Protein 5NX7 (pdb70)

Organism: Streptomyces clavuligerus (NCBI:txid1901)

Radius of gyration: 26.83 Å; Cα contacts (8 Å, |Δi|>4): 896; chains: 2; bounding box: 76×73×72 Å

Secondary structure (P-SEA, 3-state):
cccccccccccccccaaaaaaaaaaaaaaaacccccaaaaaaaaaaccaaaaaaaaccccaaaaaaaaaaaaaaaaaaaaacccaaaaaaaaaacccccccccccaaaaaaaaaaaaacccccaaaaaaaaaaaaaaaaaaaaaaaaacccccaaaaaaaaacccaaaaaaaaaaaaacccccccccccaaaaaaaaaaaaaaaaaaaaaaaaaaaaacccccaaaaaaaaccccaaaaaaaaaaaaaaaaaaaaacccccaaaaaaacccaaaaaaaaaaaaaaaaaaaaaaaaaaccccccccccc/ccccccccbbbbcccaaaaaaaaaaaaaaaacccccaaaaaaaaaaccaaaaaaacccccaaaaaaaaaaaaaaaaaaaaaaccaaaaaaaaaacccccccccccaaaaaaaaaaaaacccccaaaaaaaaaaaaaaaaaaaaaaaaacccaaaaaaaaccccaaaaaaaaaaaaacccccccccccaaaaaaaaaaaaaaaaaaaaaaaaaaaaacccccaaaaaaaaccccaaaaaaaaaaaaaaaaaaaaacccccaaaaaaacccaaaaaaaaaaaaaaaaaaaaaaaaaacccccccccccc

Sequence (615 aa):
GHEEFDIPFPSSRVVNPFHHARAEDRHVAWMRAMGLITGDAAEATYRRWSPAKVGARWFYLAQGEDLDLGCDIFGWFFAYDDHFDGTAAFVNRTVAMLDPRADPTGEHPLNIAFHDLWQRESAPMSPLWQRRAVDHWTQYLTAHHIITTEEAATTNNRRTTRSPTIADYLELRHRTGFMPPLLDLIERVWRAEIPAPVYTTPEVQTLLHTTNQNINIVNDVLSLEKEEAHHGDPHNLVLVIQHERQSTRQQQALATARRMIDEWTDTFIRTEEPRLPALCGRLGIPLADRTTSSLYTAVEGMRAAIRGNYDWCAETNNRYVHRTPWGHEEFDIPFPSSRVVNPFHHARAEDRHVAWMRAMGLITGDAAEATYRRWSPAKVGARWFYLAQGEDLDLGCDIFGWFFAYDDHFDGTAAFVNRTVAMLDPRADPTGEHPLNIAFHDLWQRESAPMSPLWQRRAVDHWTQYLTAHHIITTEEAATTNNRRTTPTIADYLELRHRTGFMPPLLDLIERVWRAEIPAPVYTTPEVQTLLHTTNQNINIVNDVLSLEKEEAHHGDPHNLVLVIQHERQSTRQQQALATARRMIDEWTDTFIRTEEPRLPALCGRLGIPLADRTTSSLYTAVEGMRAAIRGNYDWCAETNNRYVHRPTPW

Structure (mmCIF, N/CA/C/O backbone):
data_5NX7
#
_entry.id   5NX7
#
_cell.length_a   60.745
_cell.length_b   60.826
_cell.length_c   64.258
_cell.angle_alpha   92.67
_cell.angle_beta   89.98
_cell.angle_gamma   101.77
#
_symmetry.space_group_name_H-M   'P 1'
#
loop_
_entity.id
_entity.type
_entity.pdbx_description
1 polymer 'Pentalenene synthase'
2 non-polymer '(2Z)-2-fluoro-3,7-dimethylocta-2,6-dien-1-yl trihydrogen diphosphate'
3 non-polymer '(2E)-2-fluoro-3,7-dimethylocta-2,6-dien-1-yl trihydrogen diphosphate'
4 non-polymer 'MAGNESIUM ION'
5 non-polymer 2-ethyl-2-(hydroxymethyl)propane-1,3-diol
6 non-polymer 'ETHYL DIMETHYL AMMONIO PROPANE SULFONATE'
7 water water
#
loop_
_atom_site.group_PDB
_atom_site.id
_atom_site.type_symbol
_atom_site.label_atom_id
_atom_site.label_alt_id
_atom_site.label_comp_id
_atom_site.label_asym_id
_atom_site.label_entity_id
_atom_site.label_seq_id
_atom_site.pdbx_PDB_ins_code
_atom_site.Cartn_x
_atom_site.Cartn_y
_atom_site.Cartn_z
_atom_site.occupancy
_atom_site.B_iso_or_equiv
_atom_site.auth_seq_id
_atom_site.auth_comp_id
_atom_site.auth_asym_id
_atom_site.auth_atom_id
_atom_site.pdbx_PDB_model_num
ATOM 1 N N . GLY A 1 4 ? 0.745 -21.941 4.868 1.00 47.30 4 GLY A N 1
ATOM 2 C CA . GLY A 1 4 ? 1.868 -22.237 5.740 1.00 51.26 4 GLY A CA 1
ATOM 3 C C . GLY A 1 4 ? 1.460 -22.770 7.106 1.00 42.38 4 GLY A C 1
ATOM 4 O O . GLY A 1 4 ? 2.294 -23.192 7.909 1.00 42.13 4 GLY A O 1
ATOM 5 N N . HIS A 1 5 ? 0.156 -22.756 7.363 1.00 27.41 5 HIS A N 1
ATOM 6 C CA . HIS A 1 5 ? -0.389 -23.128 8.660 1.00 26.75 5 HIS A CA 1
ATOM 7 C C . HIS A 1 5 ? -1.752 -23.770 8.437 1.00 26.12 5 HIS A C 1
ATOM 8 O O . HIS A 1 5 ? -2.360 -23.618 7.378 1.00 24.03 5 HIS A O 1
ATOM 15 N N . GLU A 1 6 ? -2.238 -24.474 9.455 1.00 21.81 6 GLU A N 1
ATOM 16 C CA . GLU A 1 6 ? -3.603 -24.998 9.414 1.00 19.74 6 GLU A CA 1
ATOM 17 C C . GLU A 1 6 ? -4.601 -23.865 9.274 1.00 18.52 6 GLU A C 1
ATOM 18 O O . GLU A 1 6 ? -4.540 -22.870 10.005 1.00 19.89 6 GLU A O 1
ATOM 24 N N . GLU A 1 7 ? -5.563 -24.027 8.369 1.00 16.88 7 GLU A N 1
ATOM 25 C CA . GLU A 1 7 ? -6.558 -22.996 8.101 1.00 16.20 7 GLU A CA 1
ATOM 26 C C . GLU A 1 7 ? -7.924 -23.453 8.585 1.00 16.77 7 GLU A C 1
ATOM 27 O O . GLU A 1 7 ? -8.319 -24.606 8.349 1.00 16.91 7 GLU A O 1
ATOM 33 N N . PHE A 1 8 ? -8.644 -22.531 9.217 1.00 16.88 8 PHE A N 1
ATOM 34 C CA . PHE A 1 8 ? -9.963 -22.789 9.756 1.00 15.60 8 PHE A CA 1
ATOM 35 C C . PHE A 1 8 ? -10.948 -21.774 9.206 1.00 17.09 8 PHE A C 1
ATOM 36 O O . PHE A 1 8 ? -10.586 -20.640 8.887 1.00 17.81 8 PHE A O 1
ATOM 44 N N . ASP A 1 9 ? -12.184 -22.237 9.029 1.00 15.73 9 ASP A N 1
ATOM 45 C CA . ASP A 1 9 ? -13.290 -21.418 8.531 1.00 15.30 9 ASP A CA 1
ATOM 46 C C . ASP A 1 9 ? -13.929 -20.746 9.735 1.00 17.13 9 ASP A C 1
ATOM 47 O O . ASP A 1 9 ? -14.780 -21.322 10.415 1.00 20.46 9 ASP A O 1
ATOM 52 N N . ILE A 1 10 ? -13.469 -19.541 10.043 1.00 15.17 10 ILE A N 1
ATOM 53 C CA . ILE A 1 10 ? -14.004 -18.747 11.147 1.00 16.40 10 ILE A CA 1
ATOM 54 C C . ILE A 1 10 ? -14.889 -17.669 10.527 1.00 16.55 10 ILE A C 1
ATOM 55 O O . ILE A 1 10 ? -14.362 -16.776 9.844 1.00 16.69 10 ILE A O 1
ATOM 60 N N . PRO A 1 11 ? -16.199 -17.703 10.720 1.00 14.87 11 PRO A N 1
ATOM 61 C CA . PRO A 1 11 ? -17.086 -16.955 9.823 1.00 14.75 11 PRO A CA 1
ATOM 62 C C . PRO A 1 11 ? -17.343 -15.510 10.213 1.00 14.65 11 PRO A C 1
ATOM 63 O O . PRO A 1 11 ? -18.474 -15.030 10.138 1.00 17.60 11 PRO A O 1
ATOM 67 N N . PHE A 1 12 ? -16.269 -14.808 10.569 1.00 14.27 12 PHE A N 1
ATOM 68 C CA . PHE A 1 12 ? -16.277 -13.393 10.880 1.00 13.23 12 PHE A CA 1
ATOM 69 C C . PHE A 1 12 ? -15.152 -12.724 10.108 1.00 12.77 12 PHE A C 1
ATOM 70 O O . PHE A 1 12 ? -14.160 -13.371 9.777 1.00 15.15 12 PHE A O 1
ATOM 78 N N . PRO A 1 13 ? -15.288 -11.447 9.768 1.00 14.69 13 PRO A N 1
ATOM 79 C CA . PRO A 1 13 ? -14.229 -10.786 8.998 1.00 14.66 13 PRO A CA 1
ATOM 80 C C . PRO A 1 13 ? -12.980 -10.572 9.829 1.00 13.45 13 PRO A C 1
ATOM 81 O O . PRO A 1 13 ? -13.032 -10.489 11.049 1.00 14.73 13 PRO A O 1
ATOM 85 N N . SER A 1 14 ? -11.842 -10.487 9.137 1.00 15.13 14 SER A N 1
ATOM 86 C CA A SER A 1 14 ? -10.588 -10.089 9.762 0.51 11.11 14 SER A CA 1
ATOM 87 C CA B SER A 1 14 ? -10.588 -10.083 9.763 0.49 14.55 14 SER A CA 1
ATOM 88 C C . SER A 1 14 ? -10.587 -8.583 9.976 1.00 13.62 14 SER A C 1
ATOM 89 O O . SER A 1 14 ? -10.884 -7.824 9.052 1.00 16.66 14 SER A O 1
ATOM 94 N N . ARG A 1 15 ? -10.273 -8.158 11.199 1.00 12.26 15 ARG A N 1
ATOM 95 C CA . ARG A 1 15 ? -10.298 -6.751 11.539 1.00 11.87 15 ARG A CA 1
ATOM 96 C C . ARG A 1 15 ? -9.155 -6.431 12.479 1.00 13.06 15 ARG A C 1
ATOM 97 O O . ARG A 1 15 ? -8.840 -7.214 13.374 1.00 15.14 15 ARG A O 1
ATOM 105 N N . VAL A 1 16 ? -8.580 -5.247 12.311 1.00 13.98 16 VAL A N 1
ATOM 106 C CA A VAL A 1 16 ? -7.552 -4.767 13.220 0.47 14.15 16 VAL A CA 1
ATOM 107 C CA B VAL A 1 16 ? -7.522 -4.750 13.183 0.53 14.49 16 VAL A CA 1
ATOM 108 C C . VAL A 1 16 ? -7.836 -3.305 13.533 1.00 12.90 16 VAL A C 1
ATOM 109 O O . VAL A 1 16 ? -8.213 -2.528 12.654 1.00 15.16 16 VAL A O 1
ATOM 116 N N . ASN A 1 17 ? -7.652 -2.946 14.801 1.00 13.52 17 ASN A N 1
ATOM 117 C CA . ASN A 1 17 ? -7.823 -1.563 15.216 1.00 13.97 17 ASN A CA 1
ATOM 118 C C . ASN A 1 17 ? -6.993 -0.634 14.333 1.00 12.83 17 ASN A C 1
ATOM 119 O O . ASN A 1 17 ? -5.808 -0.900 14.118 1.00 14.56 17 ASN A O 1
ATOM 124 N N . PRO A 1 18 ? -7.558 0.489 13.859 1.00 13.47 18 PRO A N 1
ATOM 125 C CA . PRO A 1 18 ? -6.790 1.412 13.021 1.00 14.05 18 PRO A CA 1
ATOM 126 C C . PRO A 1 18 ? -5.587 1.993 13.729 1.00 14.65 18 PRO A C 1
ATOM 127 O O . PRO A 1 18 ? -4.664 2.481 13.057 1.00 18.41 18 PRO A O 1
ATOM 131 N N . PHE A 1 19 ? -5.563 1.986 15.064 1.00 15.64 19 PHE A N 1
ATOM 132 C CA . PHE A 1 19 ? -4.485 2.595 15.828 1.00 16.16 19 PHE A CA 1
ATOM 133 C C . PHE A 1 19 ? -3.497 1.556 16.332 1.00 16.30 19 PHE A C 1
ATOM 134 O O . PHE A 1 19 ? -2.733 1.812 17.271 1.00 16.97 19 PHE A O 1
ATOM 142 N N . HIS A 1 20 ? -3.413 0.417 15.632 1.00 17.59 20 HIS A N 1
ATOM 143 C CA A HIS A 1 20 ? -2.548 -0.674 16.087 0.57 15.43 20 HIS A CA 1
ATOM 144 C CA B HIS A 1 20 ? -2.547 -0.663 16.100 0.43 15.43 20 HIS A CA 1
ATOM 145 C C . HIS A 1 20 ? -1.079 -0.254 16.169 1.00 16.97 20 HIS A C 1
ATOM 146 O O . HIS A 1 20 ? -0.365 -0.687 17.072 1.00 20.37 20 HIS A O 1
ATOM 159 N N . ALA A 1 21 ? -0.606 0.558 15.225 1.00 15.63 21 ALA A N 1
ATOM 160 C CA . ALA A 1 21 ? 0.809 0.903 15.207 1.00 19.61 21 ALA A CA 1
ATOM 161 C C . ALA A 1 21 ? 1.188 1.740 16.425 1.00 18.51 21 ALA A C 1
ATOM 162 O O . ALA A 1 21 ? 2.110 1.386 17.172 1.00 17.17 21 ALA A O 1
ATOM 164 N N . ARG A 1 22 ? 0.453 2.816 16.672 1.00 18.83 22 ARG A N 1
ATOM 165 C CA . ARG A 1 22 ? 0.697 3.592 17.884 1.00 19.12 22 ARG A CA 1
ATOM 166 C C . ARG A 1 22 ? 0.452 2.759 19.127 1.00 20.69 22 ARG A C 1
ATOM 167 O O . ARG A 1 22 ? 1.138 2.938 20.136 1.00 19.40 22 ARG A O 1
ATOM 175 N N . ALA A 1 23 ? -0.526 1.841 19.088 1.00 19.15 23 ALA A N 1
ATOM 176 C CA . ALA A 1 23 ? -0.757 0.990 20.252 1.00 22.28 23 ALA A CA 1
ATOM 177 C C . ALA A 1 23 ? 0.469 0.149 20.587 1.00 19.25 23 ALA A C 1
ATOM 178 O O . ALA A 1 23 ? 0.777 -0.081 21.764 1.00 20.30 23 ALA A O 1
ATOM 180 N N . GLU A 1 24 ? 1.165 -0.362 19.574 1.00 16.32 24 GLU A N 1
ATOM 181 C CA . GLU A 1 24 ? 2.381 -1.111 19.853 1.00 16.38 24 GLU A CA 1
ATOM 182 C C . GLU A 1 24 ? 3.408 -0.246 20.573 1.00 17.10 24 GLU A C 1
ATOM 183 O O . GLU A 1 24 ? 4.040 -0.699 21.530 1.00 16.89 24 GLU A O 1
ATOM 189 N N . ASP A 1 25 ? 3.622 0.988 20.107 1.00 17.06 25 ASP A N 1
ATOM 190 C CA . ASP A 1 25 ? 4.605 1.850 20.766 1.00 17.04 25 ASP A CA 1
ATOM 191 C C . ASP A 1 25 ? 4.215 2.081 22.222 1.00 19.90 25 ASP A C 1
ATOM 192 O O . ASP A 1 25 ? 5.056 2.012 23.127 1.00 18.40 25 ASP A O 1
ATOM 197 N N . ARG A 1 26 ? 2.933 2.347 22.472 1.00 17.78 26 ARG A N 1
ATOM 198 C CA . ARG A 1 26 ? 2.525 2.629 23.849 1.00 16.77 26 ARG A CA 1
ATOM 199 C C . ARG A 1 26 ? 2.664 1.384 24.710 1.00 16.49 26 ARG A C 1
ATOM 200 O O . ARG A 1 26 ? 3.090 1.466 25.877 1.00 19.56 26 ARG A O 1
ATOM 208 N N . HIS A 1 27 ? 2.344 0.231 24.143 1.00 16.07 27 HIS A N 1
ATOM 209 C CA . HIS A 1 27 ? 2.427 -1.016 24.888 1.00 16.36 27 HIS A CA 1
ATOM 210 C C . HIS A 1 27 ? 3.866 -1.386 25.204 1.00 16.93 27 HIS A C 1
ATOM 211 O O . HIS A 1 27 ? 4.178 -1.798 26.329 1.00 16.25 27 HIS A O 1
ATOM 218 N N . VAL A 1 28 ? 4.765 -1.204 24.245 1.00 17.09 28 VAL A N 1
ATOM 219 C CA . VAL A 1 28 ? 6.172 -1.464 24.511 1.00 17.77 28 VAL A CA 1
ATOM 220 C C . VAL A 1 28 ? 6.681 -0.539 25.588 1.00 16.88 28 VAL A C 1
ATOM 221 O O . VAL A 1 28 ? 7.461 -0.948 26.458 1.00 19.50 28 VAL A O 1
ATOM 225 N N . ALA A 1 29 ? 6.236 0.722 25.573 1.00 17.05 29 ALA A N 1
ATOM 226 C CA . ALA A 1 29 ? 6.681 1.650 26.598 1.00 17.44 29 ALA A CA 1
ATOM 227 C C . ALA A 1 29 ? 6.192 1.194 27.965 1.00 20.73 29 ALA A C 1
ATOM 228 O O . ALA A 1 29 ? 6.913 1.319 28.957 1.00 22.84 29 ALA A O 1
ATOM 230 N N . TRP A 1 30 ? 4.979 0.639 28.034 1.00 19.50 30 TRP A N 1
ATOM 231 C CA . TRP A 1 30 ? 4.491 0.114 29.309 1.00 18.28 30 TRP A CA 1
ATOM 232 C C . TRP A 1 30 ? 5.335 -1.079 29.763 1.00 19.31 30 TRP A C 1
ATOM 233 O O . TRP A 1 30 ? 5.712 -1.166 30.934 1.00 19.23 30 TRP A O 1
ATOM 244 N N . MET A 1 31 ? 5.620 -2.024 28.854 1.00 17.20 31 MET A N 1
ATOM 245 C CA . MET A 1 31 ? 6.409 -3.185 29.238 1.00 17.42 31 MET A CA 1
ATOM 246 C C . MET A 1 31 ? 7.776 -2.761 29.747 1.00 19.01 31 MET A C 1
ATOM 247 O O . MET A 1 31 ? 8.299 -3.355 30.697 1.00 20.14 31 MET A O 1
ATOM 252 N N . ARG A 1 32 ? 8.371 -1.729 29.137 1.00 21.99 32 ARG A N 1
ATOM 253 C CA . ARG A 1 32 ? 9.672 -1.250 29.607 1.00 21.63 32 ARG A CA 1
ATOM 254 C C . ARG A 1 32 ? 9.549 -0.534 30.945 1.00 20.89 32 ARG A C 1
ATOM 255 O O . ARG A 1 32 ? 10.386 -0.720 31.840 1.00 24.43 32 ARG A O 1
ATOM 263 N N . ALA A 1 33 ? 8.513 0.291 31.107 1.00 22.02 33 ALA A N 1
ATOM 264 C CA . ALA A 1 33 ? 8.318 0.986 32.370 1.00 26.18 33 ALA A CA 1
ATOM 265 C C . ALA A 1 33 ? 8.076 0.010 33.511 1.00 26.45 33 ALA A C 1
ATOM 266 O O . ALA A 1 33 ? 8.469 0.283 34.651 1.00 28.56 33 ALA A O 1
ATOM 268 N N . MET A 1 34 ? 7.438 -1.125 33.226 1.00 22.43 34 MET A N 1
ATOM 269 C CA . MET A 1 34 ? 7.154 -2.132 34.241 1.00 21.00 34 MET A CA 1
ATOM 270 C C . MET A 1 34 ? 8.307 -3.109 34.441 1.00 22.65 34 MET A C 1
ATOM 271 O O . MET A 1 34 ? 8.231 -3.965 35.330 1.00 24.20 34 MET A O 1
ATOM 276 N N . GLY A 1 35 ? 9.398 -2.954 33.699 1.00 23.67 35 GLY A N 1
ATOM 277 C CA . GLY A 1 35 ? 10.539 -3.825 33.875 1.00 25.18 35 GLY A CA 1
ATOM 278 C C . GLY A 1 35 ? 10.381 -5.204 33.279 1.00 23.07 35 GLY A C 1
ATOM 279 O O . GLY A 1 35 ? 11.129 -6.119 33.644 1.00 26.18 35 GLY A O 1
ATOM 280 N N . LEU A 1 36 ? 9.426 -5.388 32.378 1.00 21.10 36 LEU A N 1
ATOM 281 C CA . LEU A 1 36 ? 9.193 -6.697 31.791 1.00 24.07 36 LEU A CA 1
ATOM 282 C C . LEU A 1 36 ? 9.942 -6.867 30.481 1.00 27.34 36 LEU A C 1
ATOM 283 O O . LEU A 1 36 ? 10.194 -8.005 30.068 1.00 28.75 36 LEU A O 1
ATOM 288 N N . ILE A 1 37 ? 10.315 -5.756 29.850 1.00 19.16 37 ILE A N 1
ATOM 289 C CA . ILE A 1 37 ? 11.215 -5.719 28.703 1.00 22.31 37 ILE A CA 1
ATOM 290 C C . ILE A 1 37 ? 12.365 -4.820 29.115 1.00 23.36 37 ILE A C 1
ATOM 291 O O . ILE A 1 37 ? 12.128 -3.696 29.574 1.00 24.93 37 ILE A O 1
ATOM 296 N N . THR A 1 38 ? 13.598 -5.294 28.943 1.00 23.47 38 THR A N 1
ATOM 297 C CA . THR A 1 38 ? 14.772 -4.511 29.292 1.00 25.41 38 THR A CA 1
ATOM 298 C C . THR A 1 38 ? 15.717 -4.474 28.102 1.00 24.54 38 THR A C 1
ATOM 299 O O . THR A 1 38 ? 16.255 -5.511 27.705 1.00 29.53 38 THR A O 1
ATOM 303 N N . GLY A 1 39 ? 15.932 -3.284 27.561 1.00 25.60 39 GLY A N 1
ATOM 304 C CA . GLY A 1 39 ? 16.958 -3.072 26.563 1.00 25.45 39 GLY A CA 1
ATOM 305 C C . GLY A 1 39 ? 16.409 -3.135 25.142 1.00 23.09 39 GLY A C 1
ATOM 306 O O . GLY A 1 39 ? 15.347 -3.701 24.867 1.00 22.11 39 GLY A O 1
ATOM 307 N N . ASP A 1 40 ? 17.215 -2.602 24.213 1.00 23.89 40 ASP A N 1
ATOM 308 C CA . ASP A 1 40 ? 16.762 -2.439 22.833 1.00 22.57 40 ASP A CA 1
ATOM 309 C C . ASP A 1 40 ? 16.652 -3.771 22.102 1.00 21.58 40 ASP A C 1
ATOM 310 O O . ASP A 1 40 ? 15.730 -3.956 21.297 1.00 20.56 40 ASP A O 1
ATOM 315 N N . ALA A 1 41 ? 17.613 -4.675 22.323 1.00 24.11 41 ALA A N 1
ATOM 316 C CA . ALA A 1 41 ? 17.576 -5.987 21.685 1.00 26.48 41 ALA A CA 1
ATOM 317 C C . ALA A 1 41 ? 16.305 -6.729 22.055 1.00 22.03 41 ALA A C 1
ATOM 318 O O . ALA A 1 41 ? 15.584 -7.245 21.187 1.00 24.14 41 ALA A O 1
ATOM 320 N N . ALA A 1 42 ? 15.990 -6.771 23.351 1.00 21.14 42 ALA A N 1
ATOM 321 C CA . ALA A 1 42 ? 14.778 -7.445 23.790 1.00 20.44 42 ALA A CA 1
ATOM 322 C C . ALA A 1 42 ? 13.536 -6.779 23.211 1.00 19.60 42 ALA A C 1
ATOM 323 O O . ALA A 1 42 ? 12.587 -7.458 22.808 1.00 18.49 42 ALA A O 1
ATOM 325 N N . GLU A 1 43 ? 13.509 -5.439 23.172 1.00 17.45 43 GLU A N 1
ATOM 326 C CA . GLU A 1 43 ? 12.366 -4.746 22.595 1.00 17.61 43 GLU A CA 1
ATOM 327 C C . GLU A 1 43 ? 12.186 -5.113 21.129 1.00 16.00 43 GLU A C 1
ATOM 328 O O . GLU A 1 43 ? 11.048 -5.343 20.682 1.00 14.63 43 GLU A O 1
ATOM 334 N N . ALA A 1 44 ? 13.290 -5.179 20.378 1.00 18.51 44 ALA A N 1
ATOM 335 C CA . ALA A 1 44 ? 13.198 -5.451 18.944 1.00 16.62 44 ALA A CA 1
ATOM 336 C C . ALA A 1 44 ? 12.717 -6.881 18.705 1.00 16.71 44 ALA A C 1
ATOM 337 O O . ALA A 1 44 ? 11.861 -7.114 17.850 1.00 18.94 44 ALA A O 1
ATOM 339 N N . THR A 1 45 ? 13.169 -7.823 19.528 1.00 19.96 45 THR A N 1
ATOM 340 C CA . THR A 1 45 ? 12.702 -9.202 19.435 1.00 20.68 45 THR A CA 1
ATOM 341 C C . THR A 1 45 ? 11.221 -9.291 19.750 1.00 17.65 45 THR A C 1
ATOM 342 O O . THR A 1 45 ? 10.459 -9.980 19.063 1.00 19.16 45 THR A O 1
ATOM 346 N N . TYR A 1 46 ? 10.797 -8.563 20.785 1.00 16.52 46 TYR A N 1
ATOM 347 C CA . TYR A 1 46 ? 9.410 -8.576 21.219 1.00 16.75 46 TYR A CA 1
ATOM 348 C C . TYR A 1 46 ? 8.507 -8.027 20.139 1.00 16.15 46 TYR A C 1
ATOM 349 O O . TYR A 1 46 ? 7.453 -8.599 19.845 1.00 15.97 46 TYR A O 1
ATOM 358 N N . ARG A 1 47 ? 8.904 -6.910 19.529 1.00 15.38 47 ARG A N 1
ATOM 359 C CA . ARG A 1 47 ? 8.078 -6.297 18.497 1.00 16.36 47 ARG A CA 1
ATOM 360 C C . ARG A 1 47 ? 7.884 -7.224 17.307 1.00 16.96 47 ARG A C 1
ATOM 361 O O . ARG A 1 47 ? 6.843 -7.164 16.642 1.00 18.40 47 ARG A O 1
ATOM 369 N N . ARG A 1 48 ? 8.845 -8.109 17.039 1.00 16.66 48 ARG A N 1
ATOM 370 C CA . ARG A 1 48 ? 8.714 -9.019 15.905 1.00 17.58 48 ARG A CA 1
ATOM 371 C C . ARG A 1 48 ? 7.508 -9.951 16.033 1.00 18.23 48 ARG A C 1
ATOM 372 O O . ARG A 1 48 ? 7.001 -10.423 15.011 1.00 20.82 48 ARG A O 1
ATOM 380 N N . TRP A 1 49 ? 7.033 -10.195 17.255 1.00 17.38 49 TRP A N 1
ATOM 381 C CA . TRP A 1 49 ? 5.832 -10.987 17.501 1.00 20.07 49 TRP A CA 1
ATOM 382 C C . TRP A 1 49 ? 4.539 -10.269 17.143 1.00 19.30 49 TRP A C 1
ATOM 383 O O . TRP A 1 49 ? 3.479 -10.890 17.217 1.00 18.44 49 TRP A O 1
ATOM 394 N N . SER A 1 50 ? 4.571 -8.975 16.847 1.00 17.68 50 SER A N 1
ATOM 395 C CA . SER A 1 50 ? 3.362 -8.163 16.773 1.00 17.24 50 SER A CA 1
ATOM 396 C C . SER A 1 50 ? 2.536 -8.329 18.052 1.00 17.55 50 SER A C 1
ATOM 397 O O . SER A 1 50 ? 1.350 -8.668 18.002 1.00 14.64 50 SER A O 1
ATOM 400 N N . PRO A 1 51 ? 3.130 -8.061 19.213 1.00 15.68 51 PRO A N 1
ATOM 401 C CA . PRO A 1 51 ? 2.481 -8.448 20.474 1.00 14.15 51 PRO A CA 1
ATOM 402 C C . PRO A 1 51 ? 1.262 -7.628 20.836 1.00 16.21 51 PRO A C 1
ATOM 403 O O . PRO A 1 51 ? 0.387 -8.133 21.548 1.00 18.15 51 PRO A O 1
ATOM 407 N N . ALA A 1 52 ? 1.185 -6.379 20.393 1.00 16.24 52 ALA A N 1
ATOM 408 C CA . ALA A 1 52 ? -0.008 -5.584 20.616 1.00 15.35 52 ALA A CA 1
ATOM 409 C C . ALA A 1 52 ? -1.066 -5.829 19.562 1.00 15.43 52 ALA A C 1
ATOM 410 O O . ALA A 1 52 ? -2.195 -5.342 19.713 1.00 15.39 52 ALA A O 1
ATOM 412 N N . LYS A 1 53 ? -0.752 -6.601 18.522 1.00 15.16 53 LYS A N 1
ATOM 413 C CA . LYS A 1 53 ? -1.722 -6.778 17.452 1.00 14.55 53 LYS A CA 1
ATOM 414 C C . LYS A 1 53 ? -2.833 -7.735 17.852 1.00 15.74 53 LYS A C 1
ATOM 415 O O . LYS A 1 53 ? -3.953 -7.638 17.326 1.00 14.84 53 LYS A O 1
ATOM 421 N N . VAL A 1 54 ? -2.584 -8.654 18.789 1.00 15.03 54 VAL A N 1
ATOM 422 C CA . VAL A 1 54 ? -3.677 -9.501 19.246 1.00 13.83 54 VAL A CA 1
ATOM 423 C C . VAL A 1 54 ? -4.746 -8.655 19.962 1.00 14.83 54 VAL A C 1
ATOM 424 O O . VAL A 1 54 ? -5.940 -8.751 19.653 1.00 15.17 54 VAL A O 1
ATOM 428 N N . GLY A 1 55 ? -4.339 -7.760 20.864 1.00 14.99 55 GLY A N 1
ATOM 429 C CA . GLY A 1 55 ? -5.303 -6.820 21.428 1.00 15.52 55 GLY A CA 1
ATOM 430 C C . GLY A 1 55 ? -5.949 -5.938 20.367 1.00 14.46 55 GLY A C 1
ATOM 431 O O . GLY A 1 55 ? -7.153 -5.674 20.415 1.00 14.88 55 GLY A O 1
ATOM 432 N N . ALA A 1 56 ? -5.177 -5.516 19.364 1.00 14.14 56 ALA A N 1
ATOM 433 C CA . ALA A 1 56 ? -5.760 -4.656 18.326 1.00 13.57 56 ALA A CA 1
ATOM 434 C C . ALA A 1 56 ? -6.807 -5.396 17.482 1.00 12.69 56 ALA A C 1
ATOM 435 O O . ALA A 1 56 ? -7.748 -4.768 16.980 1.00 13.96 56 ALA A O 1
ATOM 437 N N . ARG A 1 57 ? -6.674 -6.722 17.313 1.00 12.09 57 ARG A N 1
ATOM 438 C CA . ARG A 1 57 ? -7.671 -7.514 16.597 1.00 12.24 57 ARG A CA 1
ATOM 439 C C . ARG A 1 57 ? -8.883 -7.809 17.472 1.00 12.69 57 ARG A C 1
ATOM 440 O O . ARG A 1 57 ? -10.017 -7.756 16.995 1.00 12.93 57 ARG A O 1
ATOM 448 N N . TRP A 1 58 ? -8.671 -8.131 18.741 1.00 13.27 58 TRP A N 1
ATOM 449 C CA . TRP A 1 58 ? -9.808 -8.384 19.617 1.00 14.11 58 TRP A CA 1
ATOM 450 C C . TRP A 1 58 ? -10.633 -7.120 19.793 1.00 13.27 58 TRP A C 1
ATOM 451 O O . TRP A 1 58 ? -11.872 -7.184 19.878 1.00 13.96 58 TRP A O 1
ATOM 462 N N . PHE A 1 59 ? -9.954 -5.981 19.924 1.00 12.70 59 PHE A N 1
ATOM 463 C CA . PHE A 1 59 ? -10.581 -4.739 20.370 1.00 13.11 59 PHE A CA 1
ATOM 464 C C . PHE A 1 59 ? -10.461 -3.714 19.252 1.00 13.77 59 PHE A C 1
ATOM 465 O O . PHE A 1 59 ? -9.816 -2.668 19.406 1.00 14.06 59 PHE A O 1
ATOM 473 N N . TYR A 1 60 ? -11.075 -4.025 18.107 1.00 12.90 60 TYR A N 1
ATOM 474 C CA . TYR A 1 60 ? -10.771 -3.314 16.868 1.00 12.24 60 TYR A CA 1
ATOM 475 C C . TYR A 1 60 ? -11.367 -1.905 16.811 1.00 14.94 60 TYR A C 1
ATOM 476 O O . TYR A 1 60 ? -11.016 -1.163 15.891 1.00 14.62 60 TYR A O 1
ATOM 485 N N . LEU A 1 61 ? -12.239 -1.509 17.754 1.00 13.46 61 LEU A N 1
ATOM 486 C CA . LEU A 1 61 ? -12.726 -0.133 17.825 1.00 13.61 61 LEU A CA 1
ATOM 487 C C . LEU A 1 61 ? -12.349 0.586 19.115 1.00 16.32 61 LEU A C 1
ATOM 488 O O . LEU A 1 61 ? -12.733 1.755 19.291 1.00 18.63 61 LEU A O 1
ATOM 493 N N . ALA A 1 62 ? -11.632 -0.062 20.022 1.00 13.79 62 ALA A N 1
ATOM 494 C CA . ALA A 1 62 ? -11.225 0.609 21.248 1.00 17.51 62 ALA A CA 1
ATOM 495 C C . ALA A 1 62 ? -10.242 1.743 20.980 1.00 14.99 62 ALA A C 1
ATOM 496 O O . ALA A 1 62 ? -9.458 1.722 20.035 1.00 16.03 62 ALA A O 1
ATOM 498 N N . GLN A 1 63 ? -10.261 2.736 21.855 1.00 19.70 63 GLN A N 1
ATOM 499 C CA . GLN A 1 63 ? -9.327 3.840 21.741 1.00 22.11 63 GLN A CA 1
ATOM 500 C C . GLN A 1 63 ? -8.721 4.155 23.096 1.00 19.45 63 GLN A C 1
ATOM 501 O O . GLN A 1 63 ? -9.260 3.784 24.145 1.00 19.07 63 GLN A O 1
ATOM 507 N N . GLY A 1 64 ? -7.579 4.840 23.049 1.00 20.82 64 GLY A N 1
ATOM 508 C CA . GLY A 1 64 ? -7.025 5.414 24.247 1.00 20.59 64 GLY A CA 1
ATOM 509 C C . GLY A 1 64 ? -6.748 4.376 25.303 1.00 18.01 64 GLY A C 1
ATOM 510 O O . GLY A 1 64 ? -6.221 3.293 25.021 1.00 20.21 64 GLY A O 1
ATOM 511 N N . GLU A 1 65 ? -7.115 4.714 26.543 1.00 19.11 65 GLU A N 1
ATOM 512 C CA . GLU A 1 65 ? -6.788 3.834 27.658 1.00 22.22 65 GLU A CA 1
ATOM 513 C C . GLU A 1 65 ? -7.484 2.487 27.566 1.00 17.43 65 GLU A C 1
ATOM 514 O O . GLU A 1 65 ? -6.956 1.490 28.075 1.00 19.55 65 GLU A O 1
ATOM 520 N N . ASP A 1 66 ? -8.652 2.403 26.914 1.00 16.87 66 ASP A N 1
ATOM 521 C CA . ASP A 1 66 ? -9.299 1.102 26.764 1.00 16.91 66 ASP A CA 1
ATOM 522 C C . ASP A 1 66 ? -8.475 0.198 25.861 1.00 15.67 66 ASP A C 1
ATOM 523 O O . ASP A 1 66 ? -8.287 -0.991 26.153 1.00 14.61 66 ASP A O 1
ATOM 528 N N . LEU A 1 67 ? -7.998 0.744 24.750 1.00 16.72 67 LEU A N 1
ATOM 529 C CA . LEU A 1 67 ? -7.140 -0.032 23.864 1.00 17.75 67 LEU A CA 1
ATOM 530 C C . LEU A 1 67 ? -5.827 -0.402 24.551 1.00 15.06 67 LEU A C 1
ATOM 531 O O . LEU A 1 67 ? -5.376 -1.555 24.448 1.00 15.70 67 LEU A O 1
ATOM 536 N N . ASP A 1 68 ? -5.240 0.538 25.294 1.00 16.67 68 ASP A N 1
ATOM 537 C CA . ASP A 1 68 ? -3.981 0.267 25.995 1.00 15.87 68 ASP A CA 1
ATOM 538 C C . ASP A 1 68 ? -4.149 -0.891 26.969 1.00 18.06 68 ASP A C 1
ATOM 539 O O . ASP A 1 68 ? -3.277 -1.753 27.080 1.00 15.77 68 ASP A O 1
ATOM 544 N N . LEU A 1 69 ? -5.254 -0.911 27.714 1.00 15.58 69 LEU A N 1
ATOM 545 C CA . LEU A 1 69 ? -5.491 -2.007 28.649 1.00 14.29 69 LEU A CA 1
ATOM 546 C C . LEU A 1 69 ? -5.594 -3.334 27.914 1.00 15.87 69 LEU A C 1
ATOM 547 O O . LEU A 1 69 ? -4.978 -4.338 28.299 1.00 16.02 69 LEU A O 1
ATOM 552 N N . GLY A 1 70 ? -6.394 -3.371 26.855 1.00 13.46 70 GLY A N 1
ATOM 553 C CA . GLY A 1 70 ? -6.533 -4.596 26.105 1.00 13.71 70 GLY A CA 1
ATOM 554 C C . GLY A 1 70 ? -5.211 -5.105 25.569 1.00 18.03 70 GLY A C 1
ATOM 555 O O . GLY A 1 70 ? -4.944 -6.306 25.598 1.00 19.54 70 GLY A O 1
ATOM 556 N N . CYS A 1 71 ? -4.359 -4.204 25.086 1.00 16.12 71 CYS A N 1
ATOM 557 C CA . CYS A 1 71 ? -3.066 -4.647 24.552 1.00 17.16 71 CYS A CA 1
ATOM 558 C C . CYS A 1 71 ? -2.125 -5.092 25.669 1.00 16.30 71 CYS A C 1
ATOM 559 O O . CYS A 1 71 ? -1.411 -6.108 25.539 1.00 16.66 71 CYS A O 1
ATOM 562 N N . ASP A 1 72 ? -2.099 -4.334 26.765 1.00 15.86 72 ASP A N 1
ATOM 563 C CA . ASP A 1 72 ? -1.218 -4.620 27.883 1.00 16.45 72 ASP A CA 1
ATOM 564 C C . ASP A 1 72 ? -1.522 -5.977 28.509 1.00 15.64 72 ASP A C 1
ATOM 565 O O . ASP A 1 72 ? -0.613 -6.643 29.000 1.00 16.84 72 ASP A O 1
ATOM 570 N N . ILE A 1 73 ? -2.803 -6.375 28.571 1.00 14.98 73 ILE A N 1
ATOM 571 C CA . ILE A 1 73 ? -3.133 -7.661 29.187 1.00 14.60 73 ILE A CA 1
ATOM 572 C C . ILE A 1 73 ? -2.405 -8.789 28.475 1.00 15.09 73 ILE A C 1
ATOM 573 O O . ILE A 1 73 ? -1.858 -9.707 29.107 1.00 15.44 73 ILE A O 1
ATOM 578 N N . PHE A 1 74 ? -2.423 -8.766 27.145 1.00 15.54 74 PHE A N 1
ATOM 579 C CA . PHE A 1 74 ? -1.792 -9.838 26.380 1.00 15.22 74 PHE A CA 1
ATOM 580 C C . PHE A 1 74 ? -0.271 -9.821 26.530 1.00 14.42 74 PHE A C 1
ATOM 581 O O . PHE A 1 74 ? 0.333 -10.875 26.676 1.00 16.17 74 PHE A O 1
ATOM 589 N N . GLY A 1 75 ? 0.356 -8.646 26.491 1.00 17.31 75 GLY A N 1
ATOM 590 C CA . GLY A 1 75 ? 1.800 -8.593 26.697 1.00 16.82 75 GLY A CA 1
ATOM 591 C C . GLY A 1 75 ? 2.196 -9.130 28.056 1.00 16.45 75 GLY A C 1
ATOM 592 O O . GLY A 1 75 ? 3.177 -9.877 28.187 1.00 17.77 75 GLY A O 1
ATOM 593 N N . TRP A 1 76 ? 1.430 -8.770 29.083 1.00 15.18 76 TRP A N 1
ATOM 594 C CA . TRP A 1 76 ? 1.710 -9.275 30.417 1.00 15.76 76 TRP A CA 1
ATOM 595 C C . TRP A 1 76 ? 1.564 -10.780 30.432 1.00 16.27 76 TRP A C 1
ATOM 596 O O . TRP A 1 76 ? 2.374 -11.491 31.034 1.00 18.41 76 TRP A O 1
ATOM 607 N N . PHE A 1 77 ? 0.541 -11.282 29.745 1.00 16.56 77 PHE A N 1
ATOM 608 C CA . PHE A 1 77 ? 0.357 -12.721 29.688 1.00 16.25 77 PHE A CA 1
ATOM 609 C C . PHE A 1 77 ? 1.598 -13.418 29.117 1.00 16.35 77 PHE A C 1
ATOM 610 O O . PHE A 1 77 ? 2.056 -14.439 29.654 1.00 19.24 77 PHE A O 1
ATOM 618 N N . PHE A 1 78 ? 2.147 -12.908 28.008 1.00 18.56 78 PHE A N 1
ATOM 619 C CA . PHE A 1 78 ? 3.321 -13.560 27.433 1.00 18.95 78 PHE A CA 1
ATOM 620 C C . PHE A 1 78 ? 4.445 -13.616 28.455 1.00 20.96 78 PHE A C 1
ATOM 621 O O . PHE A 1 78 ? 5.126 -14.631 28.587 1.00 22.03 78 PHE A O 1
ATOM 629 N N . ALA A 1 79 ? 4.663 -12.520 29.185 1.00 19.45 79 ALA A N 1
ATOM 630 C CA . ALA A 1 79 ? 5.739 -12.474 30.167 1.00 19.77 79 ALA A CA 1
ATOM 631 C C . ALA A 1 79 ? 5.458 -13.391 31.355 1.00 18.51 79 ALA A C 1
ATOM 632 O O . ALA A 1 79 ? 6.365 -14.078 31.846 1.00 23.21 79 ALA A O 1
ATOM 634 N N . TYR A 1 80 ? 4.204 -13.394 31.836 1.00 19.37 80 TYR A N 1
ATOM 635 C CA . TYR A 1 80 ? 3.814 -14.254 32.952 1.00 18.87 80 TYR A CA 1
ATOM 636 C C . TYR A 1 80 ? 3.846 -15.729 32.545 1.00 20.08 80 TYR A C 1
ATOM 637 O O . TYR A 1 80 ? 4.433 -16.564 33.239 1.00 27.75 80 TYR A O 1
ATOM 646 N N . ASP A 1 81 ? 3.237 -16.051 31.406 1.00 26.02 81 ASP A N 1
ATOM 647 C CA . ASP A 1 81 ? 3.224 -17.421 30.888 1.00 23.10 81 ASP A CA 1
ATOM 648 C C . ASP A 1 81 ? 4.634 -17.951 30.682 1.00 31.59 81 ASP A C 1
ATOM 649 O O . ASP A 1 81 ? 4.959 -19.075 31.088 1.00 29.17 81 ASP A O 1
ATOM 654 N N . ASP A 1 82 ? 5.494 -17.161 30.031 1.00 29.98 82 ASP A N 1
ATOM 655 C CA . ASP A 1 82 ? 6.841 -17.639 29.740 1.00 29.55 82 ASP A CA 1
ATOM 656 C C . ASP A 1 82 ? 7.681 -17.728 31.007 1.00 27.84 82 ASP A C 1
ATOM 657 O O . ASP A 1 82 ? 8.636 -18.518 31.067 1.00 34.13 82 ASP A O 1
ATOM 662 N N . HIS A 1 83 ? 7.308 -16.985 32.046 1.00 33.14 83 HIS A N 1
ATOM 663 C CA . HIS A 1 83 ? 7.982 -17.114 33.330 1.00 28.83 83 HIS A CA 1
ATOM 664 C C . HIS A 1 83 ? 7.921 -18.551 33.847 1.00 35.76 83 HIS A C 1
ATOM 665 O O . HIS A 1 83 ? 8.893 -19.049 34.422 1.00 38.75 83 HIS A O 1
ATOM 672 N N . PHE A 1 84 ? 6.804 -19.243 33.630 1.00 40.72 84 PHE A N 1
ATOM 673 C CA . PHE A 1 84 ? 6.644 -20.601 34.143 1.00 54.82 84 PHE A CA 1
ATOM 674 C C . PHE A 1 84 ? 7.050 -21.678 33.142 1.00 71.31 84 PHE A C 1
ATOM 675 O O . PHE A 1 84 ? 6.992 -22.866 33.479 1.00 69.82 84 PHE A O 1
ATOM 683 N N . ASP A 1 85 ? 7.451 -21.303 31.925 1.00 55.74 85 ASP A N 1
ATOM 684 C CA . ASP A 1 85 ? 8.213 -22.216 31.078 1.00 45.44 85 ASP A CA 1
ATOM 685 C C . ASP A 1 85 ? 9.659 -22.354 31.534 1.00 48.30 85 ASP A C 1
ATOM 686 O O . ASP A 1 85 ? 10.382 -23.196 30.987 1.00 46.99 85 ASP A O 1
ATOM 691 N N . GLY A 1 86 ? 10.088 -21.570 32.520 1.00 46.45 86 GLY A N 1
ATOM 692 C CA . GLY A 1 86 ? 11.471 -21.575 32.964 1.00 49.57 86 GLY A CA 1
ATOM 693 C C . GLY A 1 86 ? 11.694 -22.234 34.310 1.00 62.67 86 GLY A C 1
ATOM 694 O O . GLY A 1 86 ? 10.920 -23.095 34.726 1.00 79.19 86 GLY A O 1
ATOM 695 N N . THR A 1 95 ? 6.974 -21.219 43.471 1.00 45.16 95 THR A N 1
ATOM 696 C CA . THR A 1 95 ? 5.843 -21.030 42.582 1.00 55.87 95 THR A CA 1
ATOM 697 C C . THR A 1 95 ? 4.623 -20.553 43.359 1.00 59.39 95 THR A C 1
ATOM 698 O O . THR A 1 95 ? 4.109 -19.458 43.122 1.00 56.44 95 THR A O 1
ATOM 702 N N . ALA A 1 96 ? 4.158 -21.392 44.288 1.00 48.20 96 ALA A N 1
ATOM 703 C CA . ALA A 1 96 ? 3.003 -21.030 45.095 1.00 51.44 96 ALA A CA 1
ATOM 704 C C . ALA A 1 96 ? 3.232 -19.709 45.807 1.00 49.36 96 ALA A C 1
ATOM 705 O O . ALA A 1 96 ? 2.334 -18.862 45.862 1.00 50.67 96 ALA A O 1
ATOM 707 N N . ALA A 1 97 ? 4.427 -19.517 46.366 1.00 46.54 97 ALA A N 1
ATOM 708 C CA . ALA A 1 97 ? 4.752 -18.226 46.957 1.00 49.63 97 ALA A CA 1
ATOM 709 C C . ALA A 1 97 ? 4.587 -17.119 45.927 1.00 50.80 97 ALA A C 1
ATOM 710 O O . ALA A 1 97 ? 4.028 -16.057 46.226 1.00 46.58 97 ALA A O 1
ATOM 711 N N . PHE A 1 98 ? 5.041 -17.365 44.694 1.00 56.78 98 PHE A N 1
ATOM 712 C CA . PHE A 1 98 ? 4.956 -16.354 43.646 1.00 47.38 98 PHE A CA 1
ATOM 713 C C . PHE A 1 98 ? 3.514 -16.139 43.207 1.00 37.83 98 PHE A C 1
ATOM 714 O O . PHE A 1 98 ? 3.005 -15.016 43.246 1.00 37.56 98 PHE A O 1
ATOM 722 N N . VAL A 1 99 ? 2.849 -17.207 42.762 1.00 42.25 99 VAL A N 1
ATOM 723 C CA . VAL A 1 99 ? 1.467 -17.099 42.300 1.00 43.16 99 VAL A CA 1
ATOM 724 C C . VAL A 1 99 ? 0.565 -16.563 43.407 1.00 38.93 99 VAL A C 1
ATOM 725 O O . VAL A 1 99 ? -0.381 -15.813 43.142 1.00 36.01 99 VAL A O 1
ATOM 729 N N . ASN A 1 100 ? 0.819 -16.958 44.660 1.00 41.06 100 ASN A N 1
ATOM 730 C CA . ASN A 1 100 ? 0.006 -16.438 45.755 1.00 35.94 100 ASN A CA 1
ATOM 731 C C . ASN A 1 100 ? 0.185 -14.937 45.913 1.00 35.55 100 ASN A C 1
ATOM 732 O O . ASN A 1 100 ? -0.748 -14.243 46.340 1.00 38.19 100 ASN A O 1
ATOM 737 N N . ARG A 1 101 ? 1.364 -14.416 45.569 1.00 37.16 101 ARG A N 1
ATOM 738 C CA . ARG A 1 101 ? 1.544 -12.969 45.544 1.00 31.23 101 ARG A CA 1
ATOM 739 C C . ARG A 1 101 ? 0.741 -12.331 44.409 1.00 30.00 101 ARG A C 1
ATOM 740 O O . ARG A 1 101 ? 0.158 -11.255 44.589 1.00 32.18 101 ARG A O 1
ATOM 748 N N . THR A 1 102 ? 0.693 -12.966 43.230 1.00 29.59 102 THR A N 1
ATOM 749 C CA . THR A 1 102 ? -0.143 -12.434 42.153 1.00 27.37 102 THR A CA 1
ATOM 750 C C . THR A 1 102 ? -1.601 -12.365 42.591 1.00 26.00 102 THR A C 1
ATOM 751 O O . THR A 1 102 ? -2.285 -11.353 42.381 1.00 25.51 102 THR A O 1
ATOM 755 N N . VAL A 1 103 ? -2.094 -13.442 43.202 1.00 28.15 103 VAL A N 1
ATOM 756 C CA . VAL A 1 103 ? -3.477 -13.485 43.664 1.00 27.57 103 VAL A CA 1
ATOM 757 C C . VAL A 1 103 ? -3.716 -12.401 44.709 1.00 27.70 103 VAL A C 1
ATOM 758 O O . VAL A 1 103 ? -4.775 -11.753 44.736 1.00 27.75 103 VAL A O 1
ATOM 762 N N . ALA A 1 104 ? -2.729 -12.183 45.584 1.00 29.06 104 ALA A N 1
ATOM 763 C CA . ALA A 1 104 ? -2.847 -11.158 46.616 1.00 34.67 104 ALA A CA 1
ATOM 764 C C . ALA A 1 104 ? -3.059 -9.769 46.028 1.00 29.33 104 ALA A C 1
ATOM 765 O O . ALA A 1 104 ? -3.620 -8.896 46.704 1.00 30.16 104 ALA A O 1
ATOM 767 N N . MET A 1 105 ? -2.630 -9.538 44.781 1.00 26.04 105 MET A N 1
ATOM 768 C CA . MET A 1 105 ? -2.811 -8.234 44.160 1.00 24.68 105 MET A CA 1
ATOM 769 C C . MET A 1 105 ? -4.258 -7.969 43.757 1.00 28.18 105 MET A C 1
ATOM 770 O O . MET A 1 105 ? -4.577 -6.834 43.383 1.00 27.78 105 MET A O 1
ATOM 775 N N . LEU A 1 106 ? -5.140 -8.974 43.831 1.00 25.63 106 LEU A N 1
ATOM 776 C CA . LEU A 1 106 ? -6.559 -8.745 43.591 1.00 26.19 106 LEU A CA 1
ATOM 777 C C . LEU A 1 106 ? -7.241 -8.056 44.760 1.00 32.28 106 LEU A C 1
ATOM 778 O O . LEU A 1 106 ? -8.340 -7.514 44.589 1.00 29.91 106 LEU A O 1
ATOM 783 N N . ASP A 1 107 ? -6.631 -8.072 45.932 1.00 30.94 107 ASP A N 1
ATOM 784 C CA . ASP A 1 107 ? -7.281 -7.474 47.090 1.00 38.09 107 ASP A CA 1
ATOM 785 C C . ASP A 1 107 ? -7.439 -5.970 46.875 1.00 31.85 107 ASP A C 1
ATOM 786 O O . ASP A 1 107 ? -6.500 -5.308 46.428 1.00 32.87 107 ASP A O 1
ATOM 791 N N . PRO A 1 108 ? -8.611 -5.397 47.187 1.00 34.87 108 PRO A N 1
ATOM 792 C CA . PRO A 1 108 ? -8.776 -3.946 46.986 1.00 40.83 108 PRO A CA 1
ATOM 793 C C . PRO A 1 108 ? -7.732 -3.115 47.715 1.00 38.12 108 PRO A C 1
ATOM 794 O O . PRO A 1 108 ? -7.434 -1.993 47.289 1.00 44.98 108 PRO A O 1
ATOM 798 N N . ARG A 1 109 ? -7.169 -3.629 48.803 1.00 36.85 109 ARG A N 1
ATOM 799 C CA . ARG A 1 109 ? -6.194 -2.895 49.593 1.00 41.20 109 ARG A CA 1
ATOM 800 C C . ARG A 1 109 ? -4.761 -3.346 49.334 1.00 44.35 109 ARG A C 1
ATOM 801 O O . ARG A 1 109 ? -3.860 -2.981 50.094 1.00 40.70 109 ARG A O 1
ATOM 809 N N . ALA A 1 110 ? -4.527 -4.115 48.276 1.00 34.76 110 ALA A N 1
ATOM 810 C CA . ALA A 1 110 ? -3.186 -4.608 48.002 1.00 37.41 110 ALA A CA 1
ATOM 811 C C . ALA A 1 110 ? -2.196 -3.458 47.854 1.00 39.25 110 ALA A C 1
ATOM 812 O O . ALA A 1 110 ? -2.515 -2.389 47.326 1.00 37.16 110 ALA A O 1
ATOM 814 N N . ASP A 1 111 ? -0.977 -3.699 48.314 1.00 37.70 111 ASP A N 1
ATOM 815 C CA . ASP A 1 111 ? 0.146 -2.783 48.118 1.00 35.95 111 ASP A CA 1
ATOM 816 C C . ASP A 1 111 ? 1.188 -3.469 47.244 1.00 35.61 111 ASP A C 1
ATOM 817 O O . ASP A 1 111 ? 1.835 -4.429 47.703 1.00 37.94 111 ASP A O 1
ATOM 822 N N . PRO A 1 112 ? 1.390 -3.042 45.993 1.00 34.29 112 PRO A N 1
ATOM 823 C CA . PRO A 1 112 ? 2.337 -3.747 45.122 1.00 35.54 112 PRO A CA 1
ATOM 824 C C . PRO A 1 112 ? 3.787 -3.428 45.417 1.00 40.65 112 PRO A C 1
ATOM 825 O O . PRO A 1 112 ? 4.668 -4.068 44.834 1.00 37.60 112 PRO A O 1
ATOM 829 N N . THR A 1 113 ? 4.056 -2.464 46.295 1.00 37.95 113 THR A N 1
ATOM 830 C CA . THR A 1 113 ? 5.423 -2.040 46.559 1.00 38.42 113 THR A CA 1
ATOM 831 C C . THR A 1 113 ? 6.281 -3.225 46.976 1.00 39.47 113 THR A C 1
ATOM 832 O O . THR A 1 113 ? 5.905 -4.004 47.858 1.00 42.57 113 THR A O 1
ATOM 836 N N . GLY A 1 114 ? 7.444 -3.352 46.339 1.00 41.86 114 GLY A N 1
ATOM 837 C CA . GLY A 1 114 ? 8.368 -4.417 46.652 1.00 42.42 114 GLY A CA 1
ATOM 838 C C . GLY A 1 114 ? 8.021 -5.772 46.079 1.00 45.97 114 GLY A C 1
ATOM 839 O O . GLY A 1 114 ? 8.749 -6.740 46.340 1.00 44.09 114 GLY A O 1
ATOM 840 N N . GLU A 1 115 ? 6.938 -5.884 45.312 1.00 35.12 115 GLU A N 1
ATOM 841 C CA . GLU A 1 115 ? 6.610 -7.157 44.704 1.00 35.01 115 GLU A CA 1
ATOM 842 C C . GLU A 1 115 ? 7.456 -7.356 43.452 1.00 35.07 115 GLU A C 1
ATOM 843 O O . GLU A 1 115 ? 8.106 -6.433 42.949 1.00 35.56 115 GLU A O 1
ATOM 849 N N . HIS A 1 116 ? 7.451 -8.585 42.958 1.00 35.07 116 HIS A N 1
ATOM 850 C CA . HIS A 1 116 ? 8.093 -8.879 41.690 1.00 30.44 116 HIS A CA 1
ATOM 851 C C . HIS A 1 116 ? 7.478 -8.018 40.588 1.00 27.30 116 HIS A C 1
ATOM 852 O O . HIS A 1 116 ? 6.271 -7.766 40.609 1.00 27.29 116 HIS A O 1
ATOM 859 N N . PRO A 1 117 ? 8.263 -7.574 39.597 1.00 26.81 117 PRO A N 1
ATOM 860 C CA . PRO A 1 117 ? 7.687 -6.773 38.498 1.00 25.78 117 PRO A CA 1
ATOM 861 C C . PRO A 1 117 ? 6.454 -7.379 37.825 1.00 25.49 117 PRO A C 1
ATOM 862 O O . PRO A 1 117 ? 5.557 -6.638 37.390 1.00 25.81 117 PRO A O 1
ATOM 866 N N . LEU A 1 118 ? 6.381 -8.708 37.688 1.00 24.95 118 LEU A N 1
ATOM 867 C CA . LEU A 1 118 ? 5.186 -9.307 37.090 1.00 24.62 118 LEU A CA 1
ATOM 868 C C . LEU A 1 118 ? 3.957 -9.051 37.941 1.00 24.04 118 LEU A C 1
ATOM 869 O O . LEU A 1 118 ? 2.850 -8.918 37.416 1.00 21.75 118 LEU A O 1
ATOM 874 N N . ASN A 1 119 ? 4.132 -8.981 39.252 1.00 24.13 119 ASN A N 1
ATOM 875 C CA . ASN A 1 119 ? 3.013 -8.782 40.153 1.00 27.91 119 ASN A CA 1
ATOM 876 C C . ASN A 1 119 ? 2.677 -7.312 40.325 1.00 22.89 119 ASN A C 1
ATOM 877 O O . ASN A 1 119 ? 1.505 -6.972 40.475 1.00 23.63 119 ASN A O 1
ATOM 882 N N . ILE A 1 120 ? 3.672 -6.427 40.232 1.00 24.02 120 ILE A N 1
ATOM 883 C CA . ILE A 1 120 ? 3.383 -4.996 40.158 1.00 27.12 120 ILE A CA 1
ATOM 884 C C . ILE A 1 120 ? 2.596 -4.683 38.891 1.00 24.62 120 ILE A C 1
ATOM 885 O O . ILE A 1 120 ? 1.602 -3.939 38.923 1.00 22.47 120 ILE A O 1
ATOM 890 N N . ALA A 1 121 ? 3.007 -5.268 37.761 1.00 21.15 121 ALA A N 1
ATOM 891 C CA . ALA A 1 121 ? 2.286 -5.064 36.511 1.00 21.07 121 ALA A CA 1
ATOM 892 C C . ALA A 1 121 ? 0.874 -5.615 36.588 1.00 22.03 121 ALA A C 1
ATOM 893 O O . ALA A 1 121 ? -0.063 -4.999 36.076 1.00 19.19 121 ALA A O 1
ATOM 895 N N . PHE A 1 122 ? 0.703 -6.800 37.181 1.00 19.11 122 PHE A N 1
ATOM 896 C CA . PHE A 1 122 ? -0.639 -7.346 37.310 1.00 18.97 122 PHE A CA 1
ATOM 897 C C . PHE A 1 122 ? -1.517 -6.436 38.150 1.00 20.40 122 PHE A C 1
ATOM 898 O O . PHE A 1 122 ? -2.684 -6.210 37.818 1.00 19.83 122 PHE A O 1
ATOM 906 N N . HIS A 1 123 ? -0.979 -5.920 39.250 1.00 20.24 123 HIS A N 1
ATOM 907 C CA . HIS A 1 123 ? -1.762 -5.012 40.071 1.00 21.77 123 HIS A CA 1
ATOM 908 C C . HIS A 1 123 ? -2.223 -3.806 39.261 1.00 22.60 123 HIS A C 1
ATOM 909 O O . HIS A 1 123 ? -3.379 -3.379 39.371 1.00 22.36 123 HIS A O 1
ATOM 916 N N . ASP A 1 124 ? -1.346 -3.274 38.409 1.00 20.93 124 ASP A N 1
ATOM 917 C CA . ASP A 1 124 ? -1.708 -2.139 37.568 1.00 19.07 124 ASP A CA 1
ATOM 918 C C . ASP A 1 124 ? -2.830 -2.504 36.612 1.00 20.36 124 ASP A C 1
ATOM 919 O O . ASP A 1 124 ? -3.813 -1.766 36.459 1.00 20.64 124 ASP A O 1
ATOM 924 N N . LEU A 1 125 ? -2.691 -3.652 35.951 1.00 19.18 125 LEU A N 1
ATOM 925 C CA . LEU A 1 125 ? -3.722 -4.144 35.047 1.00 16.63 125 LEU A CA 1
ATOM 926 C C . LEU A 1 125 ? -5.063 -4.302 35.754 1.00 16.83 125 LEU A C 1
ATOM 927 O O . LEU A 1 125 ? -6.117 -3.908 35.229 1.00 18.02 125 LEU A O 1
ATOM 932 N N . TRP A 1 126 ? -5.050 -4.920 36.935 1.00 17.07 126 TRP A N 1
ATOM 933 C CA . TRP A 1 126 ? -6.306 -5.206 37.620 1.00 19.27 126 TRP A CA 1
ATOM 934 C C . TRP A 1 126 ? -6.979 -3.914 38.059 1.00 18.75 126 TRP A C 1
ATOM 935 O O . TRP A 1 126 ? -8.205 -3.786 37.985 1.00 19.39 126 TRP A O 1
ATOM 946 N N . GLN A 1 127 ? -6.202 -2.945 38.543 1.00 19.03 127 GLN A N 1
ATOM 947 C CA . GLN A 1 127 ? -6.818 -1.685 38.939 1.00 20.95 127 GLN A CA 1
ATOM 948 C C . GLN A 1 127 ? -7.498 -1.011 37.748 1.00 18.72 127 GLN A C 1
ATOM 949 O O . GLN A 1 127 ? -8.634 -0.523 37.866 1.00 19.86 127 GLN A O 1
ATOM 955 N N . ARG A 1 128 ? -6.833 -0.998 36.594 1.00 17.70 128 ARG A N 1
ATOM 956 C CA . ARG A 1 128 ? -7.400 -0.394 35.391 1.00 18.03 128 ARG A CA 1
ATOM 957 C C . ARG A 1 128 ? -8.611 -1.179 34.901 1.00 18.34 128 ARG A C 1
ATOM 958 O O . ARG A 1 128 ? -9.616 -0.593 34.470 1.00 18.46 128 ARG A O 1
ATOM 966 N N . GLU A 1 129 ? -8.520 -2.515 34.938 1.00 16.90 129 GLU A N 1
ATOM 967 C CA . GLU A 1 129 ? -9.594 -3.372 34.448 1.00 15.20 129 GLU A CA 1
ATOM 968 C C . GLU A 1 129 ? -10.836 -3.274 35.315 1.00 15.62 129 GLU A C 1
ATOM 969 O O . GLU A 1 129 ? -11.960 -3.205 34.802 1.00 17.95 129 GLU A O 1
ATOM 975 N N . SER A 1 130 ? -10.666 -3.330 36.636 1.00 17.49 130 SER A N 1
ATOM 976 C CA . SER A 1 130 ? -11.804 -3.492 37.526 1.00 18.81 130 SER A CA 1
ATOM 977 C C . SER A 1 130 ? -12.519 -2.188 37.843 1.00 18.55 130 SER A C 1
ATOM 978 O O . SER A 1 130 ? -13.712 -2.228 38.184 1.00 19.25 130 SER A O 1
ATOM 981 N N . ALA A 1 131 ? -11.829 -1.047 37.754 1.00 19.46 131 ALA A N 1
ATOM 982 C CA . ALA A 1 131 ? -12.371 0.187 38.326 1.00 24.15 131 ALA A CA 1
ATOM 983 C C . ALA A 1 131 ? -13.764 0.552 37.816 1.00 21.02 131 ALA A C 1
ATOM 984 O O . ALA A 1 131 ? -14.604 0.934 38.650 1.00 22.83 131 ALA A O 1
ATOM 986 N N . PRO A 1 132 ? -14.092 0.457 36.527 1.00 20.42 132 PRO A N 1
ATOM 987 C CA . PRO A 1 132 ? -15.422 0.897 36.074 1.00 22.04 132 PRO A CA 1
ATOM 988 C C . PRO A 1 132 ? -16.503 -0.170 36.087 1.00 18.16 132 PRO A C 1
ATOM 989 O O . PRO A 1 132 ? -17.657 0.148 35.764 1.00 19.73 132 PRO A O 1
ATOM 993 N N . MET A 1 133 ? -16.179 -1.396 36.497 1.00 19.97 133 MET A N 1
ATOM 994 C CA . MET A 1 133 ? -17.113 -2.508 36.425 1.00 18.46 133 MET A CA 1
ATOM 995 C C . MET A 1 133 ? -17.899 -2.678 37.730 1.00 21.00 133 MET A C 1
ATOM 996 O O . MET A 1 133 ? -17.498 -2.207 38.794 1.00 21.22 133 MET A O 1
ATOM 1001 N N . SER A 1 134 ? -19.053 -3.351 37.638 1.00 19.41 134 SER A N 1
ATOM 1002 C CA . SER A 1 134 ? -19.918 -3.513 38.795 1.00 19.79 134 SER A CA 1
ATOM 1003 C C . SER A 1 134 ? -19.367 -4.536 39.791 1.00 22.03 134 SER A C 1
ATOM 1004 O O . SER A 1 134 ? -18.512 -5.353 39.450 1.00 22.03 134 SER A O 1
ATOM 1007 N N . PRO A 1 135 ? -19.902 -4.537 41.023 1.00 21.72 135 PRO A N 1
ATOM 1008 C CA . PRO A 1 135 ? -19.562 -5.601 41.975 1.00 21.72 135 PRO A CA 1
ATOM 1009 C C . PRO A 1 135 ? -19.892 -6.992 41.481 1.00 20.43 135 PRO A C 1
ATOM 1010 O O . PRO A 1 135 ? -19.186 -7.943 41.844 1.00 23.32 135 PRO A O 1
ATOM 1014 N N . LEU A 1 136 ? -20.943 -7.145 40.669 1.00 21.11 136 LEU A N 1
ATOM 1015 C CA . LEU A 1 136 ? -21.260 -8.458 40.102 1.00 21.44 136 LEU A CA 1
ATOM 1016 C C . LEU A 1 136 ? -20.154 -8.931 39.175 1.00 21.45 136 LEU A C 1
ATOM 1017 O O . LEU A 1 136 ? -19.720 -10.092 39.242 1.00 20.93 136 LEU A O 1
ATOM 1022 N N . TRP A 1 137 ? -19.682 -8.043 38.296 1.00 18.95 137 TRP A N 1
ATOM 1023 C CA . TRP A 1 137 ? -18.568 -8.403 37.421 1.00 17.26 137 TRP A CA 1
ATOM 1024 C C . TRP A 1 137 ? -17.309 -8.666 38.230 1.00 17.16 137 TRP A C 1
ATOM 1025 O O . TRP A 1 137 ? -16.580 -9.629 37.949 1.00 18.68 137 TRP A O 1
ATOM 1036 N N . GLN A 1 138 ? -17.050 -7.845 39.258 1.00 18.41 138 GLN A N 1
ATOM 1037 C CA . GLN A 1 138 ? -15.801 -7.999 39.994 1.00 20.81 138 GLN A CA 1
ATOM 1038 C C . GLN A 1 138 ? -15.744 -9.339 40.723 1.00 22.59 138 GLN A C 1
ATOM 1039 O O . GLN A 1 138 ? -14.682 -9.970 40.779 1.00 21.53 138 GLN A O 1
ATOM 1045 N N . ARG A 1 139 ? -16.877 -9.818 41.245 1.00 20.52 139 ARG A N 1
ATOM 1046 C CA . ARG A 1 139 ? -16.874 -11.096 41.950 1.00 21.72 139 ARG A CA 1
ATOM 1047 C C . ARG A 1 139 ? -16.431 -12.220 41.028 1.00 21.79 139 ARG A C 1
ATOM 1048 O O . ARG A 1 139 ? -15.545 -13.020 41.371 1.00 22.72 139 ARG A O 1
ATOM 1056 N N . ARG A 1 140 ? -17.045 -12.315 39.854 1.00 22.39 140 ARG A N 1
ATOM 1057 C CA . ARG A 1 140 ? -16.670 -13.405 38.963 1.00 17.98 140 ARG A CA 1
ATOM 1058 C C . ARG A 1 140 ? -15.294 -13.177 38.347 1.00 16.58 140 ARG A C 1
ATOM 1059 O O . ARG A 1 140 ? -14.573 -14.146 38.091 1.00 18.84 140 ARG A O 1
ATOM 1067 N N . ALA A 1 141 ? -14.895 -11.918 38.162 1.00 15.90 141 ALA A N 1
ATOM 1068 C CA . ALA A 1 141 ? -13.577 -11.633 37.596 1.00 16.52 141 ALA A CA 1
ATOM 1069 C C . ALA A 1 141 ? -12.476 -12.046 38.562 1.00 17.92 141 ALA A C 1
ATOM 1070 O O . ALA A 1 141 ? -11.446 -12.578 38.139 1.00 18.79 141 ALA A O 1
ATOM 1072 N N . VAL A 1 142 ? -12.699 -11.858 39.867 1.00 17.67 142 VAL A N 1
ATOM 1073 C CA . VAL A 1 142 ? -11.736 -12.309 40.864 1.00 19.35 142 VAL A CA 1
ATOM 1074 C C . VAL A 1 142 ? -11.636 -13.830 40.861 1.00 20.93 142 VAL A C 1
ATOM 1075 O O . VAL A 1 142 ? -10.534 -14.392 40.943 1.00 21.38 142 VAL A O 1
ATOM 1079 N N . ASP A 1 143 ? -12.780 -14.522 40.776 1.00 21.59 143 ASP A N 1
ATOM 1080 C CA . ASP A 1 143 ? -12.765 -15.982 40.702 1.00 22.42 143 ASP A CA 1
ATOM 1081 C C . ASP A 1 143 ? -11.993 -16.455 39.476 1.00 20.58 143 ASP A C 1
ATOM 1082 O O . ASP A 1 143 ? -11.119 -17.325 39.574 1.00 21.26 143 ASP A O 1
ATOM 1087 N N . HIS A 1 144 ? -12.287 -15.875 38.318 1.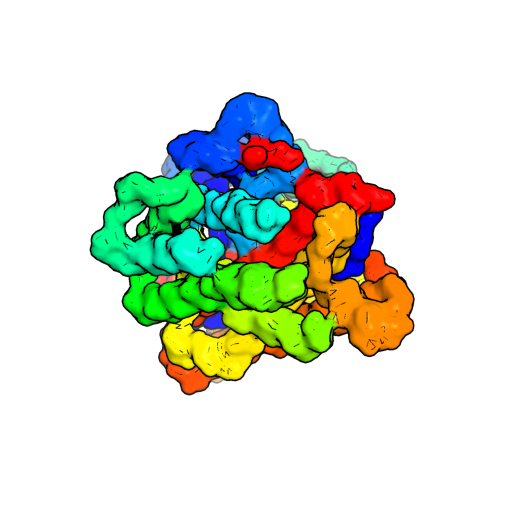00 19.19 144 HIS A N 1
ATOM 1088 C CA . HIS A 1 144 ? -11.670 -16.339 37.081 1.00 17.66 144 HIS A CA 1
ATOM 1089 C C . HIS A 1 144 ? -10.178 -16.061 37.083 1.00 21.20 144 HIS A C 1
ATOM 1090 O O . HIS A 1 144 ? -9.394 -16.893 36.613 1.00 21.76 144 HIS A O 1
ATOM 1097 N N . TRP A 1 145 ? -9.763 -14.894 37.592 1.00 18.41 145 TRP A N 1
ATOM 1098 C CA . TRP A 1 145 ? -8.332 -14.630 37.700 1.00 18.93 145 TRP A CA 1
ATOM 1099 C C . TRP A 1 145 ? -7.675 -15.633 38.629 1.00 20.92 145 TRP A C 1
ATOM 1100 O O . TRP A 1 145 ? -6.580 -16.130 38.343 1.00 21.13 145 TRP A O 1
ATOM 1111 N N . THR A 1 146 ? -8.314 -15.911 39.767 1.00 20.57 146 THR A N 1
ATOM 1112 C CA . THR A 1 146 ? -7.712 -16.801 40.757 1.00 20.77 146 THR A CA 1
ATOM 1113 C C . THR A 1 146 ? -7.538 -18.201 40.187 1.00 26.02 146 THR A C 1
ATOM 1114 O O . THR A 1 146 ? -6.504 -18.846 40.400 1.00 24.50 146 THR A O 1
ATOM 1118 N N . GLN A 1 147 ? -8.526 -18.675 39.428 1.00 21.82 147 GLN A N 1
ATOM 1119 C CA . GLN A 1 147 ? -8.434 -20.002 38.835 1.00 27.22 147 GLN A CA 1
ATOM 1120 C C . GLN A 1 147 ? -7.298 -20.083 37.820 1.00 25.36 147 GLN A C 1
ATOM 1121 O O . GLN A 1 147 ? -6.576 -21.089 37.764 1.00 27.59 147 GLN A O 1
ATOM 1127 N N . TYR A 1 148 ? -7.138 -19.041 37.000 1.00 21.58 148 TYR A N 1
ATOM 1128 C CA . TYR A 1 148 ? -6.075 -19.027 36.005 1.00 22.50 148 TYR A CA 1
ATOM 1129 C C . TYR A 1 148 ? -4.703 -19.004 36.672 1.00 25.87 148 TYR A C 1
ATOM 1130 O O . TYR A 1 148 ? -3.800 -19.763 36.294 1.00 26.67 148 TYR A O 1
ATOM 1139 N N . LEU A 1 149 ? -4.540 -18.148 37.680 1.00 23.11 149 LEU A N 1
ATOM 1140 C CA . LEU A 1 149 ? -3.254 -17.998 38.352 1.00 29.30 149 LEU A CA 1
ATOM 1141 C C . LEU A 1 149 ? -2.861 -19.267 39.103 1.00 27.49 149 LEU A C 1
ATOM 1142 O O . LEU A 1 149 ? -1.736 -19.762 38.957 1.00 28.59 149 LEU A O 1
ATOM 1147 N N . THR A 1 150 ? -3.764 -19.805 39.929 1.00 25.77 150 THR A N 1
ATOM 1148 C CA . THR A 1 150 ? -3.416 -20.975 40.730 1.00 28.94 150 THR A CA 1
ATOM 1149 C C . THR A 1 150 ? -3.211 -22.219 39.879 1.00 32.07 150 THR A C 1
ATOM 1150 O O . THR A 1 150 ? -2.512 -23.142 40.313 1.00 35.71 150 THR A O 1
ATOM 1154 N N . ALA A 1 151 ? -3.766 -22.256 38.669 1.00 29.79 151 ALA A N 1
ATOM 1155 C CA . ALA A 1 151 ? -3.560 -23.407 37.801 1.00 41.60 151 ALA A CA 1
ATOM 1156 C C . ALA A 1 151 ? -2.083 -23.640 37.516 1.00 47.55 151 ALA A C 1
ATOM 1157 O O . ALA A 1 151 ? -1.704 -24.764 37.168 1.00 46.33 151 ALA A O 1
ATOM 1159 N N A HIS A 1 152 ? -1.261 -22.591 37.505 0.55 38.75 152 HIS A N 1
ATOM 1160 N N B HIS A 1 152 ? -1.235 -22.636 37.803 0.45 40.27 152 HIS A N 1
ATOM 1161 C CA A HIS A 1 152 ? 0.122 -22.816 37.096 0.55 35.39 152 HIS A CA 1
ATOM 1162 C CA B HIS A 1 152 ? 0.222 -22.766 37.727 0.45 38.07 152 HIS A CA 1
ATOM 1163 C C A HIS A 1 152 ? 0.762 -23.924 37.913 0.55 44.06 152 HIS A C 1
ATOM 1164 C C B HIS A 1 152 ? 0.840 -23.369 38.990 0.45 42.25 152 HIS A C 1
ATOM 1165 O O A HIS A 1 152 ? 1.752 -24.520 37.476 0.55 42.86 152 HIS A O 1
ATOM 1166 O O B HIS A 1 152 ? 1.927 -23.954 38.914 0.45 39.90 152 HIS A O 1
ATOM 1179 N N A ILE A 1 153 ? 0.182 -24.239 39.068 0.55 43.73 153 ILE A N 1
ATOM 1180 N N B ILE A 1 153 ? 0.214 -23.201 40.160 0.45 31.21 153 ILE A N 1
ATOM 1181 C CA A ILE A 1 153 ? 0.669 -25.340 39.883 0.55 40.50 153 ILE A CA 1
ATOM 1182 C CA B ILE A 1 153 ? 0.655 -23.948 41.335 0.45 39.43 153 ILE A CA 1
ATOM 1183 C C A ILE A 1 153 ? 0.306 -26.694 39.275 0.55 40.97 153 ILE A C 1
ATOM 1184 C C B ILE A 1 153 ? 0.358 -25.430 41.144 0.45 39.98 153 ILE A C 1
ATOM 1185 O O A ILE A 1 153 ? 1.042 -27.668 39.454 0.55 38.34 153 ILE A O 1
ATOM 1186 O O B ILE A 1 153 ? 1.214 -26.293 41.383 0.45 38.02 153 ILE A O 1
ATOM 1195 N N A THR A 1 154 ? -0.806 -26.781 38.539 0.55 35.86 154 THR A N 1
ATOM 1196 N N B THR A 1 154 ? -0.859 -25.742 40.694 0.45 34.61 154 THR A N 1
ATOM 1197 C CA A THR A 1 154 ? -1.188 -28.049 37.923 0.55 43.71 154 THR A CA 1
ATOM 1198 C CA B THR A 1 154 ? -1.199 -27.119 40.357 0.45 40.64 154 THR A CA 1
ATOM 1199 C C A THR A 1 154 ? -0.330 -28.363 36.701 0.55 40.10 154 THR A C 1
ATOM 1200 C C B THR A 1 154 ? -0.194 -27.711 39.376 0.45 40.85 154 THR A C 1
ATOM 1201 O O A THR A 1 154 ? 0.026 -29.524 36.471 0.55 47.81 154 THR A O 1
ATOM 1202 O O B THR A 1 154 ? 0.120 -28.905 39.442 0.45 44.52 154 THR A O 1
ATOM 1209 N N A GLU A 1 155 ? -0.002 -27.348 35.898 0.55 37.30 155 GLU A N 1
ATOM 1210 N N B GLU A 1 155 ? 0.317 -26.893 38.453 0.45 39.55 155 GLU A N 1
ATOM 1211 C CA A GLU A 1 155 ? 0.952 -27.554 34.814 0.55 39.21 155 GLU A CA 1
ATOM 1212 C CA B GLU A 1 155 ? 1.265 -27.403 37.466 0.45 37.43 155 GLU A CA 1
ATOM 1213 C C A GLU A 1 155 ? 2.331 -27.898 35.361 0.55 41.10 155 GLU A C 1
ATOM 1214 C C B GLU A 1 155 ? 2.623 -27.679 38.098 0.45 40.62 155 GLU A C 1
ATOM 1215 O O A GLU A 1 155 ? 3.044 -28.729 34.786 0.55 42.10 155 GLU A O 1
ATOM 1216 O O B GLU A 1 155 ? 3.207 -28.747 37.884 0.45 43.73 155 GLU A O 1
ATOM 1227 N N A ALA A 1 156 ? 2.715 -27.277 36.480 0.55 46.52 156 ALA A N 1
ATOM 1228 N N B ALA A 1 156 ? 3.144 -26.729 38.882 0.45 39.39 156 ALA A N 1
ATOM 1229 C CA A ALA A 1 156 ? 4.037 -27.515 37.048 0.55 42.90 156 ALA A CA 1
ATOM 1230 C CA B ALA A 1 156 ? 4.425 -26.947 39.550 0.45 42.62 156 ALA A CA 1
ATOM 1231 C C A ALA A 1 156 ? 4.171 -28.930 37.596 0.55 53.89 156 ALA A C 1
ATOM 1232 C C B ALA A 1 156 ? 4.373 -28.159 40.468 0.45 59.69 156 ALA A C 1
ATOM 1233 O O A ALA A 1 156 ? 5.277 -29.486 37.604 0.55 52.03 156 ALA A O 1
ATOM 1234 O O B ALA A 1 156 ? 5.405 -28.787 40.738 0.45 54.08 156 ALA A O 1
ATOM 1237 N N A THR A 1 157 ? 3.073 -29.525 38.064 0.55 56.15 157 THR A N 1
ATOM 1238 N N B THR A 1 157 ? 3.181 -28.501 40.958 0.45 61.56 157 THR A N 1
ATOM 1239 C CA A THR A 1 157 ? 3.161 -30.894 38.562 0.55 64.92 157 THR A CA 1
ATOM 1240 C CA B THR A 1 157 ? 3.006 -29.723 41.729 0.45 58.32 157 THR A CA 1
ATOM 1241 C C A THR A 1 157 ? 3.108 -31.906 37.422 0.55 64.04 157 THR A C 1
ATOM 1242 C C B THR A 1 157 ? 2.954 -30.956 40.837 0.45 62.99 157 THR A C 1
ATOM 1243 O O A THR A 1 157 ? 3.831 -32.904 37.452 0.55 53.36 157 THR A O 1
ATOM 1244 O O B THR A 1 157 ? 3.410 -32.029 41.242 0.45 60.69 157 THR A O 1
ATOM 1251 N N A ASN A 1 158 ? 2.265 -31.668 36.411 0.55 61.52 158 ASN A N 1
ATOM 1252 N N B ASN A 1 158 ? 2.412 -30.823 39.627 0.45 61.79 158 ASN A N 1
ATOM 1253 C CA A ASN A 1 158 ? 2.295 -32.512 35.219 0.55 57.13 158 ASN A CA 1
ATOM 1254 C CA B ASN A 1 158 ? 2.180 -31.959 38.743 0.45 64.54 158 ASN A CA 1
ATOM 1255 C C A ASN A 1 158 ? 3.713 -32.644 34.678 0.55 64.15 158 ASN A C 1
ATOM 1256 C C B ASN A 1 158 ? 3.240 -32.116 37.658 0.45 62.20 158 ASN A C 1
ATOM 1257 O O A ASN A 1 158 ? 4.152 -33.742 34.313 0.55 66.93 158 ASN A O 1
ATOM 1258 O O B ASN A 1 158 ? 3.609 -33.245 37.329 0.45 61.93 158 ASN A O 1
ATOM 1267 N N A ARG A 1 159 ? 4.448 -31.531 34.628 0.55 69.76 159 ARG A N 1
ATOM 1268 N N B ARG A 1 159 ? 3.739 -31.014 37.092 0.45 68.84 159 ARG A N 1
ATOM 1269 C CA A ARG A 1 159 ? 5.820 -31.567 34.136 0.55 69.54 159 ARG A CA 1
ATOM 1270 C CA B ARG A 1 159 ? 4.655 -31.091 35.957 0.45 74.52 159 ARG A CA 1
ATOM 1271 C C A ARG A 1 159 ? 6.721 -32.402 35.036 0.55 75.14 159 ARG A C 1
ATOM 1272 C C B ARG A 1 159 ? 5.940 -31.839 36.279 0.45 73.77 159 ARG A C 1
ATOM 1273 O O A ARG A 1 159 ? 7.670 -33.028 34.550 0.55 63.24 159 ARG A O 1
ATOM 1274 O O B ARG A 1 159 ? 6.676 -32.200 35.353 0.45 74.85 159 ARG A O 1
ATOM 1277 N N A THR A 1 160 ? 6.447 -32.432 36.341 0.55 73.71 160 THR A N 1
ATOM 1278 N N B THR A 1 160 ? 6.236 -32.068 37.556 0.45 72.18 160 THR A N 1
ATOM 1279 C CA A THR A 1 160 ? 7.329 -33.136 37.265 0.55 76.57 160 THR A CA 1
ATOM 1280 C CA B THR A 1 160 ? 7.356 -32.911 37.946 0.45 75.70 160 THR A CA 1
ATOM 1281 C C A THR A 1 160 ? 6.803 -34.532 37.596 0.55 78.27 160 THR A C 1
ATOM 1282 C C B THR A 1 160 ? 6.952 -34.366 38.134 0.45 78.39 160 THR A C 1
ATOM 1283 O O A THR A 1 160 ? 7.438 -35.529 37.237 0.55 79.67 160 THR A O 1
ATOM 1284 O O B THR A 1 160 ? 7.821 -35.245 38.137 0.45 79.48 160 THR A O 1
ATOM 1291 N N . ARG A 1 161 ? 5.658 -34.629 38.268 1.00 86.23 161 ARG A N 1
ATOM 1292 C CA . ARG A 1 161 ? 5.135 -35.941 38.627 1.00 95.84 161 ARG A CA 1
ATOM 1293 C C . ARG A 1 161 ? 4.192 -36.464 37.550 1.00 93.49 161 ARG A C 1
ATOM 1294 O O . ARG A 1 161 ? 4.588 -36.633 36.397 1.00 93.20 161 ARG A O 1
ATOM 1296 N N . SER A 1 164 ? 1.175 -37.041 31.305 1.00 89.72 164 SER A N 1
ATOM 1297 C CA . SER A 1 164 ? 0.272 -36.448 30.326 1.00 79.76 164 SER A CA 1
ATOM 1298 C C . SER A 1 164 ? -1.184 -36.714 30.740 1.00 74.92 164 SER A C 1
ATOM 1299 O O . SER A 1 164 ? -1.532 -37.849 31.066 1.00 76.52 164 SER A O 1
ATOM 1302 N N . PRO A 1 165 ? -2.030 -35.683 30.746 1.00 62.39 165 PRO A N 1
ATOM 1303 C CA . PRO A 1 165 ? -3.429 -35.879 31.143 1.00 53.44 165 PRO A CA 1
ATOM 1304 C C . PRO A 1 165 ? -4.242 -36.552 30.048 1.00 39.59 165 PRO A C 1
ATOM 1305 O O . PRO A 1 165 ? -3.868 -36.562 28.875 1.00 41.73 165 PRO A O 1
ATOM 1309 N N . THR A 1 166 ? -5.402 -37.066 30.445 1.00 40.59 166 THR A N 1
ATOM 1310 C CA . THR A 1 166 ? -6.361 -37.559 29.472 1.00 41.30 166 THR A CA 1
ATOM 1311 C C . THR A 1 166 ? -6.918 -36.397 28.648 1.00 36.69 166 THR A C 1
ATOM 1312 O O . THR A 1 166 ? -6.822 -35.229 29.031 1.00 35.04 166 THR A O 1
ATOM 1316 N N . ILE A 1 167 ? -7.510 -36.735 27.497 1.00 36.08 167 ILE A N 1
ATOM 1317 C CA . ILE A 1 167 ? -8.162 -35.727 26.663 1.00 33.40 167 ILE A CA 1
ATOM 1318 C C . ILE A 1 167 ? -9.201 -34.961 27.470 1.00 32.79 167 ILE A C 1
ATOM 1319 O O . ILE A 1 167 ? -9.290 -33.729 27.391 1.00 32.59 167 ILE A O 1
ATOM 1324 N N . ALA A 1 168 ? -10.030 -35.688 28.225 1.00 35.20 168 ALA A N 1
ATOM 1325 C CA . ALA A 1 168 ? -11.105 -35.050 28.981 1.00 37.41 168 ALA A CA 1
ATOM 1326 C C . ALA A 1 168 ? -10.552 -34.165 30.087 1.00 38.17 168 ALA A C 1
ATOM 1327 O O . ALA A 1 168 ? -11.040 -33.045 30.295 1.00 34.69 168 ALA A O 1
ATOM 1329 N N . ASP A 1 169 ? -9.539 -34.646 30.815 1.00 36.94 169 ASP A N 1
ATOM 1330 C CA . ASP A 1 169 ? -8.950 -33.833 31.875 1.00 37.38 169 ASP A CA 1
ATOM 1331 C C . ASP A 1 169 ? -8.268 -32.603 31.301 1.00 34.83 169 ASP A C 1
ATOM 1332 O O . ASP A 1 169 ? -8.377 -31.503 31.862 1.00 34.87 169 ASP A O 1
ATOM 1337 N N . TYR A 1 170 ? -7.544 -32.772 30.194 1.00 33.20 170 TYR A N 1
ATOM 1338 C CA . TYR A 1 170 ? -6.856 -31.642 29.596 1.00 31.36 170 TYR A CA 1
ATOM 1339 C C . TYR A 1 170 ? -7.851 -30.567 29.188 1.00 31.81 170 TYR A C 1
ATOM 1340 O O . TYR A 1 170 ? -7.635 -29.375 29.440 1.00 29.80 170 TYR A O 1
ATOM 1349 N N . LEU A 1 171 ? -8.950 -30.969 28.552 1.00 29.33 171 LEU A N 1
ATOM 1350 C CA . LEU A 1 171 ? -9.943 -29.994 28.124 1.00 31.89 171 LEU A CA 1
ATOM 1351 C C . LEU A 1 171 ? -10.549 -29.280 29.316 1.00 30.05 171 LEU A C 1
ATOM 1352 O O . LEU A 1 171 ? -10.787 -28.067 29.266 1.00 29.87 171 LEU A O 1
ATOM 1357 N N . GLU A 1 172 ? -10.783 -30.010 30.410 1.00 32.27 172 GLU A N 1
ATOM 1358 C CA . GLU A 1 172 ? -11.328 -29.383 31.6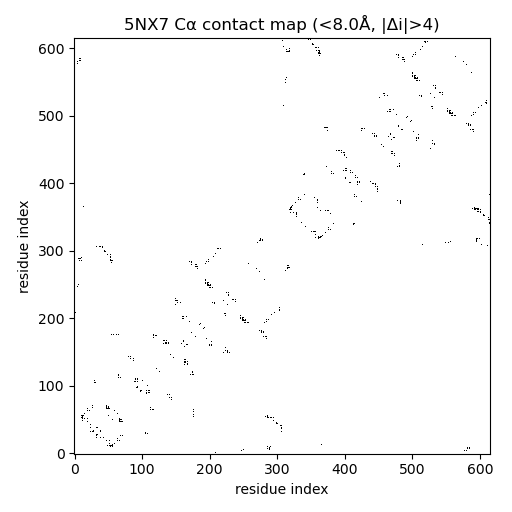08 1.00 34.73 172 GLU A CA 1
ATOM 1359 C C . GLU A 1 172 ? -10.344 -28.375 32.184 1.00 35.02 172 GLU A C 1
ATOM 1360 O O . GLU A 1 172 ? -10.727 -27.254 32.556 1.00 36.15 172 GLU A O 1
ATOM 1366 N N . LEU A 1 173 ? -9.063 -28.746 32.242 1.00 34.66 173 LEU A N 1
ATOM 1367 C CA . LEU A 1 173 ? -8.052 -27.838 32.767 1.00 36.51 173 LEU A CA 1
ATOM 1368 C C . LEU A 1 173 ? -7.920 -26.585 31.901 1.00 41.75 173 LEU A C 1
ATOM 1369 O O . LEU A 1 173 ? -7.739 -25.484 32.426 1.00 35.95 173 LEU A O 1
ATOM 1371 N N . ARG A 1 174 ? -7.990 -26.723 30.573 1.00 35.13 174 ARG A N 1
ATOM 1372 C CA . ARG A 1 174 ? -7.850 -25.535 29.722 1.00 34.20 174 ARG A CA 1
ATOM 1373 C C . ARG A 1 174 ? -9.015 -24.561 29.911 1.00 40.98 174 ARG A C 1
ATOM 1374 O O . ARG A 1 174 ? -8.801 -23.342 29.941 1.00 46.09 174 ARG A O 1
ATOM 1382 N N . HIS A 1 175 ? -10.252 -25.056 30.056 1.00 32.11 175 HIS A N 1
ATOM 1383 C CA . HIS A 1 175 ? -11.409 -24.160 30.048 1.00 33.32 175 HIS A CA 1
ATOM 1384 C C . HIS A 1 175 ? -11.917 -23.777 31.434 1.00 36.79 175 HIS A C 1
ATOM 1385 O O . HIS A 1 175 ? -12.594 -22.748 31.561 1.00 41.38 175 HIS A O 1
ATOM 1392 N N . ARG A 1 176 ? -11.581 -24.534 32.471 1.00 40.07 176 ARG A N 1
ATOM 1393 C CA . ARG A 1 176 ? -11.920 -24.135 33.831 1.00 46.19 176 ARG A CA 1
ATOM 1394 C C . ARG A 1 176 ? -10.842 -23.280 34.485 1.00 52.61 176 ARG A C 1
ATOM 1395 O O . ARG A 1 176 ? -11.154 -22.461 35.357 1.00 56.39 176 ARG A O 1
ATOM 1396 N N . THR A 1 177 ? -9.581 -23.448 34.084 1.00 41.96 177 THR A N 1
ATOM 1397 C CA . THR A 1 177 ? -8.464 -22.840 34.787 1.00 44.17 177 THR A CA 1
ATOM 1398 C C . THR A 1 177 ? -7.453 -22.159 33.877 1.00 50.20 177 THR A C 1
ATOM 1399 O O . THR A 1 177 ? -6.380 -21.778 34.351 1.00 45.67 177 THR A O 1
ATOM 1400 N N . GLY A 1 178 ? -7.761 -21.977 32.602 1.00 30.95 178 GLY A N 1
ATOM 1401 C CA . GLY A 1 178 ? -6.840 -21.360 31.667 1.00 29.29 178 GLY A CA 1
ATOM 1402 C C . GLY A 1 178 ? -6.992 -19.849 31.619 1.00 23.51 178 GLY A C 1
ATOM 1403 O O . GLY A 1 178 ? -7.621 -19.245 32.488 1.00 30.50 178 GLY A O 1
ATOM 1404 N N . PHE A 1 179 ? -6.444 -19.226 30.543 1.00 22.97 179 PHE A N 1
ATOM 1405 C CA . PHE A 1 179 ? -6.483 -17.759 30.427 1.00 21.28 179 PHE A CA 1
ATOM 1406 C C . PHE A 1 179 ? -7.754 -17.222 29.775 1.00 17.41 179 PHE A C 1
ATOM 1407 O O . PHE A 1 179 ? -8.000 -16.004 29.823 1.00 17.09 179 PHE A O 1
ATOM 1415 N N . MET A 1 180 ? -8.607 -18.078 29.247 1.00 18.48 180 MET A N 1
ATOM 1416 C CA . MET A 1 180 ? -9.801 -17.560 28.602 1.00 13.73 180 MET A CA 1
ATOM 1417 C C . MET A 1 180 ? -10.838 -17.021 29.593 1.00 15.07 180 MET A C 1
ATOM 1418 O O . MET A 1 180 ? -11.516 -16.043 29.259 1.00 15.44 180 MET A O 1
ATOM 1423 N N . PRO A 1 181 ? -11.037 -17.590 30.783 1.00 14.94 181 PRO A N 1
ATOM 1424 C CA . PRO A 1 181 ? -12.049 -17.011 31.671 1.00 16.65 181 PRO A CA 1
ATOM 1425 C C . PRO A 1 181 ? -11.716 -15.570 32.022 1.00 16.12 181 PRO A C 1
ATOM 1426 O O . PRO A 1 181 ? -12.595 -14.701 31.922 1.00 16.84 181 PRO A O 1
ATOM 1430 N N . PRO A 1 182 ? -10.464 -15.238 32.368 1.00 15.38 182 PRO A N 1
ATOM 1431 C CA . PRO A 1 182 ? -10.130 -13.802 32.503 1.00 16.23 182 PRO A CA 1
ATOM 1432 C C . PRO A 1 182 ? -10.309 -13.007 31.213 1.00 14.23 182 PRO A C 1
ATOM 1433 O O . PRO A 1 182 ? -10.803 -11.867 31.270 1.00 14.81 182 PRO A O 1
ATOM 1437 N N . LEU A 1 183 ? -9.920 -13.537 30.051 1.00 14.29 183 LEU A N 1
ATOM 1438 C CA . LEU A 1 183 ? -10.075 -12.750 28.829 1.00 14.33 183 LEU A CA 1
ATOM 1439 C C . LEU A 1 183 ? -11.535 -12.492 28.463 1.00 14.31 183 LEU A C 1
ATOM 1440 O O . LEU A 1 183 ? -11.857 -11.406 27.970 1.00 13.69 183 LEU A O 1
ATOM 1445 N N . LEU A 1 184 ? -12.432 -13.434 28.746 1.00 13.84 184 LEU A N 1
ATOM 1446 C CA . LEU A 1 184 ? -13.850 -13.186 28.510 1.00 14.59 184 LEU A CA 1
ATOM 1447 C C . LEU A 1 184 ? -14.364 -12.036 29.371 1.00 13.08 184 LEU A C 1
ATOM 1448 O O . LEU A 1 184 ? -15.155 -11.207 28.901 1.00 14.24 184 LEU A O 1
ATOM 1453 N N . ASP A 1 185 ? -13.969 -11.992 30.643 1.00 13.68 185 ASP A N 1
ATOM 1454 C CA . ASP A 1 185 ? -14.347 -10.866 31.495 1.00 12.96 185 ASP A CA 1
ATOM 1455 C C . ASP A 1 185 ? -13.769 -9.567 30.953 1.00 13.70 185 ASP A C 1
ATOM 1456 O O . ASP A 1 185 ? -14.407 -8.508 31.036 1.00 14.96 185 ASP A O 1
ATOM 1461 N N . LEU A 1 186 ? -12.550 -9.624 30.422 1.00 11.94 186 LEU A N 1
ATOM 1462 C CA . LEU A 1 186 ? -11.889 -8.438 29.877 1.00 14.71 186 LEU A CA 1
ATOM 1463 C C . LEU A 1 186 ? -12.650 -7.848 28.704 1.00 12.61 186 LEU A C 1
ATOM 1464 O O . LEU A 1 186 ? -12.684 -6.626 28.539 1.00 14.36 186 LEU A O 1
ATOM 1469 N N . ILE A 1 187 ? -13.268 -8.691 27.895 1.00 13.49 187 ILE A N 1
ATOM 1470 C CA . ILE A 1 187 ? -14.043 -8.210 26.753 1.00 13.19 187 ILE A CA 1
ATOM 1471 C C . ILE A 1 187 ? -15.082 -7.200 27.215 1.00 13.66 187 ILE A C 1
ATOM 1472 O O . ILE A 1 187 ? -15.254 -6.129 26.622 1.00 14.27 187 ILE A O 1
ATOM 1477 N N . GLU A 1 188 ? -15.795 -7.532 28.297 1.00 14.03 188 GLU A N 1
ATOM 1478 C CA . GLU A 1 188 ? -16.803 -6.616 28.833 1.00 15.65 188 GLU A CA 1
ATOM 1479 C C . GLU A 1 188 ? -16.194 -5.286 29.250 1.00 16.08 188 GLU A C 1
ATOM 1480 O O . GLU A 1 188 ? -16.806 -4.228 29.077 1.00 16.99 188 GLU A O 1
ATOM 1486 N N . ARG A 1 189 ? -15.006 -5.320 29.851 1.00 14.85 189 ARG A N 1
ATOM 1487 C CA . ARG A 1 189 ? -14.352 -4.089 30.265 1.00 14.12 189 ARG A CA 1
ATOM 1488 C C . ARG A 1 189 ? -13.882 -3.245 29.075 1.00 14.84 189 ARG A C 1
ATOM 1489 O O . ARG A 1 189 ? -14.071 -2.019 29.065 1.00 15.12 189 ARG A O 1
ATOM 1497 N N . VAL A 1 190 ? -13.190 -3.861 28.107 1.00 15.78 190 VAL A N 1
ATOM 1498 C CA . VAL A 1 190 ? -12.583 -3.064 27.042 1.00 14.42 190 VAL A CA 1
ATOM 1499 C C . VAL A 1 190 ? -13.657 -2.509 26.116 1.00 14.21 190 VAL A C 1
ATOM 1500 O O . VAL A 1 190 ? -13.551 -1.370 25.650 1.00 16.32 190 VAL A O 1
ATOM 1504 N N . TRP A 1 191 ? -14.715 -3.280 25.866 1.00 15.06 191 TRP A N 1
ATOM 1505 C CA . TRP A 1 191 ? -15.835 -2.804 25.060 1.00 15.58 191 TRP A CA 1
ATOM 1506 C C . TRP A 1 191 ? -16.792 -1.931 25.853 1.00 16.72 191 TRP A C 1
ATOM 1507 O O . TRP A 1 191 ? -17.719 -1.366 25.260 1.00 18.15 191 TRP A O 1
ATOM 1518 N N . ARG A 1 192 ? -16.595 -1.823 27.173 1.00 15.53 192 ARG A N 1
ATOM 1519 C CA . ARG A 1 192 ? -17.483 -1.080 28.070 1.00 17.10 192 ARG A CA 1
ATOM 1520 C C . ARG A 1 192 ? -18.930 -1.526 27.875 1.00 16.18 192 ARG A C 1
ATOM 1521 O O . ARG A 1 192 ? -19.857 -0.737 27.635 1.00 19.97 192 ARG A O 1
ATOM 1529 N N . ALA A 1 193 ? -19.106 -2.824 28.060 1.00 14.80 193 ALA A N 1
ATOM 1530 C CA . ALA A 1 193 ? -20.366 -3.523 27.792 1.00 17.14 193 ALA A CA 1
ATOM 1531 C C . ALA A 1 193 ? -20.424 -4.721 28.744 1.00 15.98 193 ALA A C 1
ATOM 1532 O O . ALA A 1 193 ? -20.082 -5.854 28.409 1.00 18.58 193 ALA A O 1
ATOM 1534 N N . GLU A 1 194 ? -20.881 -4.468 29.964 1.00 17.01 194 GLU A N 1
ATOM 1535 C CA . GLU A 1 194 ? -21.080 -5.531 30.936 1.00 15.37 194 GLU A CA 1
ATOM 1536 C C . GLU A 1 194 ? -22.322 -6.345 30.579 1.00 19.03 194 GLU A C 1
ATOM 1537 O O . GLU A 1 194 ? -23.381 -5.790 30.277 1.00 21.27 194 GLU A O 1
ATOM 1543 N N . ILE A 1 195 ? -22.182 -7.665 30.566 1.00 16.79 195 ILE A N 1
ATOM 1544 C CA . ILE A 1 195 ? -23.342 -8.531 30.306 1.00 16.94 195 ILE A CA 1
ATOM 1545 C C . ILE A 1 195 ? -24.311 -8.435 31.485 1.00 17.27 195 ILE A C 1
ATOM 1546 O O . ILE A 1 195 ? -23.900 -8.648 32.632 1.00 17.59 195 ILE A O 1
ATOM 1551 N N . PRO A 1 196 ? -25.590 -8.126 31.260 1.00 18.45 196 PRO A N 1
ATOM 1552 C CA . PRO A 1 196 ? -26.557 -8.092 32.360 1.00 21.67 196 PRO A CA 1
ATOM 1553 C C . PRO A 1 196 ? -26.546 -9.386 33.155 1.00 18.80 196 PRO A C 1
ATOM 1554 O O . PRO A 1 196 ? -26.564 -10.480 32.595 1.00 19.01 196 PRO A O 1
ATOM 1558 N N . ALA A 1 197 ? -26.545 -9.258 34.478 1.00 20.24 197 ALA A N 1
ATOM 1559 C CA . ALA A 1 197 ? -26.413 -10.452 35.302 1.00 21.33 197 ALA A CA 1
ATOM 1560 C C . ALA A 1 197 ? -27.531 -11.459 35.063 1.00 21.70 197 ALA A C 1
ATOM 1561 O O . ALA A 1 197 ? -27.233 -12.665 35.039 1.00 25.27 197 ALA A O 1
ATOM 1563 N N . PRO A 1 198 ? -28.795 -11.062 34.848 1.00 22.61 198 PRO A N 1
ATOM 1564 C CA . PRO A 1 198 ? -29.835 -12.077 34.609 1.00 25.26 198 PRO A CA 1
ATOM 1565 C C . PRO A 1 198 ? -29.592 -12.913 33.368 1.00 22.79 198 PRO A C 1
ATOM 1566 O O . PRO A 1 198 ? -30.036 -14.063 33.317 1.00 27.80 198 PRO A O 1
ATOM 1570 N N . VAL A 1 199 ? -28.907 -12.393 32.353 1.00 18.72 199 VAL A N 1
ATOM 1571 C CA . VAL A 1 199 ? -28.695 -13.208 31.160 1.00 18.57 199 VAL A CA 1
ATOM 1572 C C . VAL A 1 199 ? -27.350 -13.921 31.209 1.00 18.23 199 VAL A C 1
ATOM 1573 O O . VAL A 1 199 ? -27.165 -14.924 30.509 1.00 17.40 199 VAL A O 1
ATOM 1577 N N . TYR A 1 200 ? -26.428 -13.466 32.057 1.00 18.99 200 TYR A N 1
ATOM 1578 C CA . TYR A 1 200 ? -25.081 -14.044 32.087 1.00 17.19 200 TYR A CA 1
ATOM 1579 C C . TYR A 1 200 ? -25.113 -15.529 32.429 1.00 18.43 200 TYR A C 1
ATOM 1580 O O . TYR A 1 200 ? -24.325 -16.316 31.885 1.00 18.61 200 TYR A O 1
ATOM 1589 N N . THR A 1 201 ? -25.998 -15.934 33.328 1.00 19.89 201 THR A N 1
ATOM 1590 C CA . THR A 1 201 ? -26.056 -17.313 33.784 1.00 21.53 201 THR A CA 1
ATOM 1591 C C . THR A 1 201 ? -26.967 -18.205 32.946 1.00 26.24 201 THR A C 1
ATOM 1592 O O . THR A 1 201 ? -27.118 -19.389 33.274 1.00 25.37 201 THR A O 1
ATOM 1596 N N . THR A 1 202 ? -27.568 -17.690 31.875 1.00 18.99 202 THR A N 1
ATOM 1597 C CA . THR A 1 202 ? -28.450 -18.521 31.067 1.00 21.15 202 THR A CA 1
ATOM 1598 C C . THR A 1 202 ? -27.651 -19.584 30.310 1.00 20.23 202 THR A C 1
ATOM 1599 O O . THR A 1 202 ? -26.471 -19.398 30.004 1.00 19.47 202 THR A O 1
ATOM 1603 N N . PRO A 1 203 ? -28.284 -20.710 29.969 1.00 21.67 203 PRO A N 1
ATOM 1604 C CA . PRO A 1 203 ? -27.571 -21.700 29.147 1.00 22.86 203 PRO A CA 1
ATOM 1605 C C . PRO A 1 203 ? -27.043 -21.120 27.852 1.00 21.33 203 PRO A C 1
ATOM 1606 O O . PRO A 1 203 ? -25.937 -21.465 27.413 1.00 19.10 203 PRO A O 1
ATOM 1610 N N . GLU A 1 204 ? -27.802 -20.209 27.238 1.00 18.71 204 GLU A N 1
ATOM 1611 C CA . GLU A 1 204 ? -27.374 -19.624 25.969 1.00 20.49 204 GLU A CA 1
ATOM 1612 C C . GLU A 1 204 ? -26.080 -18.839 26.128 1.00 18.30 204 GLU A C 1
ATOM 1613 O O . GLU A 1 204 ? -25.121 -19.045 25.373 1.00 16.86 204 GLU A O 1
ATOM 1619 N N . VAL A 1 205 ? -26.019 -17.913 27.095 1.00 16.06 205 VAL A N 1
ATOM 1620 C CA . VAL A 1 205 ? -24.805 -17.124 27.238 1.00 15.01 205 VAL A CA 1
ATOM 1621 C C . VAL A 1 205 ? -23.666 -17.992 27.753 1.00 16.35 205 VAL A C 1
ATOM 1622 O O . VAL A 1 205 ? -22.531 -17.858 27.306 1.00 15.29 205 VAL A O 1
ATOM 1626 N N . GLN A 1 206 ? -23.948 -18.919 28.669 1.00 15.86 206 GLN A N 1
ATOM 1627 C CA . GLN A 1 206 ? -22.892 -19.832 29.102 1.00 17.16 206 GLN A CA 1
ATOM 1628 C C . GLN A 1 206 ? -22.340 -20.657 27.943 1.00 17.14 206 GLN A C 1
ATOM 1629 O O . GLN A 1 206 ? -21.134 -20.921 27.893 1.00 17.46 206 GLN A O 1
ATOM 1635 N N . THR A 1 207 ? -23.190 -21.043 26.991 1.00 15.36 207 THR A N 1
ATOM 1636 C CA . THR A 1 207 ? -22.708 -21.786 25.826 1.00 15.29 207 THR A CA 1
ATOM 1637 C C . THR A 1 207 ? -21.831 -20.900 24.953 1.00 16.84 207 THR A C 1
ATOM 1638 O O . THR A 1 207 ? -20.792 -21.337 24.434 1.00 16.41 207 THR A O 1
ATOM 1642 N N . LEU A 1 208 ? -22.221 -19.640 24.777 1.00 14.82 208 LEU A N 1
ATOM 1643 C CA . LEU A 1 208 ? -21.376 -18.745 23.999 1.00 14.51 208 LEU A CA 1
ATOM 1644 C C . LEU A 1 208 ? -20.010 -18.547 24.660 1.00 14.43 208 LEU A C 1
ATOM 1645 O O . LEU A 1 208 ? -18.971 -18.533 23.991 1.00 14.46 208 LEU A O 1
ATOM 1650 N N . LEU A 1 209 ? -19.992 -18.365 25.980 1.00 13.44 209 LEU A N 1
ATOM 1651 C CA . LEU A 1 209 ? -18.736 -18.226 26.696 1.00 14.73 209 LEU A CA 1
ATOM 1652 C C . LEU A 1 209 ? -17.891 -19.487 26.565 1.00 15.75 209 LEU A C 1
ATOM 1653 O O . LEU A 1 209 ? -16.688 -19.408 26.318 1.00 15.21 209 LEU A O 1
ATOM 1658 N N . HIS A 1 210 ? -18.507 -20.648 26.729 1.00 14.51 210 HIS A N 1
ATOM 1659 C CA . HIS A 1 210 ? -17.769 -21.911 26.706 1.00 17.86 210 HIS A CA 1
ATOM 1660 C C . HIS A 1 210 ? -17.189 -22.198 25.326 1.00 17.75 210 HIS A C 1
ATOM 1661 O O . HIS A 1 210 ? -16.030 -22.623 25.212 1.00 16.88 210 HIS A O 1
ATOM 1668 N N . THR A 1 211 ? -17.983 -21.982 24.268 1.00 14.88 211 THR A N 1
ATOM 1669 C CA . THR A 1 211 ? -17.508 -22.239 22.912 1.00 15.24 211 THR A CA 1
ATOM 1670 C C . THR A 1 211 ? -16.428 -21.245 22.506 1.00 15.08 211 THR A C 1
ATOM 1671 O O . THR A 1 211 ? -15.455 -21.616 21.831 1.00 15.59 211 THR A O 1
ATOM 1675 N N . THR A 1 212 ? -16.552 -19.975 22.908 1.00 13.64 212 THR A N 1
ATOM 1676 C CA . THR A 1 212 ? -15.477 -19.013 22.650 1.00 12.89 212 THR A CA 1
ATOM 1677 C C . THR A 1 212 ? -14.191 -19.467 23.320 1.00 13.59 212 THR A C 1
ATOM 1678 O O . THR A 1 212 ? -13.124 -19.474 22.703 1.00 14.03 212 THR A O 1
ATOM 1682 N N . ASN A 1 213 ? -14.289 -19.868 24.586 1.00 14.22 213 ASN A N 1
ATOM 1683 C CA . ASN A 1 213 ? -13.153 -20.364 25.369 1.00 12.76 213 ASN A CA 1
ATOM 1684 C C . ASN A 1 213 ? -12.445 -21.523 24.660 1.00 14.15 213 ASN A C 1
ATOM 1685 O O . ASN A 1 213 ? -11.227 -21.472 24.394 1.00 13.64 213 ASN A O 1
ATOM 1690 N N . GLN A 1 214 ? -13.206 -22.572 24.332 1.00 16.10 214 GLN A N 1
ATOM 1691 C CA . GLN A 1 214 ? -12.583 -23.771 23.783 1.00 15.47 214 GLN A CA 1
ATOM 1692 C C . GLN A 1 214 ? -12.089 -23.555 22.362 1.00 16.75 214 GLN A C 1
ATOM 1693 O O . GLN A 1 214 ? -11.021 -24.053 21.999 1.00 14.10 214 GLN A O 1
ATOM 1699 N N . ASN A 1 215 ? -12.848 -22.836 21.531 1.00 14.39 215 ASN A N 1
ATOM 1700 C CA . ASN A 1 215 ? -12.382 -22.564 20.182 1.00 13.08 215 ASN A CA 1
ATOM 1701 C C . ASN A 1 215 ? -11.028 -21.875 20.219 1.00 14.02 215 ASN A C 1
ATOM 1702 O O . ASN A 1 215 ? -10.092 -22.265 19.509 1.00 13.42 215 ASN A O 1
ATOM 1707 N N . ILE A 1 216 ? -10.894 -20.837 21.051 1.00 12.42 216 ILE A N 1
ATOM 1708 C CA . ILE A 1 216 ? -9.637 -20.087 21.111 1.00 11.62 216 ILE A CA 1
ATOM 1709 C C . ILE A 1 216 ? -8.516 -20.954 21.673 1.00 13.09 216 ILE A C 1
ATOM 1710 O O . ILE A 1 216 ? -7.408 -20.984 21.110 1.00 13.50 216 ILE A O 1
ATOM 1715 N N . ASN A 1 217 ? -8.791 -21.712 22.734 1.00 13.57 217 ASN A N 1
ATOM 1716 C CA . ASN A 1 217 ? -7.774 -22.609 23.306 1.00 15.68 217 ASN A CA 1
ATOM 1717 C C . ASN A 1 217 ? -7.226 -23.550 22.246 1.00 15.99 217 ASN A C 1
ATOM 1718 O O . ASN A 1 217 ? -6.006 -23.742 22.138 1.00 15.29 217 ASN A O 1
ATOM 1723 N N . ILE A 1 218 ? -8.117 -24.192 21.489 1.00 14.64 218 ILE A N 1
ATOM 1724 C CA . ILE A 1 218 ? -7.651 -25.275 20.627 1.00 13.85 218 ILE A CA 1
ATOM 1725 C C . ILE A 1 218 ? -7.131 -24.749 19.296 1.00 13.30 218 ILE A C 1
ATOM 1726 O O . ILE A 1 218 ? -6.180 -25.314 18.738 1.00 14.26 218 ILE A O 1
ATOM 1731 N N . VAL A 1 219 ? -7.679 -23.639 18.781 1.00 13.04 219 VAL A N 1
ATOM 1732 C CA . VAL A 1 219 ? -7.025 -22.968 17.661 1.00 13.79 219 VAL A CA 1
ATOM 1733 C C . VAL A 1 219 ? -5.607 -22.577 18.054 1.00 15.21 219 VAL A C 1
ATOM 1734 O O . VAL A 1 219 ? -4.659 -22.785 17.286 1.00 14.10 219 VAL A O 1
ATOM 1738 N N . ASN A 1 220 ? -5.421 -22.038 19.262 1.00 14.99 220 ASN A N 1
ATOM 1739 C CA . ASN A 1 220 ? -4.053 -21.748 19.692 1.00 16.25 220 ASN A CA 1
ATOM 1740 C C . ASN A 1 220 ? -3.225 -23.027 19.789 1.00 14.59 220 ASN A C 1
ATOM 1741 O O . ASN A 1 220 ? -2.057 -23.045 19.390 1.00 15.30 220 ASN A O 1
ATOM 1746 N N . ASP A 1 221 ? -3.793 -24.109 20.336 1.00 14.75 221 ASP A N 1
ATOM 1747 C CA . ASP A 1 221 ? -3.022 -25.356 20.427 1.00 16.07 221 ASP A CA 1
ATOM 1748 C C . ASP A 1 221 ? -2.526 -25.790 19.049 1.00 18.23 221 ASP A C 1
ATOM 1749 O O . ASP A 1 221 ? -1.359 -26.179 18.887 1.00 18.03 221 ASP A O 1
ATOM 1754 N N . VAL A 1 222 ? -3.394 -25.735 18.040 1.00 15.81 222 VAL A N 1
ATOM 1755 C CA . VAL A 1 222 ? -2.985 -26.178 16.706 1.00 13.61 222 VAL A CA 1
ATOM 1756 C C . VAL A 1 222 ? -1.880 -25.275 16.167 1.00 15.92 222 VAL A C 1
ATOM 1757 O O . VAL A 1 222 ? -0.873 -25.738 15.612 1.00 17.78 222 VAL A O 1
ATOM 1761 N N . LEU A 1 223 ? -2.056 -23.964 16.319 1.00 14.21 223 LEU A N 1
ATOM 1762 C CA . LEU A 1 223 ? -1.171 -23.022 15.665 1.00 15.43 223 LEU A CA 1
ATOM 1763 C C . LEU A 1 223 ? 0.092 -22.751 16.461 1.00 16.78 223 LEU A C 1
ATOM 1764 O O . LEU A 1 223 ? 1.068 -22.246 15.880 1.00 20.68 223 LEU A O 1
ATOM 1769 N N . SER A 1 224 ? 0.126 -23.068 17.750 1.00 18.00 224 SER A N 1
ATOM 1770 C CA . SER A 1 224 ? 1.359 -22.979 18.532 1.00 16.55 224 SER A CA 1
ATOM 1771 C C . SER A 1 224 ? 2.016 -24.345 18.773 1.00 19.24 224 SER A C 1
ATOM 1772 O O . SER A 1 224 ? 2.951 -24.444 19.581 1.00 19.88 224 SER A O 1
ATOM 1775 N N . LEU A 1 225 ? 1.557 -25.386 18.077 1.00 18.69 225 LEU A N 1
ATOM 1776 C CA . LEU A 1 225 ? 2.035 -26.751 18.312 1.00 17.47 225 LEU A CA 1
ATOM 1777 C C . LEU A 1 225 ? 3.544 -26.864 18.137 1.00 23.42 225 LEU A C 1
ATOM 1778 O O . LEU A 1 225 ? 4.241 -27.420 18.995 1.00 23.50 225 LEU A O 1
ATOM 1783 N N . GLU A 1 226 ? 4.064 -26.376 17.008 1.00 20.93 226 GLU A N 1
ATOM 1784 C CA . GLU A 1 226 ? 5.490 -26.527 16.736 1.00 19.54 226 GLU A CA 1
ATOM 1785 C C . GLU A 1 226 ? 6.335 -25.859 17.819 1.00 22.34 226 GLU A C 1
ATOM 1786 O O . GLU A 1 226 ? 7.352 -26.418 18.252 1.00 26.96 226 GLU A O 1
ATOM 1792 N N . LYS A 1 227 ? 5.935 -24.668 18.271 1.00 22.89 227 LYS A N 1
ATOM 1793 C CA . LYS A 1 227 ? 6.668 -23.987 19.337 1.00 23.80 227 LYS A CA 1
ATOM 1794 C C . LYS A 1 227 ? 6.690 -24.820 20.614 1.00 27.09 227 LYS A C 1
ATOM 1795 O O . LYS A 1 227 ? 7.731 -24.976 21.267 1.00 28.15 227 LYS A O 1
ATOM 1801 N N . GLU A 1 228 ? 5.534 -25.344 21.001 1.00 23.86 228 GLU A N 1
ATOM 1802 C CA . GLU A 1 228 ? 5.443 -26.071 22.259 1.00 23.37 228 GLU A CA 1
ATOM 1803 C C . GLU A 1 228 ? 6.164 -27.412 22.182 1.00 29.14 228 GLU A C 1
ATOM 1804 O O . GLU A 1 228 ? 6.842 -27.813 23.138 1.00 29.14 228 GLU A O 1
ATOM 1810 N N . GLU A 1 229 ? 6.092 -28.080 21.027 1.00 25.97 229 GLU A N 1
ATOM 1811 C CA . GLU A 1 229 ? 6.873 -29.294 20.805 1.00 31.92 229 GLU A CA 1
ATOM 1812 C C . GLU A 1 229 ? 8.371 -29.026 20.907 1.00 32.31 229 GLU A C 1
ATOM 1813 O O . GLU A 1 229 ? 9.121 -29.837 21.467 1.00 35.08 229 GLU A O 1
ATOM 1819 N N . ALA A 1 230 ? 8.833 -27.920 20.321 1.00 31.02 230 ALA A N 1
ATOM 1820 C CA . ALA A 1 230 ? 10.259 -27.602 20.366 1.00 31.55 230 ALA A CA 1
ATOM 1821 C C . ALA A 1 230 ? 10.718 -27.308 21.784 1.00 42.56 230 ALA A C 1
ATOM 1822 O O . ALA A 1 230 ? 11.883 -27.542 22.118 1.00 46.28 230 ALA A O 1
ATOM 1824 N N . HIS A 1 231 ? 9.832 -26.795 22.634 1.00 34.34 231 HIS A N 1
ATOM 1825 C CA A HIS A 1 231 ? 10.185 -26.509 24.013 0.55 40.28 231 HIS A CA 1
ATOM 1826 C CA B HIS A 1 231 ? 10.182 -26.515 24.021 0.45 41.27 231 HIS A CA 1
ATOM 1827 C C . HIS A 1 231 ? 9.975 -27.710 24.934 1.00 43.31 231 HIS A C 1
ATOM 1828 O O . HIS A 1 231 ? 10.429 -27.682 26.082 1.00 55.45 231 HIS A O 1
ATOM 1841 N N . GLY A 1 232 ? 9.331 -28.766 24.451 1.00 36.77 232 GLY A N 1
ATOM 1842 C CA . GLY A 1 232 ? 9.026 -29.897 25.301 1.00 36.82 232 GLY A CA 1
ATOM 1843 C C . GLY A 1 232 ? 7.850 -29.667 26.226 1.00 43.08 232 GLY A C 1
ATOM 1844 O O . GLY A 1 232 ? 7.781 -30.285 27.294 1.00 48.07 232 GLY A O 1
ATOM 1845 N N . ASP A 1 233 ? 6.918 -28.794 25.847 1.00 40.08 233 ASP A N 1
ATOM 1846 C CA . ASP A 1 233 ? 5.726 -28.563 26.652 1.00 56.44 233 ASP A CA 1
ATOM 1847 C C . ASP A 1 233 ? 4.667 -29.583 26.259 1.00 45.73 233 ASP A C 1
ATOM 1848 O O . ASP A 1 233 ? 4.259 -29.611 25.091 1.00 42.37 233 ASP A O 1
ATOM 1853 N N . PRO A 1 234 ? 4.223 -30.452 27.170 1.00 44.51 234 PRO A N 1
ATOM 1854 C CA . PRO A 1 234 ? 3.203 -31.444 26.817 1.00 40.07 234 PRO A CA 1
ATOM 1855 C C . PRO A 1 234 ? 1.792 -30.893 26.791 1.00 35.99 234 PRO A C 1
ATOM 1856 O O . PRO A 1 234 ? 0.862 -31.636 26.446 1.00 31.73 234 PRO A O 1
ATOM 1860 N N . HIS A 1 235 ? 1.612 -29.618 27.136 1.00 31.76 235 HIS A N 1
ATOM 1861 C CA . HIS A 1 235 ? 0.282 -29.060 27.358 1.00 27.16 235 HIS A CA 1
ATOM 1862 C C . HIS A 1 235 ? -0.248 -28.547 26.024 1.00 25.69 235 HIS A C 1
ATOM 1863 O O . HIS A 1 235 ? -0.267 -27.351 25.726 1.00 27.69 235 HIS A O 1
ATOM 1870 N N . ASN A 1 236 ? -0.740 -29.491 25.223 1.00 21.57 236 ASN A N 1
ATOM 1871 C CA . ASN A 1 236 ? -1.266 -29.183 23.902 1.00 17.57 236 ASN A CA 1
ATOM 1872 C C . ASN A 1 236 ? -2.207 -30.308 23.504 1.00 17.55 236 ASN A C 1
ATOM 1873 O O . ASN A 1 236 ? -1.826 -31.470 23.608 1.00 19.20 236 ASN A O 1
ATOM 1878 N N . LEU A 1 237 ? -3.433 -29.962 23.084 1.00 19.62 237 LEU A N 1
ATOM 1879 C CA . LEU A 1 237 ? -4.434 -30.995 22.815 1.00 19.97 237 LEU A CA 1
ATOM 1880 C C . LEU A 1 237 ? -3.926 -32.002 21.797 1.00 17.56 237 LEU A C 1
ATOM 1881 O O . LEU A 1 237 ? -4.190 -33.204 21.915 1.00 18.88 237 LEU A O 1
ATOM 1886 N N . VAL A 1 238 ? -3.201 -31.539 20.778 1.00 17.29 238 VAL A N 1
ATOM 1887 C CA . VAL A 1 238 ? -2.755 -32.460 19.736 1.00 19.35 238 VAL A CA 1
ATOM 1888 C C . VAL A 1 238 ? -1.852 -33.532 20.324 1.00 21.97 238 VAL A C 1
ATOM 1889 O O . VAL A 1 238 ? -1.995 -34.727 20.019 1.00 21.32 238 VAL A O 1
ATOM 1893 N N . LEU A 1 239 ? -0.903 -33.124 21.173 1.00 21.68 239 LEU A N 1
ATOM 1894 C CA . LEU A 1 239 ? -0.007 -34.068 21.829 1.00 21.53 239 LEU A CA 1
ATOM 1895 C C . LEU A 1 239 ? -0.762 -34.953 22.815 1.00 24.20 239 LEU A C 1
ATOM 1896 O O . LEU A 1 239 ? -0.462 -36.148 22.945 1.00 24.34 239 LEU A O 1
ATOM 1901 N N . VAL A 1 240 ? -1.743 -34.385 23.518 1.00 23.24 240 VAL A N 1
ATOM 1902 C CA . VAL A 1 240 ? -2.525 -35.153 24.487 1.00 24.85 240 VAL A CA 1
ATOM 1903 C C . VAL A 1 240 ? -3.330 -36.232 23.775 1.00 22.95 240 VAL A C 1
ATOM 1904 O O . VAL A 1 240 ? -3.361 -37.386 24.215 1.00 25.53 240 VAL A O 1
ATOM 1908 N N . ILE A 1 241 ? -3.993 -35.871 22.666 1.00 23.76 241 ILE A N 1
ATOM 1909 C CA . ILE A 1 241 ? -4.724 -36.864 21.866 1.00 26.55 241 ILE A CA 1
ATOM 1910 C C . ILE A 1 241 ? -3.789 -37.970 21.401 1.00 25.73 241 ILE A C 1
ATOM 1911 O O . ILE A 1 241 ? -4.116 -39.163 21.485 1.00 26.30 241 ILE A O 1
ATOM 1916 N N . GLN A 1 242 ? -2.640 -37.595 20.835 1.00 21.91 242 GLN A N 1
ATOM 1917 C CA . GLN A 1 242 ? -1.729 -38.601 20.308 1.00 24.52 242 GLN A CA 1
ATOM 1918 C C . GLN A 1 242 ? -1.306 -39.571 21.389 1.00 28.55 242 GLN A C 1
ATOM 1919 O O . GLN A 1 242 ? -1.234 -40.785 21.156 1.00 29.92 242 GLN A O 1
ATOM 1925 N N . HIS A 1 243 ? -0.987 -39.053 22.571 1.00 28.91 243 HIS A N 1
ATOM 1926 C CA . HIS A 1 243 ? -0.564 -39.928 23.654 1.00 32.61 243 HIS A CA 1
ATOM 1927 C C . HIS A 1 243 ? -1.693 -40.855 24.076 1.00 35.29 243 HIS A C 1
ATOM 1928 O O . HIS A 1 243 ? -1.485 -42.060 24.258 1.00 39.39 243 HIS A O 1
ATOM 1935 N N . GLU A 1 244 ? -2.904 -40.320 24.226 1.00 29.79 244 GLU A N 1
ATOM 1936 C CA . GLU A 1 244 ? -3.985 -41.136 24.765 1.00 33.31 244 GLU A CA 1
ATOM 1937 C C . GLU A 1 244 ? -4.423 -42.199 23.765 1.00 33.51 244 GLU A C 1
ATOM 1938 O O . GLU A 1 244 ? -4.681 -43.348 24.144 1.00 35.79 244 GLU A O 1
ATOM 1944 N N . ARG A 1 245 ? -4.499 -41.835 22.487 1.00 32.63 245 ARG A N 1
ATOM 1945 C CA . ARG A 1 245 ? -5.039 -42.695 21.446 1.00 30.55 245 ARG A CA 1
ATOM 1946 C C . ARG A 1 245 ? -3.969 -43.390 20.630 1.00 32.55 245 ARG A C 1
ATOM 1947 O O . ARG A 1 245 ? -4.310 -44.204 19.770 1.00 34.28 245 ARG A O 1
ATOM 1955 N N . GLN A 1 246 ? -2.693 -43.097 20.876 1.00 29.70 246 GLN A N 1
ATOM 1956 C CA . GLN A 1 246 ? -1.610 -43.622 20.058 1.00 25.53 246 GLN A CA 1
ATOM 1957 C C . GLN A 1 246 ? -1.872 -43.348 18.579 1.00 28.11 246 GLN A C 1
ATOM 1958 O O . GLN A 1 246 ? -1.648 -44.200 17.710 1.00 35.39 246 GLN A O 1
ATOM 1964 N N . SER A 1 247 ? -2.323 -42.138 18.292 1.00 23.95 247 SER A N 1
ATOM 1965 C CA . SER A 1 247 ? -2.692 -41.747 16.945 1.00 21.48 247 SER A CA 1
ATOM 1966 C C . SER A 1 247 ? -1.572 -40.944 16.299 1.00 24.19 247 SER A C 1
ATOM 1967 O O . SER A 1 247 ? -0.632 -40.482 16.958 1.00 23.99 247 SER A O 1
ATOM 1970 N N . THR A 1 248 ? -1.661 -40.820 14.982 1.00 21.30 248 THR A N 1
ATOM 1971 C CA . THR A 1 248 ? -0.672 -40.055 14.236 1.00 20.10 248 THR A CA 1
ATOM 1972 C C . THR A 1 248 ? -0.909 -38.558 14.409 1.00 19.48 248 THR A C 1
ATOM 1973 O O . THR A 1 248 ? -1.950 -38.099 14.891 1.00 18.45 248 THR A O 1
ATOM 1977 N N . ARG A 1 249 ? 0.086 -37.784 13.993 1.00 17.87 249 ARG A N 1
ATOM 1978 C CA . ARG A 1 249 ? -0.034 -36.338 14.040 1.00 16.47 249 ARG A CA 1
ATOM 1979 C C . ARG A 1 249 ? -1.237 -35.862 13.232 1.00 16.04 249 ARG A C 1
ATOM 1980 O O . ARG A 1 249 ? -2.013 -35.017 13.684 1.00 18.05 249 ARG A O 1
ATOM 1988 N N . GLN A 1 250 ? -1.401 -36.389 12.017 1.00 16.03 250 GLN A N 1
ATOM 1989 C CA A GLN A 1 250 ? -2.528 -35.967 11.189 0.59 17.67 250 GLN A CA 1
ATOM 1990 C CA B GLN A 1 250 ? -2.527 -35.971 11.185 0.41 17.83 250 GLN A CA 1
ATOM 1991 C C . GLN A 1 250 ? -3.853 -36.368 11.813 1.00 16.25 250 GLN A C 1
ATOM 1992 O O . GLN A 1 250 ? -4.832 -35.620 11.741 1.00 16.83 250 GLN A O 1
ATOM 2003 N N . GLN A 1 251 ? -3.925 -37.573 12.377 1.00 14.51 251 GLN A N 1
ATOM 2004 C CA . GLN A 1 251 ? -5.165 -37.990 13.029 1.00 15.65 251 GLN A CA 1
ATOM 2005 C C . GLN A 1 251 ? -5.548 -37.025 14.139 1.00 18.26 251 GLN A C 1
ATOM 2006 O O . GLN A 1 251 ? -6.721 -36.668 14.282 1.00 16.92 251 GLN A O 1
ATOM 2012 N N . ALA A 1 252 ? -4.579 -36.644 14.968 1.00 16.26 252 ALA A N 1
ATOM 2013 C CA . ALA A 1 252 ? -4.852 -35.780 16.112 1.00 14.81 252 ALA A CA 1
ATOM 2014 C C . ALA A 1 252 ? -5.200 -34.362 15.662 1.00 16.37 252 ALA A C 1
ATOM 2015 O O . ALA A 1 252 ? -6.077 -33.715 16.255 1.00 16.29 252 ALA A O 1
ATOM 2017 N N . LEU A 1 253 ? -4.526 -33.861 14.619 1.00 15.06 253 LEU A N 1
ATOM 2018 C CA . LEU A 1 253 ? -4.887 -32.565 14.042 1.00 13.68 253 LEU A CA 1
ATOM 2019 C C . LEU A 1 253 ? -6.289 -32.609 13.467 1.00 14.31 253 LEU A C 1
ATOM 2020 O O . LEU A 1 253 ? -7.036 -31.637 13.578 1.00 15.76 253 LEU A O 1
ATOM 2025 N N . ALA A 1 254 ? -6.661 -33.718 12.823 1.00 15.46 254 ALA A N 1
ATOM 2026 C CA . ALA A 1 254 ? -8.010 -33.807 12.274 1.00 15.21 254 ALA A CA 1
ATOM 2027 C C . ALA A 1 254 ? -9.042 -33.833 13.396 1.00 14.82 254 ALA A C 1
ATOM 2028 O O . ALA A 1 254 ? -10.117 -33.228 13.274 1.00 14.76 254 ALA A O 1
ATOM 2030 N N . THR A 1 255 ? -8.724 -34.512 14.509 1.00 15.29 255 THR A N 1
ATOM 2031 C CA . THR A 1 255 ? -9.624 -34.496 15.663 1.00 16.28 255 THR A CA 1
ATOM 2032 C C . THR A 1 255 ? -9.777 -33.078 16.203 1.00 15.69 255 THR A C 1
ATOM 2033 O O . THR A 1 255 ? -10.893 -32.626 16.481 1.00 16.47 255 THR A O 1
ATOM 2037 N N . ALA A 1 256 ? -8.663 -32.365 16.382 1.00 13.73 256 ALA A N 1
ATOM 2038 C CA . ALA A 1 256 ? -8.759 -30.987 16.846 1.00 14.51 256 ALA A CA 1
ATOM 2039 C C . ALA A 1 256 ? -9.597 -30.153 15.885 1.00 15.20 256 ALA A C 1
ATOM 2040 O O . ALA A 1 256 ? -10.381 -29.301 16.317 1.00 14.62 256 ALA A O 1
ATOM 2042 N N . ARG A 1 257 ? -9.397 -30.342 14.578 1.00 15.31 257 ARG A N 1
ATOM 2043 C CA . ARG A 1 257 ? -10.157 -29.607 13.573 1.00 14.20 257 ARG A CA 1
ATOM 2044 C C . ARG A 1 257 ? -11.654 -29.824 13.732 1.00 13.84 257 ARG A C 1
ATOM 2045 O O . ARG A 1 257 ? -12.448 -28.872 13.671 1.00 14.74 257 ARG A O 1
ATOM 2053 N N . ARG A 1 258 ? -12.069 -31.083 13.879 1.00 14.04 258 ARG A N 1
ATOM 2054 C CA . ARG A 1 258 ? -13.489 -31.348 14.052 1.00 14.12 258 ARG A CA 1
ATOM 2055 C C . ARG A 1 258 ? -14.028 -30.655 15.306 1.00 16.28 258 ARG A C 1
ATOM 2056 O O . ARG A 1 258 ? -15.176 -30.208 15.324 1.00 16.88 258 ARG A O 1
ATOM 2064 N N . MET A 1 259 ? -13.242 -30.639 16.383 1.00 14.01 259 MET A N 1
ATOM 2065 C CA . MET A 1 259 ? -13.679 -30.010 17.624 1.00 14.06 259 MET A CA 1
ATOM 2066 C C . MET A 1 259 ? -13.833 -28.518 17.435 1.00 14.51 259 MET A C 1
ATOM 2067 O O . MET A 1 259 ? -14.841 -27.942 17.858 1.00 14.83 259 MET A O 1
ATOM 2072 N N . ILE A 1 260 ? -12.840 -27.883 16.803 1.00 13.08 260 ILE A N 1
ATOM 2073 C CA . ILE A 1 260 ? -12.909 -26.453 16.519 1.00 13.29 260 ILE A CA 1
ATOM 2074 C C . ILE A 1 260 ? -14.155 -26.141 15.710 1.00 15.12 260 ILE A C 1
ATOM 2075 O O . ILE A 1 260 ? -14.900 -25.196 16.021 1.00 15.60 260 ILE A O 1
ATOM 2080 N N . ASP A 1 261 ? -14.388 -26.902 14.639 1.00 15.39 261 ASP A N 1
ATOM 2081 C CA . ASP A 1 261 ? -15.543 -26.657 13.779 1.00 15.37 261 ASP A CA 1
ATOM 2082 C C . ASP A 1 261 ? -16.848 -26.814 14.542 1.00 14.83 261 ASP A C 1
ATOM 2083 O O . ASP A 1 261 ? -17.788 -26.043 14.331 1.00 15.62 261 ASP A O 1
ATOM 2088 N N . GLU A 1 262 ? -16.941 -27.813 15.428 1.00 13.96 262 GLU A N 1
ATOM 2089 C CA . GLU A 1 262 ? -18.165 -28.012 16.201 1.00 13.99 262 GLU A CA 1
ATOM 2090 C C . GLU A 1 262 ? -18.422 -26.837 17.146 1.00 15.10 262 GLU A C 1
ATOM 2091 O O . GLU A 1 262 ? -19.558 -26.368 17.275 1.00 16.10 262 GLU A O 1
ATOM 2097 N N . TRP A 1 263 ? -17.380 -26.337 17.803 1.00 14.11 263 TRP A N 1
ATOM 2098 C CA . TRP A 1 263 ? -17.579 -25.188 18.694 1.00 15.03 263 TRP A CA 1
ATOM 2099 C C . TRP A 1 263 ? -17.978 -23.943 17.916 1.00 14.56 263 TRP A C 1
ATOM 2100 O O . TRP A 1 263 ? -18.826 -23.168 18.382 1.00 16.19 263 TRP A O 1
ATOM 2111 N N . THR A 1 264 ? -17.366 -23.717 16.753 1.00 13.94 264 THR A N 1
ATOM 2112 C CA . THR A 1 264 ? -17.753 -22.584 15.916 1.00 12.83 264 THR A CA 1
ATOM 2113 C C . THR A 1 264 ? -19.223 -22.695 15.538 1.00 14.11 264 THR A C 1
ATOM 2114 O O . THR A 1 264 ? -19.983 -21.721 15.607 1.00 14.39 264 THR A O 1
ATOM 2118 N N . ASP A 1 265 ? -19.629 -23.884 15.102 1.00 14.54 265 ASP A N 1
ATOM 2119 C CA . ASP A 1 265 ? -21.018 -24.109 14.720 1.00 13.65 265 ASP A CA 1
ATOM 2120 C C . ASP A 1 265 ? -21.952 -23.850 15.892 1.00 16.68 265 ASP A C 1
ATOM 2121 O O . ASP A 1 265 ? -23.023 -23.237 15.728 1.00 15.92 265 ASP A O 1
ATOM 2126 N N . THR A 1 266 ? -21.577 -24.327 17.088 1.00 14.84 266 THR A N 1
ATOM 2127 C CA . THR A 1 266 ? -22.428 -24.147 18.254 1.00 16.09 266 THR A CA 1
ATOM 2128 C C . THR A 1 266 ? -22.563 -22.667 18.572 1.00 14.87 266 THR A C 1
ATOM 2129 O O . THR A 1 266 ? -23.653 -22.190 18.870 1.00 15.51 266 THR A O 1
ATOM 2133 N N . PHE A 1 267 ? -21.476 -21.928 18.479 1.00 13.90 267 PHE A N 1
ATOM 2134 C CA . PHE A 1 267 ? -21.550 -20.488 18.716 1.00 12.95 267 PHE A CA 1
ATOM 2135 C C . PHE A 1 267 ? -22.557 -19.827 17.777 1.00 12.41 267 PHE A C 1
ATOM 2136 O O . PHE A 1 267 ? -23.468 -19.110 18.222 1.00 14.68 267 PHE A O 1
ATOM 2144 N N . ILE A 1 268 ? -22.385 -20.013 16.458 1.00 13.26 268 ILE A N 1
ATOM 2145 C CA . ILE A 1 268 ? -23.207 -19.255 15.516 1.00 13.63 268 ILE A CA 1
ATOM 2146 C C . ILE A 1 268 ? -24.663 -19.723 15.515 1.00 13.95 268 ILE A C 1
ATOM 2147 O O . ILE A 1 268 ? -25.553 -18.935 15.192 1.00 16.48 268 ILE A O 1
ATOM 2152 N N . ARG A 1 269 ? -24.937 -20.966 15.923 1.00 15.27 269 ARG A N 1
ATOM 2153 C CA . ARG A 1 269 ? -26.308 -21.455 16.077 1.00 16.44 269 ARG A CA 1
ATOM 2154 C C . ARG A 1 269 ? -26.981 -20.924 17.332 1.00 16.42 269 ARG A C 1
ATOM 2155 O O . ARG A 1 269 ? -28.213 -20.938 17.401 1.00 19.10 269 ARG A O 1
ATOM 2163 N N . THR A 1 270 ? -26.205 -20.496 18.329 1.00 14.60 270 THR A N 1
ATOM 2164 C CA . THR A 1 270 ? -26.737 -20.055 19.621 1.00 15.33 270 THR A CA 1
ATOM 2165 C C . THR A 1 270 ? -27.021 -18.555 19.641 1.00 15.13 270 THR A C 1
ATOM 2166 O O . THR A 1 270 ? -28.042 -18.136 20.198 1.00 16.85 270 THR A O 1
ATOM 2170 N N . GLU A 1 271 ? -26.160 -17.755 19.018 1.00 14.40 271 GLU A N 1
ATOM 2171 C CA A GLU A 1 271 ? -26.345 -16.303 18.990 0.44 14.79 271 GLU A CA 1
ATOM 2172 C CA B GLU A 1 271 ? -26.346 -16.305 19.035 0.56 15.05 271 GLU A CA 1
ATOM 2173 C C . GLU A 1 271 ? -27.752 -15.867 18.626 1.00 16.77 271 GLU A C 1
ATOM 2174 O O . GLU A 1 271 ? -28.276 -14.928 19.260 1.00 16.65 271 GLU A O 1
ATOM 2185 N N . PRO A 1 272 ? -28.404 -16.446 17.611 1.00 15.32 272 PRO A N 1
ATOM 2186 C CA . PRO A 1 272 ? -29.738 -15.954 17.219 1.00 14.96 272 PRO A CA 1
ATOM 2187 C C . PRO A 1 272 ? -30.812 -16.120 18.280 1.00 16.26 272 PRO A C 1
ATOM 2188 O O . PRO A 1 272 ? -31.871 -15.520 18.131 1.00 17.47 272 PRO A O 1
ATOM 2192 N N . ARG A 1 273 ? -30.561 -16.900 19.333 1.00 16.63 273 ARG A N 1
ATOM 2193 C CA . ARG A 1 273 ? -31.524 -17.076 20.402 1.00 16.24 273 ARG A CA 1
ATOM 2194 C C . ARG A 1 273 ? -31.535 -15.908 21.368 1.00 15.28 273 ARG A C 1
ATOM 2195 O O . ARG A 1 273 ? -32.461 -15.814 22.176 1.00 16.11 273 ARG A O 1
ATOM 2203 N N . LEU A 1 274 ? -30.537 -15.026 21.317 1.00 16.16 274 LEU A N 1
ATOM 2204 C CA . LEU A 1 274 ? -30.420 -14.037 22.383 1.00 15.31 274 LEU A CA 1
ATOM 2205 C C . LEU A 1 274 ? -31.535 -12.994 22.438 1.00 17.23 274 LEU A C 1
ATOM 2206 O O . LEU A 1 274 ? -32.003 -12.687 23.536 1.00 16.77 274 LEU A O 1
ATOM 2211 N N . PRO A 1 275 ? -32.018 -12.432 21.326 1.00 14.63 275 PRO A N 1
ATOM 2212 C CA . PRO A 1 275 ? -33.044 -11.389 21.469 1.00 16.85 275 PRO A CA 1
ATOM 2213 C C . PRO A 1 275 ? -34.311 -11.914 22.121 1.00 20.25 275 PRO A C 1
ATOM 2214 O O . PRO A 1 275 ? -34.866 -11.270 23.031 1.00 18.66 275 PRO A O 1
ATOM 2218 N N . ALA A 1 276 ? -34.762 -13.101 21.717 1.00 17.50 276 ALA A N 1
ATOM 2219 C CA . ALA A 1 276 ? -35.977 -13.655 22.303 1.00 19.19 276 ALA A CA 1
ATOM 2220 C C . ALA A 1 276 ? -35.769 -13.999 23.764 1.00 22.18 276 ALA A C 1
ATOM 2221 O O . ALA A 1 276 ? -36.684 -13.833 24.582 1.00 22.08 276 ALA A O 1
ATOM 2223 N N . LEU A 1 277 ? -34.568 -14.464 24.104 1.00 18.77 277 LEU A N 1
ATOM 2224 C CA . LEU A 1 277 ? -34.232 -14.758 25.494 1.00 19.06 277 LEU A CA 1
ATOM 2225 C C . LEU A 1 277 ? -34.300 -13.498 26.334 1.00 16.24 277 LEU A C 1
ATOM 2226 O O . LEU A 1 277 ? -34.905 -13.488 27.416 1.00 19.64 277 LEU A O 1
ATOM 2231 N N . CYS A 1 278 ? -33.751 -12.402 25.820 1.00 18.18 278 CYS A N 1
ATOM 2232 C CA . CYS A 1 278 ? -33.829 -11.134 26.524 1.00 18.87 278 CYS A CA 1
ATOM 2233 C C . CYS A 1 278 ? -35.270 -10.697 26.713 1.00 21.44 278 CYS A C 1
ATOM 2234 O O . CYS A 1 278 ? -35.623 -10.142 27.758 1.00 20.81 278 CYS A O 1
ATOM 2237 N N . GLY A 1 279 ? -36.119 -10.943 25.712 1.00 19.92 279 GLY A N 1
ATOM 2238 C CA . GLY A 1 279 ? -37.530 -10.636 25.863 1.00 21.51 279 GLY A CA 1
ATOM 2239 C C . GLY A 1 279 ? -38.183 -11.438 26.970 1.00 24.54 279 GLY A C 1
ATOM 2240 O O . GLY A 1 279 ? -38.938 -10.897 27.783 1.00 25.07 279 GLY A O 1
ATOM 2241 N N . ARG A 1 280 ? -37.887 -12.737 27.034 1.00 23.40 280 ARG A N 1
ATOM 2242 C CA . ARG A 1 280 ? -38.489 -13.555 28.081 1.00 24.67 280 ARG A CA 1
ATOM 2243 C C . ARG A 1 280 ? -38.034 -13.127 29.466 1.00 30.60 280 ARG A C 1
ATOM 2244 O O . ARG A 1 280 ? -38.787 -13.284 30.438 1.00 29.45 280 ARG A O 1
ATOM 2252 N N . LEU A 1 281 ? -36.811 -12.606 29.579 1.00 25.74 281 LEU A N 1
ATOM 2253 C CA . LEU A 1 281 ? -36.270 -12.190 30.863 1.00 25.25 281 LEU A CA 1
ATOM 2254 C C . LEU A 1 281 ? -36.614 -10.750 31.200 1.00 25.47 281 LEU A C 1
ATOM 2255 O O . LEU A 1 281 ? -36.285 -10.295 32.296 1.00 30.43 281 LEU A O 1
ATOM 2260 N N . GLY A 1 282 ? -37.251 -10.029 30.282 1.00 24.38 282 GLY A N 1
ATOM 2261 C CA . GLY A 1 282 ? -37.662 -8.661 30.553 1.00 28.37 282 GLY A CA 1
ATOM 2262 C C . GLY A 1 282 ? -36.527 -7.662 30.554 1.00 27.38 282 GLY A C 1
ATOM 2263 O O . GLY A 1 282 ? -36.608 -6.644 31.257 1.00 27.40 282 GLY A O 1
ATOM 2264 N N . ILE A 1 283 ? -35.483 -7.920 29.780 1.00 23.25 283 ILE A N 1
ATOM 2265 C CA . ILE A 1 283 ? -34.297 -7.060 29.754 1.00 22.45 283 ILE A CA 1
ATOM 2266 C C . ILE A 1 283 ? -34.612 -5.793 28.962 1.00 26.75 283 ILE A C 1
ATOM 2267 O O . ILE A 1 283 ? -35.015 -5.891 27.794 1.00 22.70 283 ILE A O 1
ATOM 2272 N N . PRO A 1 284 ? -34.391 -4.602 29.522 1.00 23.63 284 PRO A N 1
ATOM 2273 C CA . PRO A 1 284 ? -34.563 -3.372 28.730 1.00 28.34 284 PRO A CA 1
ATOM 2274 C C . PRO A 1 284 ? -33.671 -3.357 27.492 1.00 23.91 284 PRO A C 1
ATOM 2275 O O . PRO A 1 284 ? -32.560 -3.886 27.492 1.00 22.42 284 PRO A O 1
ATOM 2279 N N . LEU A 1 285 ? -34.153 -2.693 26.435 1.00 27.02 285 LEU A N 1
ATOM 2280 C CA . LEU A 1 285 ? -33.414 -2.695 25.165 1.00 22.44 285 LEU A CA 1
ATOM 2281 C C . LEU A 1 285 ? -31.985 -2.180 25.319 1.00 24.70 285 LEU A C 1
ATOM 2282 O O . LEU A 1 285 ? -31.071 -2.679 24.663 1.00 23.98 285 LEU A O 1
ATOM 2287 N N . ALA A 1 286 ? -31.771 -1.146 26.142 1.00 28.45 286 ALA A N 1
ATOM 2288 C CA . ALA A 1 286 ? -30.421 -0.602 26.272 1.00 30.01 286 ALA A CA 1
ATOM 2289 C C . ALA A 1 286 ? -29.460 -1.638 26.851 1.00 27.99 286 ALA A C 1
ATOM 2290 O O . ALA A 1 286 ? -28.297 -1.737 26.437 1.00 30.49 286 ALA A O 1
ATOM 2292 N N . ASP A 1 287 ? -29.932 -2.417 27.821 1.00 30.39 287 ASP A N 1
ATOM 2293 C CA . ASP A 1 287 ? -29.119 -3.484 28.393 1.00 25.84 287 ASP A CA 1
ATOM 2294 C C . ASP A 1 287 ? -28.904 -4.616 27.408 1.00 24.96 287 ASP A C 1
ATOM 2295 O O . ASP A 1 287 ? -27.861 -5.283 27.434 1.00 22.83 287 ASP A O 1
ATOM 2300 N N . ARG A 1 288 ? -29.875 -4.869 26.535 1.00 20.70 288 ARG A N 1
ATOM 2301 C CA . ARG A 1 288 ? -29.640 -5.856 25.505 1.00 16.91 288 ARG A CA 1
ATOM 2302 C C . ARG A 1 288 ? -28.460 -5.446 24.648 1.00 19.44 288 ARG A C 1
ATOM 2303 O O . ARG A 1 288 ? -27.658 -6.290 24.260 1.00 17.89 288 ARG A O 1
ATOM 2311 N N . THR A 1 289 ? -28.326 -4.154 24.339 1.00 16.90 289 THR A N 1
ATOM 2312 C CA A THR A 1 289 ? -27.212 -3.753 23.482 0.45 18.07 289 THR A CA 1
ATOM 2313 C CA B THR A 1 289 ? -27.211 -3.752 23.484 0.55 17.96 289 THR A CA 1
ATOM 2314 C C . THR A 1 289 ? -25.868 -4.014 24.157 1.00 17.79 289 THR A C 1
ATOM 2315 O O . THR A 1 289 ? -24.887 -4.314 23.468 1.00 17.47 289 THR A O 1
ATOM 2322 N N . SER A 1 290 ? -25.802 -3.950 25.490 1.00 16.73 290 SER A N 1
ATOM 2323 C CA A SER A 1 290 ? -24.575 -4.348 26.178 0.44 17.22 290 SER A CA 1
ATOM 2324 C CA B SER A 1 290 ? -24.574 -4.350 26.177 0.56 16.92 290 SER A CA 1
ATOM 2325 C C . SER A 1 290 ? -24.259 -5.818 25.922 1.00 17.73 290 SER A C 1
ATOM 2326 O O . SER A 1 290 ? -23.115 -6.176 25.622 1.00 17.19 290 SER A O 1
ATOM 2331 N N . LEU A 1 291 ? -25.264 -6.675 25.989 1.00 16.25 291 LEU A N 1
ATOM 2332 C CA . LEU A 1 291 ? -25.054 -8.085 25.691 1.00 13.80 291 LEU A CA 1
ATOM 2333 C C . LEU A 1 291 ? -24.601 -8.277 24.259 1.00 14.97 291 LEU A C 1
ATOM 2334 O O . LEU A 1 291 ? -23.657 -9.024 24.002 1.00 14.27 291 LEU A O 1
ATOM 2339 N N . TYR A 1 292 ? -25.256 -7.607 23.305 1.00 14.83 292 TYR A N 1
ATOM 2340 C CA . TYR A 1 292 ? -24.894 -7.772 21.901 1.00 14.02 292 TYR A CA 1
ATOM 2341 C C . TYR A 1 292 ? -23.481 -7.281 21.646 1.00 13.83 292 TYR A C 1
ATOM 2342 O O . TYR A 1 292 ? -22.794 -7.779 20.742 1.00 14.09 292 TYR A O 1
ATOM 2351 N N . THR A 1 293 ? -23.053 -6.255 22.386 1.00 13.17 293 THR A N 1
ATOM 2352 C CA . THR A 1 293 ? -21.699 -5.747 22.204 1.00 11.81 293 THR A CA 1
ATOM 2353 C C . THR A 1 293 ? -20.669 -6.739 22.737 1.00 14.41 293 THR A C 1
ATOM 2354 O O . THR A 1 293 ? -19.639 -6.983 22.090 1.00 14.32 293 THR A O 1
ATOM 2358 N N . ALA A 1 294 ? -20.931 -7.329 23.904 1.00 13.65 294 ALA A N 1
ATOM 2359 C CA . ALA A 1 294 ? -20.026 -8.352 24.427 1.00 12.93 294 ALA A CA 1
ATOM 2360 C C . ALA A 1 294 ? -19.954 -9.546 23.492 1.00 13.52 294 ALA A C 1
ATOM 2361 O O . ALA A 1 294 ? -18.883 -10.134 23.319 1.00 13.77 294 ALA A O 1
ATOM 2363 N N . VAL A 1 295 ? -21.089 -9.936 22.892 1.00 13.41 295 VAL A N 1
ATOM 2364 C CA . VAL A 1 295 ? -21.094 -11.053 21.944 1.00 12.48 295 VAL A CA 1
ATOM 2365 C C . VAL A 1 295 ? -20.304 -10.704 20.684 1.00 12.81 295 VAL A C 1
ATOM 2366 O O . VAL A 1 295 ? -19.564 -11.540 20.150 1.00 14.06 295 VAL A O 1
ATOM 2370 N N . GLU A 1 296 ? -20.408 -9.463 20.200 1.00 12.81 296 GLU A N 1
ATOM 2371 C CA . GLU A 1 296 ? -19.517 -9.027 19.132 1.00 12.35 296 GLU A CA 1
ATOM 2372 C C . GLU A 1 296 ? -18.062 -9.134 19.562 1.00 13.06 296 GLU A C 1
ATOM 2373 O O . GLU A 1 296 ? -17.199 -9.486 18.743 1.00 13.49 296 GLU A O 1
ATOM 2379 N N . GLY A 1 297 ? -17.759 -8.786 20.820 1.00 13.13 297 GLY A N 1
ATOM 2380 C CA . GLY A 1 297 ? -16.411 -8.935 21.327 1.00 12.36 297 GLY A CA 1
ATOM 2381 C C . GLY A 1 297 ? -15.965 -10.378 21.281 1.00 13.47 297 GLY A C 1
ATOM 2382 O O . GLY A 1 297 ? -14.807 -10.666 20.990 1.00 13.15 297 GLY A O 1
ATOM 2383 N N . MET A 1 298 ? -16.875 -11.307 21.559 1.00 12.75 298 MET A N 1
ATOM 2384 C CA . MET A 1 298 ? -16.507 -12.723 21.452 1.00 12.44 298 MET A CA 1
ATOM 2385 C C . MET A 1 298 ? -16.206 -13.114 20.005 1.00 11.73 298 MET A C 1
ATOM 2386 O O . MET A 1 298 ? -15.248 -13.865 19.747 1.00 12.94 298 MET A O 1
ATOM 2391 N N . ARG A 1 299 ? -17.034 -12.667 19.045 1.00 10.82 299 ARG A N 1
ATOM 2392 C CA . ARG A 1 299 ? -16.757 -12.896 17.627 1.00 10.30 299 ARG A CA 1
ATOM 2393 C C . ARG A 1 299 ? -15.375 -12.387 17.248 1.00 12.05 299 ARG A C 1
ATOM 2394 O O . ARG A 1 299 ? -14.589 -13.075 16.575 1.00 13.38 299 ARG A O 1
ATOM 2402 N N . ALA A 1 300 ? -15.077 -11.148 17.638 1.00 11.75 300 ALA A N 1
ATOM 2403 C CA . ALA A 1 300 ? -13.792 -10.541 17.323 1.00 12.45 300 ALA A CA 1
ATOM 2404 C C . ALA A 1 300 ? -12.638 -11.277 17.982 1.00 13.10 300 ALA A C 1
ATOM 2405 O O . ALA A 1 300 ? -11.542 -11.342 17.417 1.00 13.69 300 ALA A O 1
ATOM 2407 N N . ALA A 1 301 ? -12.863 -11.820 19.174 1.00 11.74 301 ALA A N 1
ATOM 2408 C CA . ALA A 1 301 ? -11.855 -12.621 19.864 1.00 12.55 301 ALA A CA 1
ATOM 2409 C C . ALA A 1 301 ? -11.587 -13.922 19.128 1.00 12.93 301 ALA A C 1
ATOM 2410 O O . ALA A 1 301 ? -10.425 -14.302 18.945 1.00 12.82 301 ALA A O 1
ATOM 2412 N N . ILE A 1 302 ? -12.644 -14.632 18.708 1.00 12.15 302 ILE A N 1
ATOM 2413 C CA . ILE A 1 302 ? -12.446 -15.900 18.008 1.00 11.62 302 ILE A CA 1
ATOM 2414 C C . ILE A 1 302 ? -11.658 -15.667 16.724 1.00 12.95 302 ILE A C 1
ATOM 2415 O O . ILE A 1 302 ? -10.674 -16.361 16.435 1.00 13.44 302 ILE A O 1
ATOM 2420 N N . ARG A 1 303 ? -12.083 -14.677 15.932 1.00 12.31 303 ARG A N 1
ATOM 2421 C CA . ARG A 1 303 ? -11.417 -14.408 14.673 1.00 12.36 303 ARG A CA 1
ATOM 2422 C C . ARG A 1 303 ? -10.047 -13.799 14.908 1.00 12.89 303 ARG A C 1
ATOM 2423 O O . ARG A 1 303 ? -9.100 -14.127 14.189 1.00 12.46 303 ARG A O 1
ATOM 2431 N N . GLY A 1 304 ? -9.942 -12.858 15.856 1.00 13.26 304 GLY A N 1
ATOM 2432 C CA . GLY A 1 304 ? -8.659 -12.222 16.107 1.00 12.58 304 GLY A CA 1
ATOM 2433 C C . GLY A 1 304 ? -7.615 -13.194 16.612 1.00 13.15 304 GLY A C 1
ATOM 2434 O O . GLY A 1 304 ? -6.448 -13.102 16.236 1.00 13.34 304 GLY A O 1
ATOM 2435 N N . ASN A 1 305 ? -8.025 -14.140 17.459 1.00 13.45 305 ASN A N 1
ATOM 2436 C CA . ASN A 1 305 ? -7.108 -15.186 17.897 1.00 14.05 305 ASN A CA 1
ATOM 2437 C C . ASN A 1 305 ? -6.599 -15.979 16.709 1.00 15.10 305 ASN A C 1
ATOM 2438 O O . ASN A 1 305 ? -5.401 -16.252 16.598 1.00 14.05 305 ASN A O 1
ATOM 2443 N N . TYR A 1 306 ? -7.502 -16.354 15.811 1.00 13.56 306 TYR A N 1
ATOM 2444 C CA . TYR A 1 306 ? -7.097 -17.147 14.649 1.00 13.92 306 TYR A CA 1
ATOM 2445 C C . TYR A 1 306 ? -6.121 -16.353 13.774 1.00 14.03 306 TYR A C 1
ATOM 2446 O O . TYR A 1 306 ? -5.042 -16.842 13.406 1.00 14.37 306 TYR A O 1
ATOM 2455 N N . ASP A 1 307 ? -6.482 -15.114 13.434 1.00 12.95 307 ASP A N 1
ATOM 2456 C CA . ASP A 1 307 ? -5.636 -14.353 12.525 1.00 13.05 307 ASP A CA 1
ATOM 2457 C C . ASP A 1 307 ? -4.287 -14.042 13.166 1.00 14.38 307 ASP A C 1
ATOM 2458 O O . ASP A 1 307 ? -3.252 -14.089 12.490 1.00 14.81 307 ASP A O 1
ATOM 2463 N N . TRP A 1 308 ? -4.271 -13.743 14.472 1.00 12.64 308 TRP A N 1
ATOM 2464 C CA . TRP A 1 308 ? -3.013 -13.427 15.137 1.00 14.08 308 TRP A CA 1
ATOM 2465 C C . TRP A 1 308 ? -2.139 -14.676 15.296 1.00 14.86 308 TRP A C 1
ATOM 2466 O O . TRP A 1 308 ? -0.943 -14.644 14.998 1.00 14.57 308 TRP A O 1
ATOM 2477 N N . CYS A 1 309 ? -2.714 -15.783 15.746 1.00 13.05 309 CYS A N 1
ATOM 2478 C CA . CYS A 1 309 ? -1.916 -16.992 15.895 1.00 14.01 309 CYS A CA 1
ATOM 2479 C C . CYS A 1 309 ? -1.344 -17.417 14.552 1.00 15.84 309 CYS A C 1
ATOM 2480 O O . CYS A 1 309 ? -0.248 -17.967 14.491 1.00 16.82 309 CYS A O 1
ATOM 2483 N N . ALA A 1 310 ? -2.088 -17.192 13.467 1.00 14.66 310 ALA A N 1
ATOM 2484 C CA . ALA A 1 310 ? -1.599 -17.556 12.148 1.00 17.25 310 ALA A CA 1
ATOM 2485 C C . ALA A 1 310 ? -0.429 -16.672 11.714 1.00 18.87 310 ALA A C 1
ATOM 2486 O O . ALA A 1 310 ? 0.486 -17.150 11.035 1.00 22.38 310 ALA A O 1
ATOM 2488 N N . GLU A 1 311 ? -0.438 -15.382 12.080 1.00 16.04 311 GLU A N 1
ATOM 2489 C CA . GLU A 1 311 ? 0.542 -14.422 11.565 1.00 16.36 311 GLU A CA 1
ATOM 2490 C C . GLU A 1 311 ? 1.762 -14.238 12.466 1.00 16.86 311 GLU A C 1
ATOM 2491 O O . GLU A 1 311 ? 2.821 -13.841 11.970 1.00 20.32 311 GLU A O 1
ATOM 2497 N N . THR A 1 312 ? 1.642 -14.480 13.773 1.00 16.70 312 THR A N 1
ATOM 2498 C CA . THR A 1 312 ? 2.678 -14.036 14.704 1.00 17.70 312 THR A CA 1
ATOM 2499 C C . THR A 1 312 ? 3.947 -14.872 14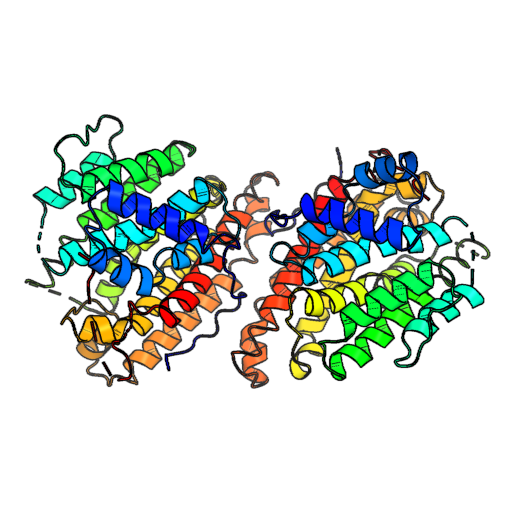.619 1.00 19.96 312 THR A C 1
ATOM 2500 O O . THR A 1 312 ? 3.918 -16.114 14.602 1.00 19.06 312 THR A O 1
ATOM 2504 N N . ASN A 1 313 ? 5.086 -14.174 14.619 1.00 18.29 313 ASN A N 1
ATOM 2505 C CA A ASN A 1 313 ? 6.389 -14.820 14.679 0.50 19.22 313 ASN A CA 1
ATOM 2506 C CA B ASN A 1 313 ? 6.371 -14.849 14.662 0.50 19.00 313 ASN A CA 1
ATOM 2507 C C . ASN A 1 313 ? 6.599 -15.571 15.987 1.00 18.86 313 ASN A C 1
ATOM 2508 O O . ASN A 1 313 ? 7.477 -16.436 16.051 1.00 24.83 313 ASN A O 1
ATOM 2517 N N . ARG A 1 314 ? 5.802 -15.282 17.018 1.00 21.99 314 ARG A N 1
ATOM 2518 C CA . ARG A 1 314 ? 5.914 -16.055 18.256 1.00 22.09 314 ARG A CA 1
ATOM 2519 C C . ARG A 1 314 ? 5.769 -17.547 17.969 1.00 21.06 314 ARG A C 1
ATOM 2520 O O . ARG A 1 314 ? 6.424 -18.366 18.619 1.00 25.11 314 ARG A O 1
ATOM 2528 N N . TYR A 1 315 ? 4.914 -17.908 17.003 1.00 20.24 315 TYR A N 1
ATOM 2529 C CA . TYR A 1 315 ? 4.666 -19.318 16.645 1.00 17.98 315 TYR A CA 1
ATOM 2530 C C . TYR A 1 315 ? 5.342 -19.690 15.332 1.00 25.50 315 TYR A C 1
ATOM 2531 O O . TYR A 1 315 ? 5.615 -20.886 15.091 1.00 25.68 315 TYR A O 1
ATOM 2540 N N . VAL A 1 317 ? 7.716 -19.011 13.457 1.00 28.78 317 VAL A N 1
ATOM 2541 C CA . VAL A 1 317 ? 9.170 -19.204 13.414 1.00 45.08 317 VAL A CA 1
ATOM 2542 C C . VAL A 1 317 ? 9.541 -20.691 13.551 1.00 52.08 317 VAL A C 1
ATOM 2543 O O . VAL A 1 317 ? 10.515 -21.177 12.964 1.00 43.05 317 VAL A O 1
ATOM 2545 N N . HIS A 1 318 ? 8.748 -21.405 14.337 1.00 35.07 318 HIS A N 1
ATOM 2546 C CA . HIS A 1 318 ? 8.935 -22.828 14.589 1.00 46.20 318 HIS A CA 1
ATOM 2547 C C . HIS A 1 318 ? 8.235 -23.725 13.567 1.00 52.38 318 HIS A C 1
ATOM 2548 O O . HIS A 1 318 ? 8.336 -24.954 13.673 1.00 41.22 318 HIS A O 1
ATOM 2555 N N . ARG A 1 319 ? 7.533 -23.160 12.589 1.00 57.18 319 ARG A N 1
ATOM 2556 C CA . ARG A 1 319 ? 6.828 -23.972 11.598 1.00 60.20 319 ARG A CA 1
ATOM 2557 C C . ARG A 1 319 ? 7.776 -24.371 10.475 1.00 65.50 319 ARG A C 1
ATOM 2558 O O . ARG A 1 319 ? 8.664 -23.601 10.111 1.00 46.79 319 ARG A O 1
ATOM 2566 N N . THR A 1 328 ? 13.800 -14.991 22.212 1.00 53.06 328 THR A N 1
ATOM 2567 C CA . THR A 1 328 ? 13.194 -14.712 23.512 1.00 56.95 328 THR A CA 1
ATOM 2568 C C . THR A 1 328 ? 13.527 -13.285 23.961 1.00 43.45 328 THR A C 1
ATOM 2569 O O . THR A 1 328 ? 14.691 -12.905 23.978 1.00 43.12 328 THR A O 1
ATOM 2571 N N . PRO A 1 329 ? 12.521 -12.485 24.311 1.00 37.09 329 PRO A N 1
ATOM 2572 C CA . PRO A 1 329 ? 12.792 -11.136 24.827 1.00 31.18 329 PRO A CA 1
ATOM 2573 C C . PRO A 1 329 ? 12.885 -11.025 26.344 1.00 46.98 329 PRO A C 1
ATOM 2574 O O . PRO A 1 329 ? 13.000 -9.904 26.850 1.00 40.83 329 PRO A O 1
ATOM 2578 N N . TRP A 1 330 ? 12.857 -12.130 27.084 1.00 39.50 330 TRP A N 1
ATOM 2579 C CA . TRP A 1 330 ? 12.841 -12.040 28.539 1.00 59.91 330 TRP A CA 1
ATOM 2580 C C . TRP A 1 330 ? 14.217 -12.360 29.112 1.00 74.09 330 TRP A C 1
ATOM 2581 O O . TRP A 1 330 ? 14.400 -12.371 30.328 1.00 80.93 330 TRP A O 1
ATOM 2592 N N . GLY B 1 4 ? -37.219 9.542 22.576 1.00 65.76 4 GLY B N 1
ATOM 2593 C CA . GLY B 1 4 ? -38.299 10.278 21.944 1.00 57.91 4 GLY B CA 1
ATOM 2594 C C . GLY B 1 4 ? -38.629 9.779 20.550 1.00 45.68 4 GLY B C 1
ATOM 2595 O O . GLY B 1 4 ? -39.163 10.516 19.720 1.00 45.79 4 GLY B O 1
ATOM 2596 N N . HIS B 1 5 ? -38.312 8.513 20.294 1.00 29.17 5 HIS B N 1
ATOM 2597 C CA . HIS B 1 5 ? -38.550 7.907 18.998 1.00 25.53 5 HIS B CA 1
ATOM 2598 C C . HIS B 1 5 ? -38.882 6.442 19.227 1.00 26.57 5 HIS B C 1
ATOM 2599 O O . HIS B 1 5 ? -38.574 5.874 20.275 1.00 25.02 5 HIS B O 1
ATOM 2606 N N . GLU B 1 6 ? -39.498 5.828 18.224 1.00 22.54 6 GLU B N 1
ATOM 2607 C CA . GLU B 1 6 ? -39.717 4.388 18.266 1.00 18.56 6 GLU B CA 1
ATOM 2608 C C . GLU B 1 6 ? -38.391 3.647 18.402 1.00 19.10 6 GLU B C 1
ATOM 2609 O O . GLU B 1 6 ? -37.422 3.920 17.678 1.00 19.06 6 GLU B O 1
ATOM 2615 N N . GLU B 1 7 ? -38.358 2.676 19.307 1.00 17.35 7 GLU B N 1
ATOM 2616 C CA . GLU B 1 7 ? -37.156 1.903 19.575 1.00 15.25 7 GLU B CA 1
ATOM 2617 C C . GLU B 1 7 ? -37.334 0.469 19.097 1.00 15.63 7 GLU B C 1
ATOM 2618 O O . GLU B 1 7 ? -38.388 -0.144 19.307 1.00 17.80 7 GLU B O 1
ATOM 2624 N N . PHE B 1 8 ? -36.280 -0.054 18.486 1.00 16.51 8 PHE B N 1
ATOM 2625 C CA . PHE B 1 8 ? -36.259 -1.403 17.955 1.00 16.15 8 PHE B CA 1
ATOM 2626 C C . PHE B 1 8 ? -35.059 -2.147 18.512 1.00 16.53 8 PHE B C 1
ATOM 2627 O O . PHE B 1 8 ? -34.013 -1.560 18.775 1.00 18.61 8 PHE B O 1
ATOM 2635 N N . ASP B 1 9 ? -35.250 -3.453 18.704 1.00 16.65 9 ASP B N 1
ATOM 2636 C CA . ASP B 1 9 ? -34.218 -4.365 19.196 1.00 16.76 9 ASP B CA 1
ATOM 2637 C C . ASP B 1 9 ? -33.444 -4.860 17.984 1.00 17.17 9 ASP B C 1
ATOM 2638 O O . ASP B 1 9 ? -33.853 -5.802 17.305 1.00 20.54 9 ASP B O 1
ATOM 2643 N N . ILE B 1 10 ? -32.351 -4.175 17.672 1.00 15.97 10 ILE B N 1
ATOM 2644 C CA . ILE B 1 10 ? -31.469 -4.538 16.566 1.00 18.37 10 ILE B CA 1
ATOM 2645 C C . ILE B 1 10 ? -30.224 -5.162 17.190 1.00 14.63 10 ILE B C 1
ATOM 2646 O O . ILE B 1 10 ? -29.473 -4.447 17.873 1.00 17.10 10 ILE B O 1
ATOM 2651 N N . PRO B 1 11 ? -29.987 -6.451 17.020 1.00 13.93 11 PRO B N 1
ATOM 2652 C CA . PRO B 1 11 ? -29.078 -7.177 17.920 1.00 14.70 11 PRO B CA 1
ATOM 2653 C C . PRO B 1 11 ? -27.599 -7.141 17.541 1.00 14.11 11 PRO B C 1
ATOM 2654 O O . PRO B 1 11 ? -26.862 -8.130 17.653 1.00 17.96 11 PRO B O 1
ATOM 2658 N N . PHE B 1 12 ? -27.158 -5.953 17.167 1.00 14.55 12 PHE B N 1
ATOM 2659 C CA . PHE B 1 12 ? -25.780 -5.679 16.832 1.00 14.55 12 PHE B CA 1
ATOM 2660 C C . PHE B 1 12 ? -25.361 -4.432 17.600 1.00 14.32 12 PHE B C 1
ATOM 2661 O O . PHE B 1 12 ? -26.207 -3.588 17.919 1.00 14.90 12 PHE B O 1
ATOM 2669 N N . PRO B 1 13 ? -24.073 -4.275 17.909 1.00 14.47 13 PRO B N 1
ATOM 2670 C CA . PRO B 1 13 ? -23.650 -3.091 18.669 1.00 15.04 13 PRO B CA 1
ATOM 2671 C C . PRO B 1 13 ? -23.694 -1.832 17.823 1.00 14.10 13 PRO B C 1
ATOM 2672 O O . PRO B 1 13 ? -23.603 -1.875 16.592 1.00 14.25 13 PRO B O 1
ATOM 2676 N N . SER B 1 14 ? -23.849 -0.699 18.511 1.00 14.46 14 SER B N 1
ATOM 2677 C CA A SER B 1 14 ? -23.721 0.614 17.889 0.51 12.97 14 SER B CA 1
ATOM 2678 C CA B SER B 1 14 ? -23.717 0.613 17.886 0.49 13.08 14 SER B CA 1
ATOM 2679 C C . SER B 1 14 ? -22.240 0.915 17.683 1.00 13.41 14 SER B C 1
ATOM 2680 O O . SER B 1 14 ? -21.444 0.786 18.613 1.00 15.94 14 SER B O 1
ATOM 2685 N N . ARG B 1 15 ? -21.871 1.298 16.459 1.00 11.32 15 ARG B N 1
ATOM 2686 C CA . ARG B 1 15 ? -20.479 1.562 16.106 1.00 13.41 15 ARG B CA 1
ATOM 2687 C C . ARG B 1 15 ? -20.409 2.766 15.184 1.00 14.48 15 ARG B C 1
ATOM 2688 O O . ARG B 1 15 ? -21.242 2.926 14.287 1.00 15.10 15 ARG B O 1
ATOM 2696 N N . VAL B 1 16 ? -19.375 3.570 15.368 1.00 13.98 16 VAL B N 1
ATOM 2697 C CA A VAL B 1 16 ? -19.098 4.710 14.500 0.60 13.84 16 VAL B CA 1
ATOM 2698 C CA B VAL B 1 16 ? -19.103 4.684 14.475 0.40 14.43 16 VAL B CA 1
ATOM 2699 C C . VAL B 1 16 ? -17.614 4.693 14.156 1.00 12.03 16 VAL B C 1
ATOM 2700 O O . VAL B 1 16 ? -16.770 4.473 15.035 1.00 15.36 16 VAL B O 1
ATOM 2707 N N . ASN B 1 17 ? -17.299 4.919 12.882 1.00 12.00 17 ASN B N 1
ATOM 2708 C CA . ASN B 1 17 ? -15.913 5.041 12.462 1.00 11.81 17 ASN B CA 1
ATOM 2709 C C . ASN B 1 17 ? -15.180 6.059 13.337 1.00 11.83 17 ASN B C 1
ATOM 2710 O O . ASN B 1 17 ? -15.695 7.162 13.560 1.00 13.46 17 ASN B O 1
ATOM 2715 N N . PRO B 1 18 ? -13.969 5.739 13.810 1.00 13.94 18 PRO B N 1
ATOM 2716 C CA . PRO B 1 18 ? -13.213 6.668 14.655 1.00 14.30 18 PRO B CA 1
ATOM 2717 C C . PRO B 1 18 ? -12.922 7.980 13.962 1.00 16.20 18 PRO B C 1
ATOM 2718 O O . PRO B 1 18 ? -12.669 8.989 14.639 1.00 18.08 18 PRO B O 1
ATOM 2722 N N . PHE B 1 19 ? -12.938 7.997 12.631 1.00 13.92 19 PHE B N 1
ATOM 2723 C CA . PHE B 1 19 ? -12.558 9.175 11.859 1.00 14.85 19 PHE B CA 1
ATOM 2724 C C . PHE B 1 19 ? -13.780 9.946 11.362 1.00 16.64 19 PHE B C 1
ATOM 2725 O O . PHE B 1 19 ? -13.686 10.718 10.395 1.00 17.52 19 PHE B O 1
ATOM 2733 N N . HIS B 1 20 ? -14.927 9.782 12.043 1.00 16.39 20 HIS B N 1
ATOM 2734 C CA A HIS B 1 20 ? -16.164 10.419 11.589 0.53 14.21 20 HIS B CA 1
ATOM 2735 C CA B HIS B 1 20 ? -16.151 10.420 11.570 0.47 14.44 20 HIS B CA 1
ATOM 2736 C C . HIS B 1 20 ? -16.024 11.937 11.484 1.00 14.84 20 HIS B C 1
ATOM 2737 O O . HIS B 1 20 ? -16.526 12.536 10.536 1.00 20.11 20 HIS B O 1
ATOM 2750 N N . ALA B 1 21 ? -15.364 12.571 12.455 1.00 15.19 21 ALA B N 1
ATOM 2751 C CA . ALA B 1 21 ? -15.302 14.028 12.463 1.00 15.67 21 ALA B CA 1
ATOM 2752 C C . ALA B 1 21 ? -14.566 14.550 11.237 1.00 18.43 21 ALA B C 1
ATOM 2753 O O . ALA B 1 21 ? -15.073 15.404 10.492 1.00 18.21 21 ALA B O 1
ATOM 2755 N N . ARG B 1 22 ? -13.353 14.058 11.010 1.00 16.55 22 ARG B N 1
ATOM 2756 C CA . ARG B 1 22 ? -12.646 14.460 9.807 1.00 16.37 22 ARG B CA 1
ATOM 2757 C C . ARG B 1 22 ? -13.405 14.071 8.556 1.00 18.14 22 ARG B C 1
ATOM 2758 O O . ARG B 1 22 ? -13.339 14.780 7.551 1.00 18.71 22 ARG B O 1
ATOM 2766 N N . ALA B 1 23 ? -14.098 12.922 8.568 1.00 18.72 23 ALA B N 1
ATOM 2767 C CA . ALA B 1 23 ? -14.867 12.522 7.389 1.00 20.01 23 ALA B CA 1
ATOM 2768 C C . ALA B 1 23 ? -15.963 13.531 7.061 1.00 17.92 23 ALA B C 1
ATOM 2769 O O . ALA B 1 23 ? -16.284 13.754 5.884 1.00 19.70 23 ALA B O 1
ATOM 2771 N N . GLU B 1 24 ? -16.591 14.107 8.073 1.00 15.09 24 GLU B N 1
ATOM 2772 C CA . GLU B 1 24 ? -17.575 15.144 7.807 1.00 16.21 24 GLU B CA 1
ATOM 2773 C C . GLU B 1 24 ? -16.939 16.326 7.088 1.00 18.24 24 GLU B C 1
ATOM 2774 O O . GLU B 1 24 ? -17.513 16.865 6.140 1.00 17.81 24 GLU B O 1
ATOM 2780 N N . ASP B 1 25 ? -15.779 16.785 7.563 1.00 17.08 25 ASP B N 1
ATOM 2781 C CA . ASP B 1 25 ? -15.129 17.926 6.917 1.00 15.82 25 ASP B CA 1
ATOM 2782 C C . ASP B 1 25 ? -14.816 17.613 5.456 1.00 17.22 25 ASP B C 1
ATOM 2783 O O . ASP B 1 25 ? -15.057 18.435 4.567 1.00 17.82 25 ASP B O 1
ATOM 2788 N N . ARG B 1 26 ? -14.283 16.422 5.188 1.00 16.72 26 ARG B N 1
ATOM 2789 C CA . ARG B 1 26 ? -13.932 16.063 3.811 1.00 17.04 26 ARG B CA 1
ATOM 2790 C C . ARG B 1 26 ? -15.181 15.953 2.959 1.00 19.11 26 ARG B C 1
ATOM 2791 O O . ARG B 1 26 ? -15.200 16.388 1.800 1.00 19.09 26 ARG B O 1
ATOM 2799 N N . HIS B 1 27 ? -16.237 15.379 3.524 1.00 16.47 27 HIS B N 1
ATOM 2800 C CA . HIS B 1 27 ? -17.477 15.218 2.774 1.00 16.90 27 HIS B CA 1
ATOM 2801 C C . HIS B 1 27 ? -18.131 16.563 2.462 1.00 16.76 27 HIS B C 1
ATOM 2802 O O . HIS B 1 27 ? -18.615 16.786 1.341 1.00 15.92 27 HIS B O 1
ATOM 2809 N N . VAL B 1 28 ? -18.156 17.481 3.428 1.00 16.99 28 VAL B N 1
ATOM 2810 C CA . VAL B 1 28 ? -18.711 18.802 3.167 1.00 17.58 28 VAL B CA 1
ATOM 2811 C C . VAL B 1 28 ? -17.904 19.502 2.094 1.00 16.03 28 VAL B C 1
ATOM 2812 O O . VAL B 1 28 ? -18.456 20.172 1.210 1.00 18.56 28 VAL B O 1
ATOM 2816 N N . ALA B 1 29 ? -16.592 19.329 2.126 1.00 17.52 29 ALA B N 1
ATOM 2817 C CA . ALA B 1 29 ? -15.767 19.956 1.104 1.00 18.46 29 ALA B CA 1
ATOM 2818 C C . ALA B 1 29 ? -16.121 19.407 -0.275 1.00 17.35 29 ALA B C 1
ATOM 2819 O O . ALA B 1 29 ? -16.151 20.155 -1.262 1.00 20.42 29 ALA B O 1
ATOM 2821 N N . TRP B 1 30 ? -16.383 18.100 -0.365 1.00 15.99 30 TRP B N 1
ATOM 2822 C CA . TRP B 1 30 ? -16.791 17.508 -1.640 1.00 16.36 30 TRP B CA 1
ATOM 2823 C C . TRP B 1 30 ? -18.132 18.071 -2.089 1.00 16.48 30 TRP B C 1
ATOM 2824 O O . TRP B 1 30 ? -18.315 18.425 -3.253 1.00 17.24 30 TRP B O 1
ATOM 2835 N N . MET B 1 31 ? -19.097 18.162 -1.169 1.00 14.29 31 MET B N 1
ATOM 2836 C CA . MET B 1 31 ? -20.400 18.698 -1.530 1.00 15.32 31 MET B CA 1
ATOM 2837 C C . MET B 1 31 ? -20.278 20.127 -2.040 1.00 15.69 31 MET B C 1
ATOM 2838 O O . MET B 1 31 ? -20.994 20.520 -2.972 1.00 18.43 31 MET B O 1
ATOM 2843 N N . ARG B 1 32 ? -19.374 20.917 -1.449 1.00 18.88 32 ARG B N 1
ATOM 2844 C CA . ARG B 1 32 ? -19.193 22.295 -1.910 1.00 22.27 32 ARG B CA 1
ATOM 2845 C C . ARG B 1 32 ? -18.472 22.330 -3.250 1.00 21.68 32 ARG B C 1
ATOM 2846 O O . ARG B 1 32 ? -18.842 23.106 -4.143 1.00 22.92 32 ARG B O 1
ATOM 2854 N N . ALA B 1 33 ? -17.452 21.488 -3.420 1.00 20.74 33 ALA B N 1
ATOM 2855 C CA . ALA B 1 33 ? -16.735 21.438 -4.688 1.00 20.43 33 ALA B CA 1
ATOM 2856 C C . ALA B 1 33 ? -17.649 21.014 -5.827 1.00 23.83 33 ALA B C 1
ATOM 2857 O O . ALA B 1 33 ? -17.472 21.479 -6.966 1.00 25.12 33 ALA B O 1
ATOM 2859 N N . MET B 1 34 ? -18.628 20.149 -5.545 1.00 21.69 34 MET B N 1
ATOM 2860 C CA . MET B 1 34 ? -19.568 19.666 -6.554 1.00 20.63 34 MET B CA 1
ATOM 2861 C C . MET B 1 34 ? -20.751 20.597 -6.759 1.00 23.18 34 MET B C 1
ATOM 2862 O O . MET B 1 34 ? -21.581 20.330 -7.632 1.00 23.60 34 MET B O 1
ATOM 2867 N N . GLY B 1 35 ? -20.833 21.696 -6.018 1.00 21.27 35 GLY B N 1
ATOM 2868 C CA . GLY B 1 35 ? -21.939 22.622 -6.201 1.00 21.36 35 GLY B CA 1
ATOM 2869 C C . GLY B 1 35 ? -23.259 22.171 -5.620 1.00 22.24 35 GLY B C 1
ATOM 2870 O O . GLY B 1 35 ? -24.302 22.707 -6.003 1.00 24.31 35 GLY B O 1
ATOM 2871 N N . LEU B 1 36 ? -23.246 21.200 -4.709 1.00 20.91 36 LEU B N 1
ATOM 2872 C CA . LEU B 1 36 ? -24.466 20.697 -4.076 1.00 18.43 36 LEU B CA 1
ATOM 2873 C C . LEU B 1 36 ? -24.766 21.403 -2.761 1.00 23.14 36 LEU B C 1
ATOM 2874 O O . LEU B 1 36 ? -25.918 21.403 -2.321 1.00 25.56 36 LEU B O 1
ATOM 2879 N N . ILE B 1 37 ? -23.761 22.039 -2.165 1.00 19.06 37 ILE B N 1
ATOM 2880 C CA . ILE B 1 37 ? -23.914 22.900 -1.002 1.00 20.66 37 ILE B CA 1
ATOM 2881 C C . ILE B 1 37 ? -23.257 24.212 -1.379 1.00 21.07 37 ILE B C 1
ATOM 2882 O O . ILE B 1 37 ? -22.105 24.213 -1.826 1.00 21.69 37 ILE B O 1
ATOM 2887 N N . THR B 1 38 ? -23.996 25.317 -1.232 1.00 20.97 38 THR B N 1
ATOM 2888 C CA . THR B 1 38 ? -23.509 26.640 -1.596 1.00 25.98 38 THR B CA 1
ATOM 2889 C C . THR B 1 38 ? -23.652 27.567 -0.394 1.00 22.80 38 THR B C 1
ATOM 2890 O O . THR B 1 38 ? -24.770 27.855 0.044 1.00 26.16 38 THR B O 1
ATOM 2894 N N . GLY B 1 39 ? -22.527 28.000 0.147 1.00 24.48 39 GLY B N 1
ATOM 2895 C CA . GLY B 1 39 ? -22.504 29.055 1.138 1.00 24.48 39 GLY B CA 1
ATOM 2896 C C . GLY B 1 39 ? -22.470 28.501 2.559 1.00 20.05 39 GLY B C 1
ATOM 2897 O O . GLY B 1 39 ? -22.807 27.342 2.822 1.00 19.42 39 GLY B O 1
ATOM 2898 N N . ASP B 1 40 ? -22.083 29.385 3.491 1.00 21.73 40 ASP B N 1
ATOM 2899 C CA . ASP B 1 40 ? -21.842 28.983 4.874 1.00 18.60 40 ASP B CA 1
ATOM 2900 C C . ASP B 1 40 ? -23.125 28.591 5.592 1.00 22.38 40 ASP B C 1
ATOM 2901 O O . ASP B 1 40 ? -23.123 27.650 6.383 1.00 19.76 40 ASP B O 1
ATOM 2906 N N . ALA B 1 41 ? -24.218 29.321 5.364 1.00 20.59 41 ALA B N 1
ATOM 2907 C CA . ALA B 1 41 ? -25.473 28.998 6.031 1.00 21.08 41 ALA B CA 1
ATOM 2908 C C . ALA B 1 41 ? -25.934 27.598 5.656 1.00 21.65 41 ALA B C 1
ATOM 2909 O O . ALA B 1 41 ? -26.267 26.776 6.521 1.00 20.40 41 ALA B O 1
ATOM 2911 N N . ALA B 1 42 ? -25.944 27.305 4.357 1.00 19.60 42 ALA B N 1
ATOM 2912 C CA . ALA B 1 42 ? -26.308 25.977 3.894 1.00 19.33 42 ALA B CA 1
ATOM 2913 C C . ALA B 1 42 ? -25.406 24.912 4.500 1.00 18.11 42 ALA B C 1
ATOM 2914 O O . ALA B 1 42 ? -25.881 23.845 4.898 1.00 16.04 42 ALA B O 1
ATOM 2916 N N . GLU B 1 43 ? -24.091 25.174 4.558 1.00 16.65 43 GLU B N 1
ATOM 2917 C CA . GLU B 1 43 ? -23.178 24.186 5.127 1.00 16.02 43 GLU B CA 1
ATOM 2918 C C . GLU B 1 43 ? -23.505 23.942 6.587 1.00 16.19 43 GLU B C 1
ATOM 2919 O O . GLU B 1 43 ? -23.515 22.785 7.041 1.00 14.20 43 GLU B O 1
ATOM 2925 N N . ALA B 1 44 ? -23.797 25.009 7.324 1.00 16.90 44 ALA B N 1
ATOM 2926 C CA . ALA B 1 44 ? -24.059 24.871 8.747 1.00 15.25 44 ALA B CA 1
ATOM 2927 C C . ALA B 1 44 ? -25.348 24.090 8.968 1.00 15.42 44 ALA B C 1
ATOM 2928 O O . ALA B 1 44 ? -25.420 23.249 9.865 1.00 17.59 44 ALA B O 1
ATOM 2930 N N . THR B 1 45 ? -26.357 24.338 8.137 1.00 17.49 45 THR B N 1
ATOM 2931 C CA . THR B 1 45 ? -27.613 23.602 8.240 1.00 18.80 45 THR B CA 1
ATOM 2932 C C . THR B 1 45 ? -27.393 22.134 7.933 1.00 16.00 45 THR B C 1
ATOM 2933 O O . THR B 1 45 ? -27.898 21.253 8.632 1.00 17.65 45 THR B O 1
ATOM 2937 N N . TYR B 1 46 ? -26.608 21.858 6.889 1.00 14.40 46 TYR B N 1
ATOM 2938 C CA . TYR B 1 46 ? -26.341 20.495 6.474 1.00 14.54 46 TYR B CA 1
ATOM 2939 C C . TYR B 1 46 ? -25.618 19.723 7.560 1.00 16.03 46 TYR B C 1
ATOM 2940 O O . TYR B 1 46 ? -25.940 18.554 7.831 1.00 15.72 46 TYR B O 1
ATOM 2949 N N . ARG B 1 47 ? -24.595 20.340 8.165 1.00 14.39 47 ARG B N 1
ATOM 2950 C CA . ARG B 1 47 ? -23.817 19.660 9.186 1.00 15.37 47 ARG B CA 1
ATOM 2951 C C . ARG B 1 47 ? -24.680 19.277 10.366 1.00 17.11 47 ARG B C 1
ATOM 2952 O O . ARG B 1 47 ? -24.399 18.277 11.032 1.00 16.59 47 ARG B O 1
ATOM 2960 N N . ARG B 1 48 ? -25.755 20.031 10.619 1.00 16.15 48 ARG B N 1
ATOM 2961 C CA . ARG B 1 48 ? -26.603 19.737 11.769 1.00 17.01 48 ARG B CA 1
ATOM 2962 C C . ARG B 1 48 ? -27.259 18.365 11.650 1.00 17.07 48 ARG B C 1
ATOM 2963 O O . ARG B 1 48 ? -27.609 17.779 12.679 1.00 19.78 48 ARG B O 1
ATOM 2971 N N . TRP B 1 49 ? -27.393 17.853 10.432 1.00 15.60 49 TRP B N 1
ATOM 2972 C CA . TRP B 1 49 ? -27.937 16.519 10.178 1.00 18.64 49 TRP B CA 1
ATOM 2973 C C . TRP B 1 49 ? -26.982 15.404 10.528 1.00 17.77 49 TRP B C 1
ATOM 2974 O O . TRP B 1 49 ? -27.381 14.243 10.415 1.00 17.08 49 TRP B O 1
ATOM 2985 N N . SER B 1 50 ? -25.717 15.694 10.820 1.00 17.12 50 SER B N 1
ATOM 2986 C CA . SER B 1 50 ? -24.673 14.671 10.896 1.00 16.21 50 SER B CA 1
ATOM 2987 C C . SER B 1 50 ? -24.648 13.825 9.621 1.00 16.61 50 SER B C 1
ATOM 2988 O O . SER B 1 50 ? -24.738 12.597 9.685 1.00 14.25 50 SER B O 1
ATOM 2991 N N . PRO B 1 51 ? -24.501 14.454 8.458 1.00 15.36 51 PRO B N 1
ATOM 2992 C CA . PRO B 1 51 ? -24.765 13.748 7.196 1.00 14.48 51 PRO B CA 1
ATOM 2993 C C . PRO B 1 51 ? -23.710 12.716 6.831 1.00 15.76 51 PRO B C 1
ATOM 2994 O O . PRO B 1 51 ? -24.026 11.754 6.112 1.00 17.47 51 PRO B O 1
ATOM 2998 N N . ALA B 1 52 ? -22.465 12.886 7.281 1.00 14.53 52 ALA B N 1
ATOM 2999 C CA . ALA B 1 52 ? -21.426 11.883 7.057 1.00 16.58 52 ALA B CA 1
ATOM 3000 C C . ALA B 1 52 ? -21.465 10.778 8.102 1.00 16.08 52 ALA B C 1
ATOM 3001 O O . ALA B 1 52 ? -20.777 9.758 7.948 1.00 13.76 52 ALA B O 1
ATOM 3003 N N . LYS B 1 53 ? -22.266 10.939 9.154 1.00 14.02 53 LYS B N 1
ATOM 3004 C CA . LYS B 1 53 ? -22.270 9.966 10.228 1.00 13.51 53 LYS B CA 1
ATOM 3005 C C . LYS B 1 53 ? -22.987 8.701 9.809 1.00 14.01 53 LYS B C 1
ATOM 3006 O O . LYS B 1 53 ? -22.677 7.624 10.331 1.00 14.47 53 LYS B O 1
ATOM 3012 N N . VAL B 1 54 ? -23.927 8.768 8.855 1.00 13.85 54 VAL B N 1
ATOM 3013 C CA . VAL B 1 54 ? -24.531 7.518 8.403 1.00 15.21 54 VAL B CA 1
ATOM 3014 C C . VAL B 1 54 ? -23.491 6.646 7.686 1.00 15.25 54 VAL B C 1
ATOM 3015 O O . VAL B 1 54 ? -23.362 5.452 7.988 1.00 15.13 54 VAL B O 1
ATOM 3019 N N . GLY B 1 55 ? -22.685 7.224 6.786 1.00 13.74 55 GLY B N 1
ATOM 3020 C CA . GLY B 1 55 ? -21.565 6.474 6.225 1.00 15.21 55 GLY B CA 1
ATOM 3021 C C . GLY B 1 55 ? -20.583 6.005 7.286 1.00 14.66 55 GLY B C 1
ATOM 3022 O O . GLY B 1 55 ? -20.069 4.880 7.223 1.00 14.35 55 GLY B O 1
ATOM 3023 N N . ALA B 1 56 ? -20.333 6.843 8.295 1.00 13.27 56 ALA B N 1
ATOM 3024 C CA . ALA B 1 56 ? -19.387 6.469 9.346 1.00 12.96 56 ALA B CA 1
ATOM 3025 C C . ALA B 1 56 ? -19.891 5.271 10.165 1.00 14.90 56 ALA B C 1
ATOM 3026 O O . ALA B 1 56 ? -19.085 4.492 10.675 1.00 13.68 56 ALA B O 1
ATOM 3028 N N . ARG B 1 57 ? -21.207 5.136 10.356 1.00 12.95 57 ARG B N 1
ATOM 3029 C CA . ARG B 1 57 ? -21.753 3.995 11.075 1.00 11.94 57 ARG B CA 1
ATOM 3030 C C . ARG B 1 57 ? -21.785 2.748 10.194 1.00 11.95 57 ARG B C 1
ATOM 3031 O O . ARG B 1 57 ? -21.512 1.634 10.662 1.00 12.63 57 ARG B O 1
ATOM 3039 N N . TRP B 1 58 ? -22.189 2.897 8.933 1.00 13.00 58 TRP B N 1
ATOM 3040 C CA . TRP B 1 58 ? -22.207 1.738 8.050 1.00 14.18 58 TRP B CA 1
ATOM 3041 C C . TRP B 1 58 ? -20.805 1.176 7.867 1.00 12.51 58 TRP B C 1
ATOM 3042 O O . TRP B 1 58 ? -20.616 -0.055 7.809 1.00 13.46 58 TRP B O 1
ATOM 3053 N N . PHE B 1 59 ? -19.822 2.056 7.734 1.00 12.80 59 PHE B N 1
ATOM 3054 C CA . PHE B 1 59 ? -18.478 1.682 7.312 1.00 12.34 59 PHE B CA 1
ATOM 3055 C C . PHE B 1 59 ? -17.503 2.030 8.422 1.00 12.51 59 PHE B C 1
ATOM 3056 O O . PHE B 1 59 ? -16.618 2.876 8.258 1.00 13.69 59 PHE B O 1
ATOM 3064 N N . TYR B 1 60 ? -17.671 1.366 9.560 1.00 12.16 60 TYR B N 1
ATOM 3065 C CA . TYR B 1 60 ? -17.040 1.805 10.803 1.00 12.50 60 TYR B CA 1
ATOM 3066 C C . TYR B 1 60 ? -15.535 1.519 10.857 1.00 15.12 60 TYR B C 1
ATOM 3067 O O . TYR B 1 60 ? -14.886 2.005 11.789 1.00 14.13 60 TYR B O 1
ATOM 3076 N N . LEU B 1 61 ? -14.977 0.749 9.910 1.00 13.27 61 LEU B N 1
ATOM 3077 C CA . LEU B 1 61 ? -13.530 0.534 9.824 1.00 15.01 61 LEU B CA 1
ATOM 3078 C C . LEU B 1 61 ? -12.919 1.065 8.535 1.00 15.05 61 LEU B C 1
ATOM 3079 O O . LEU B 1 61 ? -11.695 0.931 8.343 1.00 19.43 61 LEU B O 1
ATOM 3084 N N . ALA B 1 62 ? -13.708 1.652 7.641 1.00 14.40 62 ALA B N 1
ATOM 3085 C CA . ALA B 1 62 ? -13.128 2.168 6.406 1.00 15.89 62 ALA B CA 1
ATOM 3086 C C . ALA B 1 62 ? -12.214 3.364 6.679 1.00 16.09 62 ALA B C 1
ATOM 3087 O O . ALA B 1 62 ? -12.380 4.102 7.649 1.00 16.28 62 ALA B O 1
ATOM 3089 N N . GLN B 1 63 ? -11.206 3.532 5.824 1.00 19.81 63 GLN B N 1
ATOM 3090 C CA . GLN B 1 63 ? -10.326 4.680 5.942 1.00 20.95 63 GLN B CA 1
ATOM 3091 C C . GLN B 1 63 ? -10.142 5.351 4.591 1.00 19.52 63 GLN B C 1
ATOM 3092 O O . GLN B 1 63 ? -10.437 4.769 3.548 1.00 19.88 63 GLN B O 1
ATOM 3098 N N . GLY B 1 64 ? -9.691 6.608 4.641 1.00 21.47 64 GLY B N 1
ATOM 3099 C CA . GLY B 1 64 ? -9.252 7.304 3.446 1.00 22.86 64 GLY B CA 1
ATOM 3100 C C . GLY B 1 64 ? -10.339 7.364 2.394 1.00 18.34 64 GLY B C 1
ATOM 3101 O O . GLY B 1 64 ? -11.499 7.673 2.672 1.00 21.04 64 GLY B O 1
ATOM 3102 N N . GLU B 1 65 ? -9.931 7.070 1.158 1.00 19.60 65 GLU B N 1
ATOM 3103 C CA . GLU B 1 65 ? -10.858 7.192 0.039 1.00 21.35 65 GLU B CA 1
ATOM 3104 C C . GLU B 1 65 ? -12.029 6.222 0.124 1.00 17.92 65 GLU B C 1
ATOM 3105 O O . GLU B 1 65 ? -13.114 6.537 -0.368 1.00 18.22 65 GLU B O 1
ATOM 3111 N N . ASP B 1 66 ? -11.865 5.063 0.754 1.00 17.68 66 ASP B N 1
ATOM 3112 C CA . ASP B 1 66 ? -13.016 4.176 0.922 1.00 16.85 66 ASP B CA 1
ATOM 3113 C C . ASP B 1 66 ? -14.071 4.799 1.826 1.00 15.56 66 ASP B C 1
ATOM 3114 O O . ASP B 1 66 ? -15.270 4.744 1.531 1.00 14.74 66 ASP B O 1
ATOM 3119 N N . LEU B 1 67 ? -13.639 5.377 2.948 1.00 16.12 67 LEU B N 1
ATOM 3120 C CA . LEU B 1 67 ? -14.576 6.057 3.833 1.00 16.68 67 LEU B CA 1
ATOM 3121 C C . LEU B 1 67 ? -15.204 7.258 3.139 1.00 14.74 67 LEU B C 1
ATOM 3122 O O . LEU B 1 67 ? -16.416 7.473 3.242 1.00 15.44 67 LEU B O 1
ATOM 3127 N N . ASP B 1 68 ? -14.395 8.032 2.408 1.00 16.52 68 ASP B N 1
ATOM 3128 C CA . ASP B 1 68 ? -14.931 9.209 1.721 1.00 14.80 68 ASP B CA 1
ATOM 3129 C C . ASP B 1 68 ? -16.017 8.810 0.729 1.00 16.64 68 ASP B C 1
ATOM 3130 O O . ASP B 1 68 ? -17.045 9.461 0.630 1.00 14.88 68 ASP B O 1
ATOM 3135 N N . LEU B 1 69 ? -15.804 7.730 -0.016 1.00 14.41 69 LEU B N 1
ATOM 3136 C CA . LEU B 1 69 ? -16.824 7.287 -0.956 1.00 14.50 69 LEU B CA 1
ATOM 3137 C C . LEU B 1 69 ? -18.103 6.895 -0.233 1.00 15.72 69 LEU B C 1
ATOM 3138 O O . LEU B 1 69 ? -19.205 7.282 -0.637 1.00 15.24 69 LEU B O 1
ATOM 3143 N N . GLY B 1 70 ? -17.976 6.106 0.837 1.00 14.03 70 GLY B N 1
ATOM 3144 C CA . GLY B 1 70 ? -19.146 5.718 1.598 1.00 14.74 70 GLY B CA 1
ATOM 3145 C C . GLY B 1 70 ? -19.934 6.903 2.106 1.00 16.65 70 GLY B C 1
ATOM 3146 O O . GLY B 1 70 ? -21.162 6.922 2.010 1.00 18.41 70 GLY B O 1
ATOM 3147 N N . CYS B 1 71 ? -19.237 7.920 2.619 1.00 15.28 71 CYS B N 1
ATOM 3148 C CA . CYS B 1 71 ? -19.931 9.100 3.136 1.00 17.55 71 CYS B CA 1
ATOM 3149 C C . CYS B 1 71 ? -20.545 9.923 2.004 1.00 15.63 71 CYS B C 1
ATOM 3150 O O . CYS B 1 71 ? -21.674 10.422 2.125 1.00 16.36 71 CYS B O 1
ATOM 3153 N N . ASP B 1 72 ? -19.801 10.112 0.914 1.00 14.25 72 ASP B N 1
ATOM 3154 C CA . ASP B 1 72 ? -20.270 10.926 -0.201 1.00 15.30 72 ASP B CA 1
ATOM 3155 C C . ASP B 1 72 ? -21.540 10.348 -0.826 1.00 14.85 72 ASP B C 1
ATOM 3156 O O . ASP B 1 72 ? -22.385 11.086 -1.326 1.00 16.12 72 ASP B O 1
ATOM 3161 N N . ILE B 1 73 ? -21.661 9.018 -0.891 1.00 14.48 73 ILE B N 1
ATOM 3162 C CA . ILE B 1 73 ? -22.850 8.425 -1.507 1.00 14.02 73 ILE B CA 1
ATOM 3163 C C . ILE B 1 73 ? -24.111 8.906 -0.794 1.00 14.00 73 ILE B C 1
ATOM 3164 O O . ILE B 1 73 ? -25.120 9.257 -1.422 1.00 13.71 73 ILE B O 1
ATOM 3169 N N . PHE B 1 74 ? -24.097 8.872 0.536 1.00 14.72 74 PHE B N 1
ATOM 3170 C CA . PHE B 1 74 ? -25.27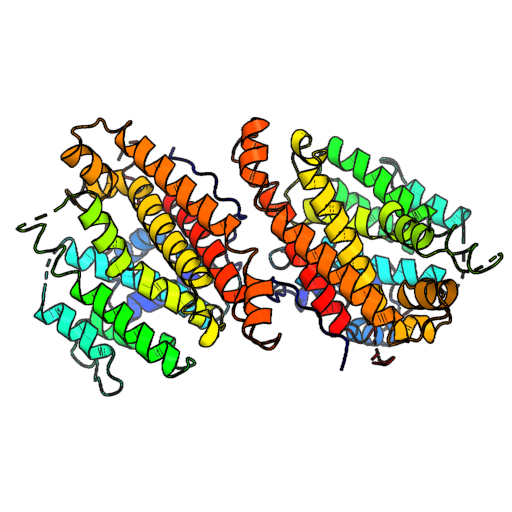9 9.261 1.294 1.00 14.31 74 PHE B CA 1
ATOM 3171 C C . PHE B 1 74 ? -25.566 10.748 1.149 1.00 13.87 74 PHE B C 1
ATOM 3172 O O . PHE B 1 74 ? -26.722 11.128 0.989 1.00 15.77 74 PHE B O 1
ATOM 3180 N N . GLY B 1 75 ? -24.537 11.584 1.171 1.00 16.78 75 GLY B N 1
ATOM 3181 C CA . GLY B 1 75 ? -24.765 13.014 0.984 1.00 15.36 75 GLY B CA 1
ATOM 3182 C C . GLY B 1 75 ? -25.361 13.332 -0.372 1.00 15.17 75 GLY B C 1
ATOM 3183 O O . GLY B 1 75 ? -26.290 14.148 -0.492 1.00 15.68 75 GLY B O 1
ATOM 3184 N N . TRP B 1 76 ? -24.849 12.678 -1.411 1.00 13.24 76 TRP B N 1
ATOM 3185 C CA . TRP B 1 76 ? -25.412 12.835 -2.739 1.00 15.32 76 TRP B CA 1
ATOM 3186 C C . TRP B 1 76 ? -26.854 12.379 -2.754 1.00 16.68 76 TRP B C 1
ATOM 3187 O O . TRP B 1 76 ? -27.715 13.021 -3.360 1.00 16.44 76 TRP B O 1
ATOM 3198 N N . PHE B 1 77 ? -27.145 11.267 -2.079 1.00 15.63 77 PHE B N 1
ATOM 3199 C CA . PHE B 1 77 ? -28.515 10.804 -2.024 1.00 14.54 77 PHE B CA 1
ATOM 3200 C C . PHE B 1 77 ? -29.455 11.872 -1.446 1.00 14.82 77 PHE B C 1
ATOM 3201 O O . PHE B 1 77 ? -30.528 12.117 -1.998 1.00 17.21 77 PHE B O 1
ATOM 3209 N N . PHE B 1 78 ? -29.076 12.506 -0.332 1.00 15.91 78 PHE B N 1
ATOM 3210 C CA . PHE B 1 78 ? -29.949 13.538 0.241 1.00 15.83 78 PHE B CA 1
ATOM 3211 C C . PHE B 1 78 ? -30.231 14.610 -0.791 1.00 19.24 78 PHE B C 1
ATOM 3212 O O . PHE B 1 78 ? -31.367 15.052 -0.959 1.00 20.96 78 PHE B O 1
ATOM 3220 N N . ALA B 1 79 ? -29.189 15.054 -1.491 1.00 16.69 79 ALA B N 1
ATOM 3221 C CA . ALA B 1 79 ? -29.358 16.110 -2.478 1.00 17.01 79 ALA B CA 1
ATOM 3222 C C . ALA B 1 79 ? -30.214 15.649 -3.647 1.00 16.84 79 ALA B C 1
ATOM 3223 O O . ALA B 1 79 ? -31.084 16.390 -4.121 1.00 20.20 79 ALA B O 1
ATOM 3225 N N . TYR B 1 80 ? -29.969 14.421 -4.135 1.00 15.95 80 TYR B N 1
ATOM 3226 C CA . TYR B 1 80 ? -30.719 13.891 -5.267 1.00 16.44 80 TYR B CA 1
ATOM 3227 C C . TYR B 1 80 ? -32.169 13.624 -4.874 1.00 18.79 80 TYR B C 1
ATOM 3228 O O . TYR B 1 80 ? -33.098 13.994 -5.600 1.00 23.21 80 TYR B O 1
ATOM 3237 N N . ASP B 1 81 ? -32.360 12.950 -3.740 1.00 24.41 81 ASP B N 1
ATOM 3238 C CA . ASP B 1 81 ? -33.692 12.643 -3.220 1.00 22.59 81 ASP B CA 1
ATOM 3239 C C . ASP B 1 81 ? -34.508 13.915 -3.046 1.00 23.41 81 ASP B C 1
ATOM 32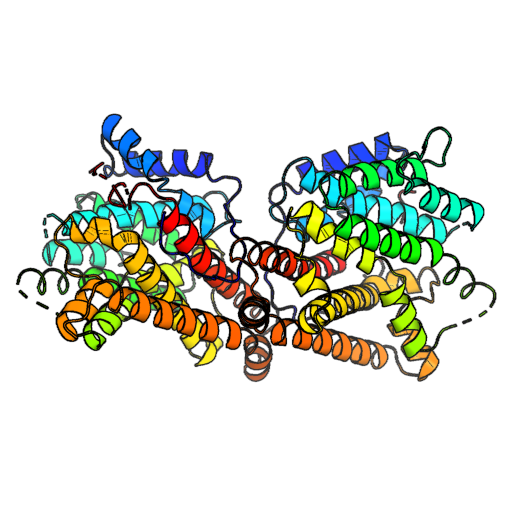40 O O . ASP B 1 81 ? -35.655 14.014 -3.511 1.00 26.41 81 ASP B O 1
ATOM 3245 N N . ASP B 1 82 ? -33.917 14.915 -2.385 1.00 25.29 82 ASP B N 1
ATOM 3246 C CA . ASP B 1 82 ? -34.644 16.142 -2.088 1.00 26.74 82 ASP B CA 1
ATOM 3247 C C . ASP B 1 82 ? -34.916 16.937 -3.359 1.00 35.01 82 ASP B C 1
ATOM 3248 O O . ASP B 1 82 ? -35.916 17.656 -3.427 1.00 33.86 82 ASP B O 1
ATOM 3253 N N . HIS B 1 83 ? -34.092 16.755 -4.395 1.00 29.10 83 HIS B N 1
ATOM 3254 C CA . HIS B 1 83 ? -34.360 17.357 -5.693 1.00 23.78 83 HIS B CA 1
ATOM 3255 C C . HIS B 1 83 ? -35.745 16.983 -6.214 1.00 31.76 83 HIS B C 1
ATOM 3256 O O . HIS B 1 83 ? -36.450 17.822 -6.784 1.00 36.53 83 HIS B O 1
ATOM 3263 N N . PHE B 1 84 ? -36.160 15.734 -6.023 1.00 30.20 84 PHE B N 1
ATOM 3264 C CA . PHE B 1 84 ? -37.455 15.300 -6.532 1.00 38.49 84 PHE B CA 1
ATOM 3265 C C . PHE B 1 84 ? -38.590 15.490 -5.532 1.00 52.49 84 PHE B C 1
ATOM 3266 O O . PHE B 1 84 ? -39.745 15.213 -5.873 1.00 56.24 84 PHE B O 1
ATOM 3274 N N . ASP B 1 85 ? -38.300 15.955 -4.316 1.00 44.37 85 ASP B N 1
ATOM 3275 C CA . ASP B 1 85 ? -39.348 16.521 -3.472 1.00 39.04 85 ASP B CA 1
ATOM 3276 C C . ASP B 1 85 ? -39.753 17.915 -3.927 1.00 39.90 85 ASP B C 1
ATOM 3277 O O . ASP B 1 85 ? -40.714 18.473 -3.382 1.00 46.76 85 ASP B O 1
ATOM 3282 N N . GLY B 1 86 ? -39.059 18.474 -4.915 1.00 46.71 86 GLY B N 1
ATOM 3283 C CA . GLY B 1 86 ? -39.331 19.808 -5.405 1.00 44.84 86 GLY B CA 1
ATOM 3284 C C . GLY B 1 86 ? -40.309 19.833 -6.564 1.00 53.93 86 GLY B C 1
ATOM 3285 O O . GLY B 1 86 ? -40.790 18.784 -7.000 1.00 63.40 86 GLY B O 1
ATOM 3286 N N . THR B 1 95 ? -38.292 15.434 -15.639 1.00 40.78 95 THR B N 1
ATOM 3287 C CA . THR B 1 95 ? -37.872 14.363 -14.747 1.00 44.80 95 THR B CA 1
ATOM 3288 C C . THR B 1 95 ? -37.232 13.218 -15.521 1.00 47.10 95 THR B C 1
ATOM 3289 O O . THR B 1 95 ? -36.150 12.738 -15.160 1.00 37.69 95 THR B O 1
ATOM 3293 N N . ALA B 1 96 ? -37.907 12.763 -16.578 1.00 42.51 96 ALA B N 1
ATOM 3294 C CA . ALA B 1 96 ? -37.340 11.701 -17.399 1.00 44.17 96 ALA B CA 1
ATOM 3295 C C . ALA B 1 96 ? -36.060 12.168 -18.070 1.00 44.25 96 ALA B C 1
ATOM 3296 O O . ALA B 1 96 ? -35.056 11.444 -18.094 1.00 41.83 96 ALA B O 1
ATOM 3298 N N . ALA B 1 97 ? -36.077 13.380 -18.627 1.00 39.98 97 ALA B N 1
ATOM 3299 C CA . ALA B 1 97 ? -34.866 13.927 -19.223 1.00 48.46 97 ALA B CA 1
ATOM 3300 C C . ALA B 1 97 ? -33.743 13.974 -18.201 1.00 42.05 97 ALA B C 1
ATOM 3301 O O . ALA B 1 97 ? -32.595 13.639 -18.513 1.00 40.25 97 ALA B O 1
ATOM 3303 N N . PHE B 1 98 ? -34.066 14.362 -16.964 1.00 47.23 98 PHE B N 1
ATOM 3304 C CA . PHE B 1 98 ? -33.046 14.501 -15.931 1.00 40.03 98 PHE B CA 1
ATOM 3305 C C . PHE B 1 98 ? -32.496 13.147 -15.517 1.00 30.92 98 PHE B C 1
ATOM 3306 O O . PHE B 1 98 ? -31.281 12.941 -15.506 1.00 28.75 98 PHE B O 1
ATOM 3314 N N . VAL B 1 99 ? -33.380 12.228 -15.126 1.00 30.54 99 VAL B N 1
ATOM 3315 C CA . VAL B 1 99 ? -32.953 10.914 -14.655 1.00 32.62 99 VAL B CA 1
ATOM 3316 C C . VAL B 1 99 ? -32.226 10.157 -15.756 1.00 27.19 99 VAL B C 1
ATOM 3317 O O . VAL B 1 99 ? -31.285 9.393 -15.484 1.00 26.14 99 VAL B O 1
ATOM 3321 N N . ASN B 1 100 ? -32.649 10.346 -17.011 1.00 32.47 100 ASN B N 1
ATOM 3322 C CA . ASN B 1 100 ? -31.972 9.691 -18.122 1.00 25.95 100 ASN B CA 1
ATOM 3323 C C . ASN B 1 100 ? -30.544 10.172 -18.255 1.00 26.97 100 ASN B C 1
ATOM 3324 O O . ASN B 1 100 ? -29.672 9.397 -18.662 1.00 25.44 100 ASN B O 1
ATOM 3329 N N . ARG B 1 101 ? -30.281 11.435 -17.904 1.00 27.16 101 ARG B N 1
ATOM 3330 C CA . ARG B 1 101 ? -28.901 11.905 -17.856 1.00 26.58 101 ARG B CA 1
ATOM 3331 C C . ARG B 1 101 ? -28.129 11.219 -16.731 1.00 21.93 101 ARG B C 1
ATOM 3332 O O . ARG B 1 101 ? -26.978 10.820 -16.927 1.00 22.86 101 ARG B O 1
ATOM 3340 N N . THR B 1 102 ? -28.736 11.058 -15.550 1.00 22.26 102 THR B N 1
ATOM 3341 C CA . THR B 1 102 ? -28.048 10.344 -14.474 1.00 21.07 102 THR B CA 1
ATOM 3342 C C . THR B 1 102 ? -27.683 8.930 -14.915 1.00 17.96 102 THR B C 1
ATOM 3343 O O . THR B 1 102 ? -26.557 8.460 -14.699 1.00 18.70 102 THR B O 1
ATOM 3347 N N . VAL B 1 103 ? -28.630 8.232 -15.541 1.00 19.29 103 VAL B N 1
ATOM 3348 C CA . VAL B 1 103 ? -28.384 6.870 -16.009 1.00 21.09 103 VAL B CA 1
ATOM 3349 C C . VAL B 1 103 ? -27.268 6.860 -17.051 1.00 20.76 103 VAL B C 1
ATOM 3350 O O . VAL B 1 103 ? -26.435 5.943 -17.098 1.00 19.97 103 VAL B O 1
ATOM 3354 N N . ALA B 1 104 ? -27.244 7.877 -17.914 1.00 20.83 104 ALA B N 1
ATOM 3355 C CA . ALA B 1 104 ? -26.220 7.951 -18.950 1.00 24.15 104 ALA B CA 1
ATOM 3356 C C . ALA B 1 104 ? -24.816 8.041 -18.365 1.00 21.74 104 ALA B C 1
ATOM 3357 O O . ALA B 1 104 ? -23.854 7.626 -19.024 1.00 22.69 104 ALA B O 1
ATOM 3359 N N . MET B 1 105 ? -24.681 8.539 -17.129 1.00 18.27 105 MET B N 1
ATOM 3360 C CA . MET B 1 105 ? -23.372 8.661 -16.498 1.00 19.27 105 MET B CA 1
ATOM 3361 C C . MET B 1 105 ? -22.799 7.309 -16.100 1.00 20.63 105 MET B C 1
ATOM 3362 O O . MET B 1 105 ? -21.625 7.250 -15.732 1.00 19.86 105 MET B O 1
ATOM 3367 N N . LEU B 1 106 ? -23.589 6.229 -16.172 1.00 18.14 106 LEU B N 1
ATOM 3368 C CA . LEU B 1 106 ? -23.069 4.896 -15.890 1.00 17.50 106 LEU B CA 1
ATOM 3369 C C . LEU B 1 106 ? -22.219 4.353 -17.023 1.00 22.71 106 LEU B C 1
ATOM 3370 O O . LEU B 1 106 ? -21.437 3.418 -16.812 1.00 19.70 106 LEU B O 1
ATOM 3375 N N . ASP B 1 107 ? -22.359 4.893 -18.205 1.00 20.27 107 ASP B N 1
ATOM 3376 C CA . ASP B 1 107 ? -21.615 4.359 -19.333 1.00 20.52 107 ASP B CA 1
ATOM 3377 C C . ASP B 1 107 ? -20.157 4.808 -19.232 1.00 20.32 107 ASP B C 1
ATOM 3378 O O . ASP B 1 107 ? -19.891 5.983 -18.955 1.00 21.63 107 ASP B O 1
ATOM 3383 N N . PRO B 1 108 ? -19.187 3.914 -19.446 1.00 22.05 108 PRO B N 1
ATOM 3384 C CA . PRO B 1 108 ? -17.780 4.329 -19.318 1.00 26.77 108 PRO B CA 1
ATOM 3385 C C . PRO B 1 108 ? -17.397 5.463 -20.238 1.00 29.14 108 PRO B C 1
ATOM 3386 O O . PRO B 1 108 ? -16.412 6.154 -19.968 1.00 30.51 108 PRO B O 1
ATOM 3390 N N . ARG B 1 109 ? -18.122 5.663 -21.331 1.00 21.08 109 ARG B N 1
ATOM 3391 C CA . ARG B 1 109 ? -17.814 6.680 -22.314 1.00 23.30 109 ARG B CA 1
ATOM 3392 C C . ARG B 1 109 ? -18.461 8.020 -22.003 1.00 23.05 109 ARG B C 1
ATOM 3393 O O . ARG B 1 109 ? -18.265 8.970 -22.757 1.00 27.19 109 ARG B O 1
ATOM 3401 N N . ALA B 1 110 ? -19.215 8.116 -20.915 1.00 23.91 110 ALA B N 1
ATOM 3402 C CA . ALA B 1 110 ? -19.950 9.336 -20.626 1.00 24.10 110 ALA B CA 1
ATOM 3403 C C . ALA B 1 110 ? -19.001 10.507 -20.388 1.00 25.68 110 ALA B C 1
ATOM 3404 O O . ALA B 1 110 ? -17.919 10.356 -19.812 1.00 27.08 110 ALA B O 1
ATOM 3406 N N . ASP B 1 111 ? -19.442 11.685 -20.814 1.00 27.76 111 ASP B N 1
ATOM 3407 C CA . ASP B 1 111 ? -18.756 12.943 -20.548 1.00 27.09 111 ASP B CA 1
ATOM 3408 C C . ASP B 1 111 ? -19.629 13.794 -19.637 1.00 26.99 111 ASP B C 1
ATOM 3409 O O . ASP B 1 111 ? -20.695 14.254 -20.074 1.00 28.17 111 ASP B O 1
ATOM 3414 N N . PRO B 1 112 ? -19.260 14.009 -18.370 1.00 28.46 112 PRO B N 1
ATOM 3415 C CA . PRO B 1 112 ? -20.142 14.765 -17.470 1.00 25.63 112 PRO B CA 1
ATOM 3416 C C . PRO B 1 112 ? -20.133 16.251 -17.733 1.00 29.08 112 PRO B C 1
ATOM 3417 O O . PRO B 1 112 ? -20.954 16.967 -17.149 1.00 28.50 112 PRO B O 1
ATOM 3421 N N . THR B 1 113 ? -19.239 16.730 -18.591 1.00 29.78 113 THR B N 1
ATOM 3422 C CA . THR B 1 113 ? -19.123 18.157 -18.851 1.00 29.82 113 THR B CA 1
ATOM 3423 C C . THR B 1 113 ? -20.466 18.734 -19.276 1.00 31.33 113 THR B C 1
ATOM 3424 O O . THR B 1 113 ? -21.143 18.191 -20.154 1.00 34.81 113 THR B O 1
ATOM 3428 N N . GLY B 1 114 ? -20.853 19.836 -18.641 1.00 34.53 114 GLY B N 1
ATOM 3429 C CA . GLY B 1 114 ? -22.100 20.488 -18.969 1.00 43.25 114 GLY B CA 1
ATOM 3430 C C . GLY B 1 114 ? -23.345 19.843 -18.398 1.00 47.18 114 GLY B C 1
ATOM 3431 O O . GLY B 1 114 ? -24.450 20.345 -18.648 1.00 37.74 114 GLY B O 1
ATOM 3432 N N . GLU B 1 115 ? -23.219 18.752 -17.648 1.00 33.55 115 GLU B N 1
ATOM 3433 C CA . GLU B 1 115 ? -24.394 18.167 -17.024 1.00 28.74 115 GLU B CA 1
ATOM 3434 C C . GLU B 1 115 ? -24.759 18.934 -15.754 1.00 29.22 115 GLU B C 1
ATOM 3435 O O . GLU B 1 115 ? -24.017 19.799 -15.273 1.00 27.90 115 GLU B O 1
ATOM 3441 N N . HIS B 1 116 ? -25.936 18.616 -15.223 1.00 28.95 116 HIS B N 1
ATOM 3442 C CA . HIS B 1 116 ? -26.375 19.201 -13.967 1.00 25.32 116 HIS B CA 1
ATOM 3443 C C . HIS B 1 116 ? -25.420 18.774 -12.854 1.00 22.65 116 HIS B C 1
ATOM 3444 O O . HIS B 1 116 ? -24.932 17.641 -12.869 1.00 21.59 116 HIS B O 1
ATOM 3451 N N . PRO B 1 117 ? -25.146 19.637 -11.868 1.00 22.18 117 PRO B N 1
ATOM 3452 C CA . PRO B 1 117 ? -24.235 19.251 -10.773 1.00 22.38 117 PRO B CA 1
ATOM 3453 C C . PRO B 1 117 ? -24.544 17.912 -10.126 1.00 23.73 117 PRO B C 1
ATOM 3454 O O . PRO B 1 117 ? -23.622 17.189 -9.731 1.00 21.22 117 PRO B O 1
ATOM 3458 N N . LEU B 1 118 ? -25.825 17.563 -9.973 1.00 20.60 118 LEU B N 1
ATOM 3459 C CA . LEU B 1 118 ? -26.167 16.261 -9.398 1.00 19.15 118 LEU B CA 1
ATOM 3460 C C . LEU B 1 118 ? -25.665 15.110 -10.248 1.00 20.03 118 LEU B C 1
ATOM 3461 O O . LEU B 1 118 ? -25.318 14.050 -9.719 1.00 19.24 118 LEU B O 1
ATOM 3466 N N . ASN B 1 119 ? -25.640 15.282 -11.567 1.00 19.07 119 ASN B N 1
ATOM 3467 C CA . ASN B 1 119 ? -25.191 14.214 -12.439 1.00 19.66 119 ASN B CA 1
ATOM 3468 C C . ASN B 1 119 ? -23.687 14.218 -12.623 1.00 17.91 119 ASN B C 1
ATOM 3469 O O . ASN B 1 119 ? -23.086 13.152 -12.784 1.00 18.71 119 ASN B O 1
ATOM 3474 N N . ILE B 1 120 ? -23.054 15.385 -12.559 1.00 19.10 120 ILE B N 1
ATOM 3475 C CA . ILE B 1 120 ? -21.597 15.421 -12.489 1.00 18.68 120 ILE B CA 1
ATOM 3476 C C . ILE B 1 120 ? -21.124 14.701 -11.229 1.00 19.14 120 ILE B C 1
ATOM 3477 O O . ILE B 1 120 ? -20.180 13.899 -11.261 1.00 19.96 120 ILE B O 1
ATOM 3482 N N . ALA B 1 121 ? -21.782 14.965 -10.105 1.00 18.24 121 ALA B N 1
ATOM 3483 C CA . ALA B 1 121 ? -21.417 14.319 -8.853 1.00 16.32 121 ALA B CA 1
ATOM 3484 C C . ALA B 1 121 ? -21.661 12.818 -8.904 1.00 16.99 121 ALA B C 1
ATOM 3485 O O . ALA B 1 121 ? -20.849 12.035 -8.399 1.00 17.20 121 ALA B O 1
ATOM 3487 N N . PHE B 1 122 ? -22.790 12.397 -9.477 1.00 16.77 122 PHE B N 1
ATOM 3488 C CA . PHE B 1 122 ? -23.032 10.969 -9.630 1.00 15.85 122 PHE B CA 1
ATOM 3489 C C . PHE B 1 122 ? -21.950 10.319 -10.480 1.00 16.50 122 PHE B C 1
ATOM 3490 O O . PHE B 1 122 ? -21.468 9.227 -10.161 1.00 15.81 122 PHE B O 1
ATOM 3498 N N . HIS B 1 123 ? -21.563 10.965 -11.572 1.00 17.03 123 HIS B N 1
ATOM 3499 C CA . HIS B 1 123 ? -20.501 10.418 -12.400 1.00 18.46 123 HIS B CA 1
ATOM 3500 C C . HIS B 1 123 ? -19.232 10.217 -11.584 1.00 20.37 123 HIS B C 1
ATOM 3501 O O . HIS B 1 123 ? -18.559 9.190 -11.706 1.00 18.71 123 HIS B O 1
ATOM 3508 N N . ASP B 1 124 ? -18.903 11.173 -10.725 1.00 18.64 124 ASP B N 1
ATOM 3509 C CA . ASP B 1 124 ? -17.720 11.042 -9.883 1.00 16.69 124 ASP B CA 1
ATOM 3510 C C . ASP B 1 124 ? -17.851 9.865 -8.928 1.00 18.97 124 ASP B C 1
ATOM 3511 O O . ASP B 1 124 ? -16.928 9.049 -8.783 1.00 18.35 124 ASP B O 1
ATOM 3516 N N . LEU B 1 125 ? -19.002 9.759 -8.268 1.00 17.16 125 LEU B N 1
ATOM 3517 C CA . LEU B 1 125 ? -19.260 8.638 -7.371 1.00 15.66 125 LEU B CA 1
ATOM 3518 C C . LEU B 1 125 ? -19.098 7.308 -8.088 1.00 17.34 125 LEU B C 1
ATOM 3519 O O . LEU B 1 125 ? -18.488 6.373 -7.561 1.00 16.87 125 LEU B O 1
ATOM 3524 N N . TRP B 1 126 ? -19.691 7.184 -9.275 1.00 15.07 126 TRP B N 1
ATOM 3525 C CA . TRP B 1 126 ? -19.689 5.900 -9.959 1.00 17.02 126 TRP B CA 1
ATOM 3526 C C . TRP B 1 126 ? -18.284 5.529 -10.416 1.00 17.33 126 TRP B C 1
ATOM 3527 O O . TRP B 1 126 ? -17.902 4.352 -10.354 1.00 17.19 126 TRP B O 1
ATOM 3538 N N . GLN B 1 127 ? -17.493 6.505 -10.879 1.00 17.76 127 GLN B N 1
ATOM 3539 C CA . GLN B 1 127 ? -16.109 6.197 -11.251 1.00 16.69 127 GLN B CA 1
ATOM 3540 C C . GLN B 1 127 ? -15.343 5.620 -10.066 1.00 18.11 127 GLN B C 1
ATOM 3541 O O . GLN B 1 127 ? -14.641 4.606 -10.192 1.00 19.64 127 GLN B O 1
ATOM 3547 N N . ARG B 1 128 ? -15.490 6.248 -8.897 1.00 17.71 128 ARG B N 1
ATOM 3548 C CA . ARG B 1 128 ? -14.806 5.804 -7.692 1.00 16.43 128 ARG B CA 1
ATOM 3549 C C . ARG B 1 128 ? -15.347 4.469 -7.211 1.00 14.76 128 ARG B C 1
ATOM 3550 O O . ARG B 1 128 ? -14.579 3.608 -6.767 1.00 18.13 128 ARG B O 1
ATOM 3558 N N . GLU B 1 129 ? -16.670 4.290 -7.274 1.00 15.09 129 GLU B N 1
ATOM 3559 C CA . GLU B 1 129 ? -17.286 3.062 -6.787 1.00 15.00 129 GLU B CA 1
ATOM 3560 C C . GLU B 1 129 ? -16.906 1.874 -7.649 1.00 13.76 129 GLU B C 1
ATOM 3561 O O . GLU B 1 129 ? -16.636 0.787 -7.128 1.00 15.95 129 GLU B O 1
ATOM 3567 N N . SER B 1 130 ? -16.905 2.042 -8.968 1.00 16.15 130 SER B N 1
ATOM 3568 C CA . SER B 1 130 ? -16.777 0.889 -9.848 1.00 16.92 130 SER B CA 1
ATOM 3569 C C . SER B 1 130 ? -15.333 0.505 -10.142 1.00 16.72 130 SER B C 1
ATOM 3570 O O . SER B 1 130 ? -15.077 -0.651 -10.518 1.00 18.92 130 SER B O 1
ATOM 3573 N N . ALA B 1 131 ? -14.382 1.414 -9.929 1.00 17.66 131 ALA B N 1
ATOM 3574 C CA . ALA B 1 131 ? -13.043 1.213 -10.477 1.00 20.52 131 ALA B CA 1
ATOM 3575 C C . ALA B 1 131 ? -12.396 -0.092 -10.012 1.00 21.87 131 ALA B C 1
ATOM 3576 O O . ALA B 1 131 ? -11.818 -0.802 -10.859 1.00 22.77 131 ALA B O 1
ATOM 3578 N N . PRO B 1 132 ? -12.466 -0.488 -8.743 1.00 18.83 132 PRO B N 1
ATOM 3579 C CA . PRO B 1 132 ? -11.784 -1.720 -8.316 1.00 20.75 132 PRO B CA 1
ATOM 3580 C C . PRO B 1 132 ? -12.633 -2.984 -8.359 1.00 21.09 132 PRO B C 1
ATOM 3581 O O . PRO B 1 132 ? -12.141 -4.042 -7.945 1.00 23.26 132 PRO B O 1
ATOM 3585 N N . MET B 1 133 ? -13.868 -2.923 -8.859 1.00 18.17 133 MET B N 1
ATOM 3586 C CA . MET B 1 133 ? -14.789 -4.050 -8.778 1.00 17.36 133 MET B CA 1
ATOM 3587 C C . MET B 1 133 ? -14.779 -4.886 -10.050 1.00 19.92 133 MET B C 1
ATOM 3588 O O . MET B 1 133 ? -14.417 -4.418 -11.129 1.00 20.44 133 MET B O 1
ATOM 3593 N N . SER B 1 134 ? -15.172 -6.156 -9.905 1.00 18.25 134 SER B N 1
ATOM 3594 C CA . SER B 1 134 ? -15.176 -7.055 -11.049 1.00 19.28 134 SER B CA 1
ATOM 3595 C C . SER B 1 134 ? -16.218 -6.639 -12.084 1.00 19.21 134 SER B C 1
ATOM 3596 O O . SER B 1 134 ? -17.197 -5.968 -11.761 1.00 19.21 134 SER B O 1
ATOM 3599 N N . PRO B 1 135 ? -16.055 -7.080 -13.340 1.00 19.92 135 PRO B N 1
ATOM 3600 C CA . PRO B 1 135 ? -17.114 -6.821 -14.328 1.00 19.71 135 PRO B CA 1
ATOM 3601 C C . PRO B 1 135 ? -18.459 -7.395 -13.932 1.00 18.51 135 PRO B C 1
ATOM 3602 O O . PRO B 1 135 ? -19.493 -6.777 -14.203 1.00 19.38 135 PRO B O 1
ATOM 3606 N N . LEU B 1 136 ? -18.472 -8.577 -13.317 1.00 19.42 136 LEU B N 1
ATOM 3607 C CA . LEU B 1 136 ? -19.714 -9.160 -12.812 1.00 19.40 136 LEU B CA 1
ATOM 3608 C C . LEU B 1 136 ? -20.403 -8.225 -11.818 1.00 19.55 136 LEU B C 1
ATOM 3609 O O . LEU B 1 136 ? -21.610 -7.969 -11.924 1.00 20.40 136 LEU B O 1
ATOM 3614 N N . TRP B 1 137 ? -19.662 -7.720 -10.828 1.00 18.56 137 TRP B N 1
ATOM 3615 C CA . TRP B 1 137 ? -20.261 -6.776 -9.887 1.00 16.74 137 TRP B CA 1
ATOM 3616 C C . TRP B 1 137 ? -20.756 -5.533 -10.617 1.00 15.81 137 TRP B C 1
ATOM 3617 O O . TRP B 1 137 ? -21.845 -5.028 -10.321 1.00 16.23 137 TRP B O 1
ATOM 3628 N N . GLN B 1 138 ? -19.980 -5.037 -11.591 1.00 15.80 138 GLN B N 1
ATOM 3629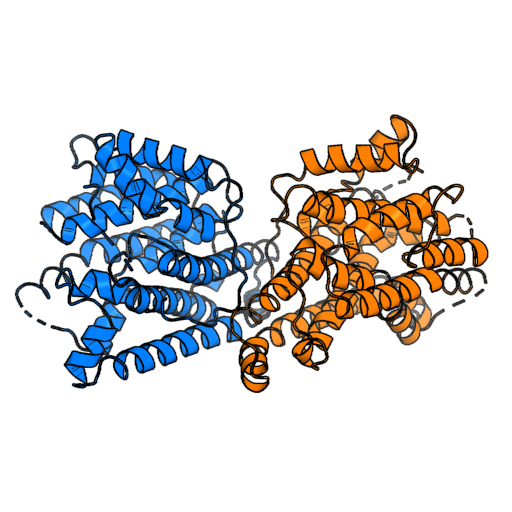 C CA . GLN B 1 138 ? -20.374 -3.811 -12.289 1.00 15.54 138 GLN B CA 1
ATOM 3630 C C . GLN B 1 138 ? -21.675 -4.003 -13.060 1.00 15.63 138 GLN B C 1
ATOM 3631 O O . GLN B 1 138 ? -22.505 -3.092 -13.102 1.00 17.43 138 GLN B O 1
ATOM 3637 N N . ARG B 1 139 ? -21.886 -5.182 -13.661 1.00 17.18 139 ARG B N 1
ATOM 3638 C CA . ARG B 1 139 ? -23.131 -5.402 -14.393 1.00 16.91 139 ARG B CA 1
ATOM 3639 C C . ARG B 1 139 ? -24.334 -5.337 -13.463 1.00 17.48 139 ARG B C 1
ATOM 3640 O O . ARG B 1 139 ? -25.351 -4.705 -13.781 1.00 20.03 139 ARG B O 1
ATOM 3648 N N . ARG B 1 140 ? -24.251 -5.990 -12.306 1.00 18.08 140 ARG B N 1
ATOM 3649 C CA . ARG B 1 140 ? -25.410 -5.917 -11.421 1.00 17.42 140 ARG B CA 1
ATOM 3650 C C . ARG B 1 140 ? -25.520 -4.553 -10.761 1.00 17.76 140 ARG B C 1
ATOM 3651 O O . ARG B 1 140 ? -26.635 -4.080 -10.528 1.00 17.11 140 ARG B O 1
ATOM 3659 N N . ALA B 1 141 ? -24.399 -3.873 -10.536 1.00 16.65 141 ALA B N 1
ATOM 3660 C CA . ALA B 1 141 ? -24.471 -2.541 -9.958 1.00 14.66 141 ALA B CA 1
ATOM 3661 C C . ALA B 1 141 ? -25.101 -1.541 -10.921 1.00 16.54 141 ALA B C 1
ATOM 3662 O O . ALA B 1 141 ? -25.842 -0.650 -10.490 1.00 16.66 141 ALA B O 1
ATOM 3664 N N . VAL B 1 142 ? -24.808 -1.657 -12.219 1.00 16.83 142 VAL B N 1
ATOM 3665 C CA . VAL B 1 142 ? -25.443 -0.787 -13.200 1.00 15.12 142 VAL B CA 1
ATOM 3666 C C . VAL B 1 142 ? -26.946 -1.038 -13.217 1.00 16.57 142 VAL B C 1
ATOM 3667 O O . VAL B 1 142 ? -27.745 -0.098 -13.278 1.00 16.62 142 VAL B O 1
ATOM 3671 N N . ASP B 1 143 ? -27.352 -2.302 -13.138 1.00 16.59 143 ASP B N 1
ATOM 3672 C CA . ASP B 1 143 ? -28.776 -2.622 -13.110 1.00 17.36 143 ASP B CA 1
ATOM 3673 C C . ASP B 1 143 ? -29.445 -2.013 -11.881 1.00 18.85 143 ASP B C 1
ATOM 3674 O O . ASP B 1 143 ? -30.492 -1.360 -11.982 1.00 18.19 143 ASP B O 1
ATOM 3679 N N . HIS B 1 144 ? -28.846 -2.199 -10.711 1.00 15.50 144 HIS B N 1
ATOM 3680 C CA . HIS B 1 144 ? -29.453 -1.702 -9.490 1.00 15.00 144 HIS B CA 1
ATOM 3681 C C . HIS B 1 144 ? -29.514 -0.176 -9.488 1.00 17.07 144 HIS B C 1
ATOM 3682 O O . HIS B 1 144 ? -30.505 0.403 -9.039 1.00 16.88 144 HIS B O 1
ATOM 3689 N N . TRP B 1 145 ? -28.458 0.494 -9.946 1.00 15.44 145 TRP B N 1
ATOM 3690 C CA . TRP B 1 145 ? -28.508 1.946 -10.053 1.00 15.65 145 TRP B CA 1
ATOM 3691 C C . TRP B 1 145 ? -29.617 2.381 -11.002 1.00 16.82 145 TRP B C 1
ATOM 3692 O O . TRP B 1 145 ? -30.368 3.312 -10.703 1.00 16.73 145 TRP B O 1
ATOM 3703 N N . THR B 1 146 ? -29.715 1.735 -12.166 1.00 15.95 146 THR B N 1
ATOM 3704 C CA . THR B 1 146 ? -30.710 2.123 -13.155 1.00 18.13 146 THR B CA 1
ATOM 3705 C C . THR B 1 146 ? -32.113 1.971 -12.589 1.00 21.72 146 THR B C 1
ATOM 3706 O O . THR B 1 146 ? -32.971 2.831 -12.808 1.00 22.24 146 THR B O 1
ATOM 3710 N N . GLN B 1 147 ? -32.357 0.908 -11.823 1.00 20.93 147 GLN B N 1
ATOM 3711 C CA . GLN B 1 147 ? -33.693 0.723 -11.256 1.00 24.03 147 GLN B CA 1
ATOM 3712 C C . GLN B 1 147 ? -34.017 1.795 -10.215 1.00 21.83 147 GLN B C 1
ATOM 3713 O O . GLN B 1 147 ? -35.146 2.303 -10.181 1.00 23.19 147 GLN B O 1
ATOM 3719 N N . TYR B 1 148 ? -33.050 2.145 -9.359 1.00 18.96 148 TYR B N 1
ATOM 3720 C CA . TYR B 1 148 ? -33.270 3.184 -8.363 1.00 20.26 148 TYR B CA 1
ATOM 3721 C C . TYR B 1 148 ? -33.521 4.531 -9.035 1.00 19.60 148 TYR B C 1
ATOM 3722 O O . TYR B 1 148 ? -34.436 5.267 -8.654 1.00 22.25 148 TYR B O 1
ATOM 3731 N N . LEU B 1 149 ? -32.730 4.854 -10.056 1.00 18.80 149 LEU B N 1
ATOM 3732 C CA . LEU B 1 149 ? -32.837 6.151 -10.713 1.00 19.96 149 LEU B CA 1
ATOM 3733 C C . LEU B 1 149 ? -34.152 6.278 -11.471 1.00 21.20 149 LEU B C 1
ATOM 3734 O O . LEU B 1 149 ? -34.869 7.280 -11.325 1.00 24.60 149 LEU B O 1
ATOM 3739 N N . THR B 1 150 ? -34.503 5.269 -12.275 1.00 24.52 150 THR B N 1
ATOM 3740 C CA . THR B 1 150 ? -35.690 5.394 -13.111 1.00 27.89 150 THR B CA 1
ATOM 3741 C C . THR B 1 150 ? -36.970 5.319 -12.301 1.00 26.88 150 THR B C 1
ATOM 3742 O O . THR B 1 150 ? -38.010 5.779 -12.777 1.00 31.66 150 THR B O 1
ATOM 3746 N N . ALA B 1 151 ? -36.918 4.788 -11.083 1.00 26.67 151 ALA B N 1
ATOM 3747 C CA . ALA B 1 151 ? -38.114 4.749 -10.256 1.00 32.87 151 ALA B CA 1
ATOM 3748 C C . ALA B 1 151 ? -38.632 6.148 -9.969 1.00 44.14 151 ALA B C 1
ATOM 3749 O O . ALA B 1 151 ? -39.824 6.310 -9.678 1.00 40.15 151 ALA B O 1
ATOM 3751 N N A HIS B 1 152 ? -37.751 7.148 -9.912 0.54 28.91 152 HIS B N 1
ATOM 3752 N N B HIS B 1 152 ? -37.791 7.171 -10.192 0.46 27.72 152 HIS B N 1
ATOM 3753 C CA A HIS B 1 152 ? -38.226 8.468 -9.508 0.54 27.74 152 HIS B CA 1
ATOM 3754 C CA B HIS B 1 152 ? -38.199 8.573 -10.101 0.46 31.90 152 HIS B CA 1
ATOM 3755 C C A HIS B 1 152 ? -39.414 8.896 -10.345 0.54 37.54 152 HIS B C 1
ATOM 3756 C C B HIS B 1 152 ? -38.971 9.045 -11.332 0.46 36.09 152 HIS B C 1
ATOM 3757 O O A HIS B 1 152 ? -40.179 9.773 -9.927 0.54 38.47 152 HIS B O 1
ATOM 3758 O O B HIS B 1 152 ? -39.842 9.916 -11.213 0.46 31.27 152 HIS B O 1
ATOM 3771 N N A ILE B 1 153 ? -39.601 8.258 -11.501 0.54 28.83 153 ILE B N 1
ATOM 3772 N N B ILE B 1 153 ? -38.642 8.537 -12.521 0.46 27.84 153 ILE B N 1
ATOM 3773 C CA A ILE B 1 153 ? -40.742 8.527 -12.361 0.54 35.05 153 ILE B CA 1
ATOM 3774 C CA B ILE B 1 153 ? -39.481 8.798 -13.686 0.46 36.90 153 ILE B CA 1
ATOM 3775 C C A ILE B 1 153 ? -42.024 7.908 -11.803 0.54 37.44 153 ILE B C 1
ATOM 3776 C C B ILE B 1 153 ? -40.881 8.253 -13.447 0.46 34.89 153 ILE B C 1
ATOM 3777 O O A ILE B 1 153 ? -43.115 8.441 -12.022 0.54 40.08 153 ILE B O 1
ATOM 3778 O O B ILE B 1 153 ? -41.888 8.922 -13.710 0.46 33.70 153 ILE B O 1
ATOM 3787 N N A THR B 1 154 ? -41.927 6.788 -11.082 0.54 33.00 154 THR B N 1
ATOM 3788 N N B THR B 1 154 ? -40.957 7.025 -12.930 0.46 31.98 154 THR B N 1
ATOM 3789 C CA A THR B 1 154 ? -43.118 6.206 -10.469 0.54 35.67 154 THR B CA 1
ATOM 3790 C CA B THR B 1 154 ? -42.248 6.403 -12.663 0.46 36.62 154 THR B CA 1
ATOM 3791 C C A THR B 1 154 ? -43.529 6.944 -9.199 0.54 39.78 154 THR B C 1
ATOM 3792 C C B THR B 1 154 ? -43.073 7.232 -11.688 0.46 33.67 154 THR B C 1
ATOM 3793 O O A THR B 1 154 ? -44.724 7.026 -8.899 0.54 50.95 154 THR B O 1
ATOM 3794 O O B THR B 1 154 ? -44.289 7.362 -11.853 0.46 37.12 154 THR B O 1
ATOM 3801 N N A GLU B 1 155 ? -42.568 7.477 -8.441 0.54 40.68 155 GLU B N 1
ATOM 3802 N N B GLU B 1 155 ? -42.434 7.792 -10.660 0.46 37.43 155 GLU B N 1
ATOM 3803 C CA A GLU B 1 155 ? -42.921 8.335 -7.313 0.54 48.42 155 GLU B CA 1
ATOM 3804 C CA B GLU B 1 155 ? -43.182 8.599 -9.701 0.46 44.00 155 GLU B CA 1
ATOM 3805 C C A GLU B 1 155 ? -43.556 9.631 -7.796 0.54 43.52 155 GLU B C 1
ATOM 3806 C C B GLU B 1 155 ? -43.725 9.862 -10.354 0.46 46.35 155 GLU B C 1
ATOM 3807 O O A GLU B 1 155 ? -44.477 10.156 -7.157 0.54 39.70 155 GLU B O 1
ATOM 3808 O O B GLU B 1 155 ? -44.884 10.227 -10.135 0.46 43.10 155 GLU B O 1
ATOM 3819 N N A ALA B 1 156 ? -43.082 10.155 -8.930 0.54 45.34 156 ALA B N 1
ATOM 3820 N N B ALA B 1 156 ? -42.912 10.531 -11.176 0.46 39.35 156 ALA B N 1
ATOM 3821 C CA A ALA B 1 156 ? -43.678 11.359 -9.499 0.54 41.12 156 ALA B CA 1
ATOM 3822 C CA B ALA B 1 156 ? -43.393 11.692 -11.917 0.46 38.88 156 ALA B CA 1
ATOM 3823 C C A ALA B 1 156 ? -45.070 11.075 -10.041 0.54 51.96 156 ALA B C 1
ATOM 3824 C C B ALA B 1 156 ? -44.541 11.334 -12.853 0.46 46.77 156 ALA B C 1
ATOM 3825 O O A ALA B 1 156 ? -45.974 11.913 -9.923 0.54 53.53 156 ALA B O 1
ATOM 3826 O O B ALA B 1 156 ? -45.257 12.231 -13.322 0.46 51.37 156 ALA B O 1
ATOM 3829 N N A THR B 1 157 ? -45.262 9.897 -10.639 0.54 50.09 157 THR B N 1
ATOM 3830 N N B THR B 1 157 ? -44.731 10.046 -13.136 0.46 44.23 157 THR B N 1
ATOM 3831 C CA A THR B 1 157 ? -46.586 9.525 -11.128 0.54 54.52 157 THR B CA 1
ATOM 3832 C CA B THR B 1 157 ? -45.899 9.584 -13.872 0.46 49.96 157 THR B CA 1
ATOM 3833 C C A THR B 1 157 ? -47.576 9.395 -9.976 0.54 56.47 157 THR B C 1
ATOM 3834 C C B THR B 1 157 ? -47.065 9.244 -12.954 0.46 54.44 157 THR B C 1
ATOM 3835 O O A THR B 1 157 ? -48.688 9.932 -10.034 0.54 54.65 157 THR B O 1
ATOM 3836 O O B THR B 1 157 ? -48.224 9.401 -13.352 0.46 60.51 157 THR B O 1
ATOM 3843 N N A ASN B 1 158 ? -47.183 8.692 -8.909 0.54 53.32 158 ASN B N 1
ATOM 3844 N N B ASN B 1 158 ? -46.783 8.795 -11.731 0.46 56.31 158 ASN B N 1
ATOM 3845 C CA A ASN B 1 158 ? -48.068 8.542 -7.757 0.54 60.36 158 ASN B CA 1
ATOM 3846 C CA B ASN B 1 158 ? -47.828 8.404 -10.794 0.46 56.56 158 ASN B CA 1
ATOM 3847 C C A ASN B 1 158 ? -48.434 9.897 -7.158 0.54 63.93 158 ASN B C 1
ATOM 3848 C C B ASN B 1 158 ? -48.323 9.594 -9.981 0.46 58.19 158 ASN B C 1
ATOM 3849 O O A ASN B 1 158 ? -49.569 10.100 -6.712 0.54 66.02 158 ASN B O 1
ATOM 3850 O O B ASN B 1 158 ? -49.199 10.336 -10.433 0.46 68.79 158 ASN B O 1
ATOM 3853 N N A ARG B 1 159 ? -47.482 10.834 -7.132 0.54 64.51 159 ARG B N 1
ATOM 3854 N N B ARG B 1 159 ? -47.737 9.801 -8.798 0.46 63.09 159 ARG B N 1
ATOM 3855 C CA A ARG B 1 159 ? -47.788 12.181 -6.661 0.54 65.68 159 ARG B CA 1
ATOM 3856 C CA B ARG B 1 159 ? -48.202 10.742 -7.776 0.46 65.31 159 ARG B CA 1
ATOM 3857 C C A ARG B 1 159 ? -48.783 12.872 -7.584 0.54 75.94 159 ARG B C 1
ATOM 3858 C C B ARG B 1 159 ? -48.855 12.024 -8.294 0.46 73.82 159 ARG B C 1
ATOM 3859 O O A ARG B 1 159 ? -49.666 13.603 -7.121 0.54 75.75 159 ARG B O 1
ATOM 3860 O O B ARG B 1 159 ? -49.283 12.864 -7.495 0.46 78.14 159 ARG B O 1
ATOM 3863 N N A THR B 1 160 ? -48.656 12.651 -8.890 0.54 76.28 160 THR B N 1
ATOM 3864 N N B THR B 1 160 ? -48.934 12.195 -9.609 0.46 74.37 160 THR B N 1
ATOM 3865 C CA A THR B 1 160 ? -49.582 13.220 -9.862 0.54 76.38 160 THR B CA 1
ATOM 3866 C CA B THR B 1 160 ? -49.696 13.289 -10.197 0.46 76.07 160 THR B CA 1
ATOM 3867 C C A THR B 1 160 ? -50.821 12.341 -10.010 0.54 70.68 160 THR B C 1
ATOM 3868 C C B THR B 1 160 ? -51.110 12.825 -10.532 0.46 74.25 160 THR B C 1
ATOM 3869 O O A THR B 1 160 ? -51.944 12.783 -9.762 0.54 73.59 160 THR B O 1
ATOM 3870 O O B THR B 1 160 ? -51.307 11.979 -11.406 0.46 67.50 160 THR B O 1
ATOM 3873 N N . PRO B 1 165 ? -50.789 3.816 -3.193 1.00 63.59 165 PRO B N 1
ATOM 3874 C CA . PRO B 1 165 ? -50.469 2.427 -3.540 1.00 47.30 165 PRO B CA 1
ATOM 3875 C C . PRO B 1 165 ? -50.887 1.446 -2.451 1.00 49.21 165 PRO B C 1
ATOM 3876 O O . PRO B 1 165 ? -50.988 1.837 -1.286 1.00 53.65 165 PRO B O 1
ATOM 3880 N N . THR B 1 166 ? -51.130 0.194 -2.828 1.00 42.57 166 THR B N 1
ATOM 3881 C CA . THR B 1 166 ? -51.433 -0.842 -1.856 1.00 39.86 166 THR B CA 1
ATOM 3882 C C . THR B 1 166 ? -50.195 -1.134 -1.012 1.00 36.85 166 THR B C 1
ATOM 3883 O O . THR B 1 166 ? -49.080 -0.750 -1.357 1.00 36.37 166 THR B O 1
ATOM 3887 N N . ILE B 1 167 ? -50.409 -1.824 0.111 1.00 38.41 167 ILE B N 1
ATOM 3888 C CA . ILE B 1 167 ? -49.284 -2.252 0.940 1.00 35.05 167 ILE B CA 1
ATOM 3889 C C . ILE B 1 167 ? -48.325 -3.104 0.121 1.00 34.08 167 ILE B C 1
ATOM 3890 O O . ILE B 1 167 ? -47.105 -2.914 0.163 1.00 36.21 167 ILE B O 1
ATOM 3895 N N . ALA B 1 168 ? -48.871 -4.063 -0.633 1.00 37.14 168 ALA B N 1
ATOM 3896 C CA . ALA B 1 168 ? -48.025 -4.973 -1.400 1.00 35.59 168 ALA B CA 1
ATOM 3897 C C . ALA B 1 168 ? -47.254 -4.231 -2.481 1.00 34.43 168 ALA B C 1
ATOM 3898 O O . ALA B 1 168 ? -46.047 -4.440 -2.648 1.00 33.74 168 ALA B O 1
ATOM 3900 N N . ASP B 1 169 ? -47.939 -3.374 -3.242 1.00 34.17 169 ASP B N 1
ATOM 3901 C CA . ASP B 1 169 ? -47.262 -2.587 -4.271 1.00 34.18 169 ASP B CA 1
ATOM 3902 C C . ASP B 1 169 ? -46.193 -1.688 -3.673 1.00 35.12 169 ASP B C 1
ATOM 3903 O O . ASP B 1 169 ? -45.111 -1.525 -4.251 1.00 35.04 169 ASP B O 1
ATOM 3908 N N . TYR B 1 170 ? -46.488 -1.071 -2.530 1.00 33.64 170 TYR B N 1
ATOM 3909 C CA . TYR B 1 170 ? -45.522 -0.179 -1.911 1.00 31.53 170 TYR B CA 1
ATOM 3910 C C . TYR B 1 170 ? -44.263 -0.935 -1.527 1.00 30.89 170 TYR B C 1
ATOM 3911 O O . TYR B 1 170 ? -43.144 -0.482 -1.790 1.00 28.75 170 TYR B O 1
ATOM 3920 N N . LEU B 1 171 ? -44.422 -2.079 -0.869 1.00 29.02 171 LEU B N 1
ATOM 3921 C CA . LEU B 1 171 ? -43.252 -2.845 -0.463 1.00 30.09 171 LEU B CA 1
ATOM 3922 C C . LEU B 1 171 ? -42.439 -3.274 -1.670 1.00 27.92 171 LEU B C 1
ATOM 3923 O O . LEU B 1 171 ? -41.206 -3.214 -1.646 1.00 29.81 171 LEU B O 1
ATOM 3928 N N . GLU B 1 172 ? -43.115 -3.699 -2.737 1.00 33.39 172 GLU B N 1
ATOM 3929 C CA . GLU B 1 172 ? -42.412 -4.118 -3.949 1.00 34.55 172 GLU B CA 1
ATOM 3930 C C . GLU B 1 172 ? -41.611 -2.964 -4.532 1.00 35.40 172 GLU B C 1
ATOM 3931 O O . GLU B 1 172 ? -40.421 -3.109 -4.849 1.00 37.31 172 GLU B O 1
ATOM 3937 N N . LEU B 1 173 ? -42.242 -1.795 -4.650 1.00 38.95 173 LEU B N 1
ATOM 3938 C CA . LEU B 1 173 ? -41.563 -0.624 -5.192 1.00 37.19 173 LEU B CA 1
ATOM 3939 C C . LEU B 1 173 ? -40.384 -0.207 -4.319 1.00 42.92 173 LEU B C 1
ATOM 3940 O O . LEU B 1 173 ? -39.345 0.230 -4.829 1.00 38.86 173 LEU B O 1
ATOM 3942 N N . ARG B 1 174 ? -40.527 -0.309 -2.998 1.00 33.24 174 ARG B N 1
ATOM 3943 C CA . ARG B 1 174 ? -39.443 0.150 -2.133 1.00 35.34 174 ARG B CA 1
ATOM 3944 C C . ARG B 1 174 ? -38.246 -0.801 -2.172 1.00 38.02 174 ARG B C 1
ATOM 3945 O O . ARG B 1 174 ? -37.106 -0.343 -2.037 1.00 56.63 174 ARG B O 1
ATOM 3953 N N . HIS B 1 175 ? -38.457 -2.108 -2.388 1.00 37.59 175 HIS B N 1
ATOM 3954 C CA . HIS B 1 175 ? -37.345 -3.063 -2.347 1.00 36.93 175 HIS B CA 1
ATOM 3955 C C . HIS B 1 175 ? -36.833 -3.499 -3.716 1.00 46.52 175 HIS B C 1
ATOM 3956 O O . HIS B 1 175 ? -35.686 -3.951 -3.808 1.00 43.78 175 HIS B O 1
ATOM 3963 N N . ARG B 1 176 ? -37.626 -3.379 -4.773 1.00 40.07 176 ARG B N 1
ATOM 3964 C CA . ARG B 1 176 ? -37.135 -3.705 -6.108 1.00 46.66 176 ARG B CA 1
ATOM 3965 C C . ARG B 1 176 ? -36.501 -2.513 -6.813 1.00 43.52 176 ARG B C 1
ATOM 3966 O O . ARG B 1 176 ? -35.641 -2.698 -7.685 1.00 45.12 176 ARG B O 1
ATOM 3967 N N . THR B 1 177 ? -36.905 -1.295 -6.458 1.00 30.93 177 THR B N 1
ATOM 3968 C CA . THR B 1 177 ? -36.499 -0.115 -7.206 1.00 33.85 177 THR B CA 1
ATOM 3969 C C . THR B 1 177 ? -36.120 1.053 -6.310 1.00 28.27 177 THR B C 1
ATOM 3970 O O . THR B 1 177 ? -36.018 2.184 -6.803 1.00 32.09 177 THR B O 1
ATOM 3971 N N . GLY B 1 178 ? -35.900 0.830 -5.024 1.00 30.17 178 GLY B N 1
ATOM 3972 C CA . GLY B 1 178 ? -35.499 1.886 -4.114 1.00 23.73 178 GLY B CA 1
ATOM 3973 C C . GLY B 1 178 ? -33.987 2.037 -4.041 1.00 20.67 178 GLY B C 1
ATOM 3974 O O . GLY B 1 178 ? -33.252 1.521 -4.886 1.00 29.83 178 GLY B O 1
ATOM 3975 N N . PHE B 1 179 ? -33.509 2.708 -2.963 1.00 24.92 179 PHE B N 1
ATOM 3976 C CA . PHE B 1 179 ? -32.080 3.014 -2.814 1.00 20.17 179 PHE B CA 1
ATOM 3977 C C . PHE B 1 179 ? -31.277 1.890 -2.159 1.00 18.00 179 PHE B C 1
ATOM 3978 O O . PHE B 1 179 ? -30.035 1.914 -2.196 1.00 16.85 179 PHE B O 1
ATOM 3986 N N . MET B 1 180 ? -31.929 0.877 -1.609 1.00 16.27 180 MET B N 1
ATOM 3987 C CA . MET B 1 180 ? -31.166 -0.168 -0.957 1.00 13.89 180 MET B CA 1
ATOM 3988 C C . MET B 1 180 ? -30.428 -1.080 -1.934 1.00 15.91 180 MET B C 1
ATOM 3989 O O . MET B 1 180 ? -29.322 -1.525 -1.609 1.00 16.17 180 MET B O 1
ATOM 3994 N N . PRO B 1 181 ? -30.947 -1.401 -3.115 1.00 15.54 181 PRO B N 1
ATOM 3995 C CA . PRO B 1 181 ? -30.139 -2.267 -4.008 1.00 16.84 181 PRO B CA 1
ATOM 3996 C C . PRO B 1 181 ? -28.791 -1.645 -4.343 1.00 16.12 181 PRO B C 1
ATOM 3997 O O . PRO B 1 181 ? -27.762 -2.327 -4.207 1.00 16.33 181 PRO B O 1
ATOM 4001 N N . PRO B 1 182 ? -28.717 -0.358 -4.703 1.00 14.53 182 PRO B N 1
ATOM 4002 C CA . PRO B 1 182 ? -27.378 0.257 -4.850 1.00 14.66 182 PRO B CA 1
ATOM 4003 C C . PRO B 1 182 ? -26.571 0.262 -3.557 1.00 14.67 182 PRO B C 1
ATOM 4004 O O . PRO B 1 182 ? -25.355 0.026 -3.575 1.00 14.66 182 PRO B O 1
ATOM 4008 N N . LEU B 1 183 ? -27.198 0.518 -2.414 1.00 15.43 183 LEU B N 1
ATOM 4009 C CA . LEU B 1 183 ? -26.408 0.542 -1.188 1.00 13.22 183 LEU B CA 1
ATOM 4010 C C . LEU B 1 183 ? -25.863 -0.825 -0.810 1.00 13.19 183 LEU B C 1
ATOM 4011 O O . LEU B 1 183 ? -24.764 -0.913 -0.262 1.00 13.94 183 LEU B O 1
ATOM 4016 N N . LEU B 1 184 ? -26.590 -1.897 -1.116 1.00 13.26 184 LEU B N 1
ATOM 4017 C CA . LEU B 1 184 ? -26.054 -3.232 -0.867 1.00 13.31 184 LEU B CA 1
ATOM 4018 C C . LEU B 1 184 ? -24.827 -3.505 -1.730 1.00 12.29 184 LEU B C 1
ATOM 4019 O O . LEU B 1 184 ? -23.853 -4.103 -1.245 1.00 14.14 184 LEU B O 1
ATOM 4024 N N . ASP B 1 185 ? -24.858 -3.103 -3.006 1.00 12.34 185 ASP B N 1
ATOM 4025 C CA . ASP B 1 185 ? -23.666 -3.236 -3.841 1.00 12.98 185 ASP B CA 1
ATOM 4026 C C . ASP B 1 185 ? -22.520 -2.412 -3.267 1.00 14.75 185 ASP B C 1
ATOM 4027 O O . ASP B 1 185 ? -21.359 -2.829 -3.310 1.00 15.45 185 ASP B O 1
ATOM 4032 N N . LEU B 1 186 ? -22.832 -1.237 -2.711 1.00 12.63 186 LEU B N 1
ATOM 4033 C CA . LEU B 1 186 ? -21.803 -0.351 -2.178 1.00 13.78 186 LEU B CA 1
ATOM 4034 C C . LEU B 1 186 ? -21.080 -0.972 -1.002 1.00 12.34 186 LEU B C 1
ATOM 4035 O O . LEU B 1 186 ? -19.875 -0.761 -0.840 1.00 13.74 186 LEU B O 1
ATOM 4040 N N . ILE B 1 187 ? -21.789 -1.749 -0.180 1.00 13.70 187 ILE B N 1
ATOM 4041 C CA . ILE B 1 187 ? -21.139 -2.444 0.933 1.00 12.65 187 ILE B CA 1
ATOM 4042 C C . ILE B 1 187 ? -19.937 -3.232 0.442 1.00 14.00 187 ILE B C 1
ATOM 4043 O O . ILE B 1 187 ? -18.845 -3.185 1.028 1.00 14.61 187 ILE B O 1
ATOM 4048 N N . GLU B 1 188 ? -20.116 -3.974 -0.662 1.00 13.45 188 GLU B N 1
ATOM 4049 C CA . GLU B 1 188 ? -19.014 -4.771 -1.208 1.00 15.11 188 GLU B CA 1
ATOM 4050 C C . GLU B 1 188 ? -17.835 -3.895 -1.613 1.00 15.08 188 GLU B C 1
ATOM 4051 O O . GLU B 1 188 ? -16.668 -4.269 -1.446 1.00 15.32 188 GLU B O 1
ATOM 4057 N N . ARG B 1 189 ? -18.119 -2.736 -2.192 1.00 14.65 189 ARG B N 1
ATOM 4058 C CA . ARG B 1 189 ? -17.066 -1.818 -2.601 1.00 13.90 189 ARG B CA 1
ATOM 4059 C C . ARG B 1 189 ? -16.332 -1.204 -1.408 1.00 13.66 189 ARG B C 1
ATOM 4060 O O . ARG B 1 189 ? -15.101 -1.146 -1.409 1.00 15.41 189 ARG B O 1
ATOM 4068 N N . VAL B 1 190 ? -17.064 -0.679 -0.417 1.00 15.02 190 VAL B N 1
ATOM 4069 C CA . VAL B 1 190 ? -16.399 0.077 0.647 1.00 15.22 190 VAL B CA 1
ATOM 4070 C C . VAL B 1 190 ? -15.630 -0.867 1.563 1.00 14.98 190 VAL B C 1
ATOM 4071 O O . VAL B 1 190 ? -14.541 -0.538 2.037 1.00 17.40 190 VAL B O 1
ATOM 4075 N N . TRP B 1 191 ? -16.173 -2.060 1.806 1.00 15.65 191 TRP B N 1
ATOM 4076 C CA . TRP B 1 191 ? -15.480 -3.073 2.596 1.00 15.88 191 TRP B CA 1
ATOM 4077 C C . TRP B 1 191 ? -14.446 -3.839 1.783 1.00 18.25 191 TRP B C 1
ATOM 4078 O O . TRP B 1 191 ? -13.701 -4.645 2.353 1.00 20.31 191 TRP B O 1
ATOM 4089 N N . ARG B 1 192 ? -14.392 -3.615 0.468 1.00 16.26 192 ARG B N 1
ATOM 4090 C CA . ARG B 1 192 ? -13.505 -4.336 -0.433 1.00 16.06 192 ARG B CA 1
ATOM 4091 C C . ARG B 1 192 ? -13.659 -5.838 -0.238 1.00 18.99 192 ARG B C 1
ATOM 4092 O O . ARG B 1 192 ? -12.703 -6.587 0.020 1.00 21.31 192 ARG B O 1
ATOM 4100 N N . ALA B 1 193 ? -14.897 -6.261 -0.434 1.00 16.19 193 ALA B N 1
ATOM 4101 C CA . ALA B 1 193 ? -15.294 -7.645 -0.174 1.00 16.85 193 ALA B CA 1
ATOM 4102 C C . ALA B 1 193 ? -16.462 -7.974 -1.108 1.00 16.44 193 ALA B C 1
ATOM 4103 O O . ALA B 1 193 ? -17.624 -7.838 -0.732 1.00 18.38 193 ALA B O 1
ATOM 4105 N N . GLU B 1 194 ? -16.146 -8.436 -2.308 1.00 18.64 194 GLU B N 1
ATOM 4106 C CA . GLU B 1 194 ? -17.173 -8.885 -3.235 1.00 15.47 194 GLU B CA 1
ATOM 4107 C C . GLU B 1 194 ? -17.720 -10.238 -2.795 1.00 16.91 194 GLU B C 1
ATOM 4108 O O . GLU B 1 194 ? -16.960 -11.157 -2.464 1.00 20.11 194 GLU B O 1
ATOM 4114 N N . ILE B 1 195 ? -19.039 -10.352 -2.768 1.00 16.14 195 ILE B N 1
ATOM 4115 C CA . ILE B 1 195 ? -19.681 -11.641 -2.491 1.00 17.22 195 ILE B CA 1
ATOM 4116 C C . ILE B 1 195 ? -19.346 -12.611 -3.619 1.00 16.37 195 ILE B C 1
ATOM 4117 O O . ILE B 1 195 ? -19.544 -12.273 -4.791 1.00 17.46 195 ILE B O 1
ATOM 4122 N N . PRO B 1 196 ? -18.839 -13.813 -3.329 1.00 16.80 196 PRO B N 1
ATOM 4123 C CA . PRO B 1 196 ? -18.480 -14.738 -4.412 1.00 19.59 196 PRO B CA 1
ATOM 4124 C C . PRO B 1 196 ? -19.662 -15.034 -5.316 1.00 18.69 196 PRO B C 1
ATOM 4125 O O . PRO B 1 196 ? -20.782 -15.247 -4.852 1.00 20.65 196 PRO B O 1
ATOM 4129 N N . ALA B 1 197 ? -19.390 -15.069 -6.620 1.00 18.95 197 ALA B N 1
ATOM 4130 C CA . ALA B 1 197 ? -20.474 -15.225 -7.584 1.00 19.80 197 ALA B CA 1
ATOM 4131 C C . ALA B 1 197 ? -21.331 -16.453 -7.321 1.00 19.39 197 ALA B C 1
ATOM 4132 O O . ALA B 1 197 ? -22.566 -16.340 -7.415 1.00 23.53 197 ALA B O 1
ATOM 4134 N N . PRO B 1 198 ? -20.777 -17.630 -7.018 1.00 21.82 198 PRO B N 1
ATOM 4135 C CA . PRO B 1 198 ? -21.640 -18.800 -6.829 1.00 23.94 198 PRO B CA 1
ATOM 4136 C C . PRO B 1 198 ? -22.543 -18.711 -5.623 1.00 21.49 198 PRO B C 1
ATOM 4137 O O . PRO B 1 198 ? -23.508 -19.483 -5.556 1.00 24.79 198 PRO B O 1
ATOM 4141 N N . VAL B 1 199 ? -22.238 -17.872 -4.637 1.00 19.04 199 VAL B N 1
ATOM 4142 C CA . VAL B 1 199 ? -23.097 -17.811 -3.465 1.00 17.78 199 VAL B CA 1
ATOM 4143 C C . VAL B 1 199 ? -24.066 -16.628 -3.527 1.00 19.34 199 VAL B C 1
ATOM 4144 O O . VAL B 1 199 ? -25.076 -16.642 -2.812 1.00 19.20 199 VAL B O 1
ATOM 4148 N N . TYR B 1 200 ? -23.830 -15.652 -4.407 1.00 19.63 200 TYR B N 1
ATOM 4149 C CA . TYR B 1 200 ? -24.646 -14.436 -4.425 1.00 16.00 200 TYR B CA 1
ATOM 4150 C C . TYR B 1 200 ? -26.093 -14.756 -4.761 1.00 18.30 200 TYR B C 1
ATOM 4151 O O . TYR B 1 200 ? -27.019 -14.142 -4.215 1.00 18.58 200 TYR B O 1
ATOM 4160 N N . THR B 1 201 ? -26.310 -15.720 -5.646 1.00 22.03 201 THR B N 1
ATOM 4161 C CA . THR B 1 201 ? -27.637 -16.074 -6.123 1.00 22.16 201 THR B CA 1
ATOM 4162 C C . THR B 1 201 ? -28.341 -17.126 -5.268 1.00 23.33 201 THR B C 1
ATOM 4163 O O . THR B 1 201 ? -29.478 -17.508 -5.590 1.00 26.82 201 THR B O 1
ATOM 4167 N N . THR B 1 202 ? -27.711 -17.611 -4.196 1.00 20.63 202 THR B N 1
ATOM 4168 C CA . THR B 1 202 ? -28.342 -18.641 -3.382 1.00 19.78 202 THR B CA 1
ATOM 4169 C C . THR B 1 202 ? -29.535 -18.068 -2.613 1.00 18.27 202 THR B C 1
ATOM 4170 O O . THR B 1 202 ? -29.578 -16.875 -2.303 1.00 19.03 202 THR B O 1
ATOM 4174 N N . PRO B 1 203 ? -30.511 -18.911 -2.279 1.00 22.23 203 PRO B N 1
ATOM 4175 C CA . PRO B 1 203 ? -31.630 -18.427 -1.452 1.00 21.96 203 PRO B CA 1
ATOM 4176 C C . PRO B 1 203 ? -31.172 -17.764 -0.170 1.00 20.89 203 PRO B C 1
ATOM 4177 O O . PRO B 1 203 ? -31.719 -16.731 0.242 1.00 19.80 203 PRO B O 1
ATOM 4181 N N . GLU B 1 204 ? -30.150 -18.340 0.463 1.00 18.79 204 GLU B N 1
ATOM 4182 C CA . GLU B 1 204 ? -29.640 -17.795 1.722 1.00 21.05 204 GLU B CA 1
ATOM 4183 C C . GLU B 1 204 ? -29.129 -16.368 1.562 1.00 18.13 204 GLU B C 1
ATOM 4184 O O . GLU B 1 204 ? -29.506 -15.474 2.326 1.00 17.13 204 GLU B O 1
ATOM 4190 N N . VAL B 1 205 ? -28.223 -16.128 0.607 1.00 16.72 205 VAL B N 1
ATOM 4191 C CA . VAL B 1 205 ? -27.694 -14.782 0.458 1.00 16.01 205 VAL B CA 1
ATOM 4192 C C . VAL B 1 205 ? -28.777 -13.834 -0.042 1.00 15.67 205 VAL B C 1
ATOM 4193 O O . VAL B 1 205 ? -28.867 -12.693 0.415 1.00 14.95 205 VAL B O 1
ATOM 4197 N N . GLN B 1 206 ? -29.638 -14.295 -0.955 1.00 15.88 206 GLN B N 1
ATOM 4198 C CA . GLN B 1 206 ? -30.735 -13.439 -1.413 1.00 17.11 206 GLN B CA 1
ATOM 4199 C C . GLN B 1 206 ? -31.657 -13.060 -0.262 1.00 16.98 206 GLN B C 1
ATOM 4200 O O . GLN B 1 206 ? -32.132 -11.921 -0.197 1.00 16.89 206 GLN B O 1
ATOM 4206 N N . THR B 1 207 ? -31.888 -13.980 0.679 1.00 16.46 207 THR B N 1
ATOM 4207 C CA . THR B 1 207 ? -32.683 -13.651 1.864 1.00 17.66 207 THR B CA 1
ATOM 4208 C C . THR B 1 207 ? -31.987 -12.598 2.728 1.00 17.40 207 THR B C 1
ATOM 4209 O O . THR B 1 207 ? -32.635 -11.672 3.244 1.00 16.29 207 THR B O 1
ATOM 4213 N N . LEU B 1 208 ? -30.661 -12.718 2.911 1.00 15.12 208 LEU B N 1
ATOM 4214 C CA . LEU B 1 208 ? -29.945 -11.710 3.685 1.00 14.54 208 LEU B CA 1
ATOM 4215 C C . LEU B 1 208 ? -30.039 -10.352 3.012 1.00 13.32 208 LEU B C 1
ATOM 4216 O O . LEU B 1 208 ? -30.245 -9.328 3.677 1.00 15.02 208 LEU B O 1
ATOM 4221 N N . LEU B 1 209 ? -29.876 -10.305 1.690 1.00 13.73 209 LEU B N 1
ATOM 4222 C CA . LEU B 1 209 ? -29.989 -9.033 0.993 1.00 14.57 209 LEU B CA 1
ATOM 4223 C C . LEU B 1 209 ? -31.400 -8.469 1.110 1.00 16.98 209 LEU B C 1
ATOM 4224 O O . LEU B 1 209 ? -31.576 -7.272 1.345 1.00 16.22 209 LEU B O 1
ATOM 4229 N N . HIS B 1 210 ? -32.412 -9.321 0.969 1.00 14.75 210 HIS B N 1
ATOM 4230 C CA . HIS B 1 210 ? -33.797 -8.860 0.982 1.00 16.30 210 HIS B CA 1
ATOM 4231 C C . HIS B 1 210 ? -34.191 -8.347 2.356 1.00 17.83 210 HIS B C 1
ATOM 4232 O O . HIS B 1 210 ? -34.835 -7.298 2.466 1.00 17.03 210 HIS B O 1
ATOM 4239 N N . THR B 1 211 ? -33.803 -9.069 3.412 1.00 15.86 211 THR B N 1
ATOM 4240 C CA . THR B 1 211 ? -34.167 -8.657 4.767 1.00 15.89 211 THR B CA 1
ATOM 4241 C C . THR B 1 211 ? -33.413 -7.403 5.180 1.00 14.36 211 THR B C 1
ATOM 4242 O O . THR B 1 211 ? -33.987 -6.528 5.842 1.00 15.56 211 THR B O 1
ATOM 4246 N N . THR B 1 212 ? -32.126 -7.267 4.792 1.00 13.70 212 THR B N 1
ATOM 4247 C CA . THR B 1 212 ? -31.413 -6.010 5.026 1.00 12.81 212 THR B CA 1
ATOM 4248 C C . THR B 1 212 ? -32.146 -4.861 4.357 1.00 14.50 212 THR B C 1
ATOM 4249 O O . THR B 1 212 ? -32.360 -3.811 4.963 1.00 13.62 212 THR B O 1
ATOM 4253 N N . ASN B 1 213 ? -32.500 -5.044 3.080 1.00 13.76 213 ASN B N 1
ATOM 4254 C CA . ASN B 1 213 ? -33.224 -4.049 2.290 1.00 13.56 213 ASN B CA 1
ATOM 4255 C C . ASN B 1 213 ? -34.499 -3.589 2.997 1.00 15.31 213 ASN B C 1
ATOM 4256 O O . ASN B 1 213 ? -34.675 -2.390 3.266 1.00 14.31 213 ASN B O 1
ATOM 4261 N N . GLN B 1 214 ? -35.370 -4.535 3.342 1.00 15.63 214 GLN B N 1
ATOM 4262 C CA . GLN B 1 214 ? -36.675 -4.165 3.888 1.00 16.06 214 GLN B CA 1
ATOM 4263 C C . GLN B 1 214 ? -36.564 -3.624 5.306 1.00 16.53 214 GLN B C 1
ATOM 4264 O O . GLN B 1 214 ? -37.272 -2.669 5.659 1.00 14.70 214 GLN B O 1
ATOM 4270 N N . ASN B 1 215 ? -35.697 -4.210 6.137 1.00 14.42 215 ASN B N 1
ATOM 4271 C CA . ASN B 1 215 ? -35.518 -3.693 7.487 1.00 13.90 215 ASN B CA 1
ATOM 4272 C C . ASN B 1 215 ? -35.130 -2.227 7.441 1.00 14.52 215 ASN B C 1
ATOM 4273 O O . ASN B 1 215 ? -35.728 -1.385 8.113 1.00 13.31 215 ASN B O 1
ATOM 4278 N N . ILE B 1 216 ? -34.130 -1.894 6.625 1.00 11.92 216 ILE B N 1
ATOM 4279 C CA . ILE B 1 216 ? -33.661 -0.515 6.569 1.00 12.64 216 ILE B CA 1
ATOM 4280 C C . ILE B 1 216 ? -34.741 0.398 5.999 1.00 13.32 216 ILE B C 1
ATOM 4281 O O . ILE B 1 216 ? -34.985 1.494 6.538 1.00 14.00 216 ILE B O 1
ATOM 4286 N N . ASN B 1 217 ? -35.442 -0.038 4.944 1.00 13.53 217 ASN B N 1
ATOM 4287 C CA . ASN B 1 217 ? -36.506 0.795 4.371 1.00 15.55 217 ASN B CA 1
ATOM 4288 C C . ASN B 1 217 ? -37.553 1.132 5.424 1.00 15.84 217 ASN B C 1
ATOM 4289 O O . ASN B 1 217 ? -38.020 2.270 5.512 1.00 15.78 217 ASN B O 1
ATOM 4294 N N . ILE B 1 218 ? -37.975 0.140 6.197 1.00 13.63 218 ILE B N 1
ATOM 4295 C CA . ILE B 1 218 ? -39.139 0.359 7.043 1.00 14.12 218 ILE B CA 1
ATOM 4296 C C . ILE B 1 218 ? -38.733 0.996 8.359 1.00 15.60 218 ILE B C 1
ATOM 4297 O O . ILE B 1 218 ? -39.486 1.814 8.898 1.00 14.25 218 ILE B O 1
ATOM 4302 N N . VAL B 1 219 ? -37.533 0.700 8.872 1.00 13.21 219 VAL B N 1
ATOM 4303 C CA . VAL B 1 219 ? -37.019 1.474 9.997 1.00 13.12 219 VAL B CA 1
ATOM 4304 C C . VAL B 1 219 ? -36.923 2.942 9.605 1.00 15.75 219 VAL B C 1
ATOM 4305 O O . VAL B 1 219 ? -37.326 3.827 10.364 1.00 14.94 219 VAL B O 1
ATOM 4309 N N . ASN B 1 220 ? -36.434 3.230 8.391 1.00 14.84 220 ASN B N 1
ATOM 4310 C CA . ASN B 1 220 ? -36.441 4.625 7.957 1.00 15.51 220 ASN B CA 1
ATOM 4311 C C . ASN B 1 220 ? -37.868 5.170 7.854 1.00 16.16 220 ASN B C 1
ATOM 4312 O O . ASN B 1 220 ? -38.129 6.315 8.249 1.00 15.47 220 ASN B O 1
ATOM 4317 N N . ASP B 1 221 ? -38.812 4.396 7.300 1.00 14.81 221 ASP B N 1
ATOM 4318 C CA . ASP B 1 221 ? -40.174 4.914 7.218 1.00 14.69 221 ASP B CA 1
ATOM 4319 C C . ASP B 1 221 ? -40.696 5.291 8.600 1.00 20.71 221 ASP B C 1
ATOM 4320 O O . ASP B 1 221 ? -41.351 6.331 8.769 1.00 16.35 221 ASP B O 1
ATOM 4325 N N . VAL B 1 222 ? -40.443 4.450 9.604 1.00 15.51 222 VAL B N 1
ATOM 4326 C CA . VAL B 1 222 ? -40.976 4.753 10.931 1.00 14.39 222 VAL B CA 1
ATOM 4327 C C . VAL B 1 222 ? -40.324 6.008 11.491 1.00 16.38 222 VAL B C 1
ATOM 4328 O O . VAL B 1 222 ? -40.997 6.911 12.017 1.00 18.32 222 VAL B O 1
ATOM 4332 N N . LEU B 1 223 ? -39.013 6.118 11.341 1.00 14.53 223 LEU B N 1
ATOM 4333 C CA . LEU B 1 223 ? -38.286 7.195 11.985 1.00 15.41 223 LEU B CA 1
ATOM 4334 C C . LEU B 1 223 ? -38.274 8.482 11.172 1.00 17.73 223 LEU B C 1
ATOM 4335 O O . LEU B 1 223 ? -37.970 9.547 11.742 1.00 23.03 223 LEU B O 1
ATOM 4340 N N . SER B 1 224 ? -38.606 8.439 9.879 1.00 16.20 224 SER B N 1
ATOM 4341 C CA . SER B 1 224 ? -38.731 9.662 9.078 1.00 17.52 224 SER B CA 1
ATOM 4342 C C . SER B 1 224 ? -40.193 10.035 8.820 1.00 20.37 224 SER B C 1
ATOM 4343 O O . SER B 1 224 ? -40.466 10.965 8.050 1.00 20.30 224 SER B O 1
ATOM 4346 N N . LEU B 1 225 ? -41.126 9.363 9.494 1.00 18.94 225 LEU B N 1
ATOM 4347 C CA . LEU B 1 225 ? -42.560 9.567 9.269 1.00 18.89 225 LEU B CA 1
ATOM 4348 C C . LEU B 1 225 ? -42.968 11.021 9.452 1.00 23.60 225 LEU B C 1
ATOM 4349 O O . LEU B 1 225 ? -43.678 11.595 8.611 1.00 22.43 225 LEU B O 1
ATOM 4354 N N . GLU B 1 226 ? -42.612 11.611 10.598 1.00 20.90 226 GLU B N 1
ATOM 4355 C CA . GLU B 1 226 ? -43.063 12.971 10.876 1.00 19.57 226 GLU B CA 1
ATOM 4356 C C . GLU B 1 226 ? -42.558 13.949 9.814 1.00 24.05 226 GLU B C 1
ATOM 4357 O O . GLU B 1 226 ? -43.307 14.829 9.374 1.00 26.67 226 GLU B O 1
ATOM 4363 N N . LYS B 1 227 ? -41.302 13.806 9.370 1.00 24.33 227 LYS B N 1
ATOM 4364 C CA . LYS B 1 227 ? -40.795 14.660 8.293 1.00 21.35 227 LYS B CA 1
ATOM 4365 C C . LYS B 1 227 ? -41.638 14.509 7.034 1.00 29.88 227 LYS B C 1
ATOM 4366 O O . LYS B 1 227 ? -42.007 15.493 6.380 1.00 26.84 227 LYS B O 1
ATOM 4372 N N . GLU B 1 228 ? -41.932 13.267 6.665 1.00 24.80 228 GLU B N 1
ATOM 4373 C CA . GLU B 1 228 ? -42.599 13.028 5.399 1.00 22.63 228 GLU B CA 1
ATOM 4374 C C . GLU B 1 228 ? -44.051 13.453 5.453 1.00 26.26 228 GLU B C 1
ATOM 4375 O O . GLU B 1 228 ? -44.563 14.002 4.471 1.00 28.65 228 GLU B O 1
ATOM 4381 N N . GLU B 1 229 ? -44.701 13.277 6.609 1.00 23.90 229 GLU B N 1
ATOM 4382 C CA . GLU B 1 229 ? -46.052 13.790 6.803 1.00 29.01 229 GLU B CA 1
ATOM 4383 C C . GLU B 1 229 ? -46.084 15.308 6.673 1.00 35.13 229 GLU B C 1
ATOM 4384 O O . GLU B 1 229 ? -46.973 15.876 6.027 1.00 37.86 229 GLU B O 1
ATOM 4390 N N . ALA B 1 230 ? -45.126 15.985 7.303 1.00 28.57 230 ALA B N 1
ATOM 4391 C CA . ALA B 1 230 ? -45.079 17.441 7.245 1.00 29.41 230 ALA B CA 1
ATOM 4392 C C . ALA B 1 230 ? -44.889 17.943 5.819 1.00 41.88 230 ALA B C 1
ATOM 4393 O O . ALA B 1 230 ? -45.374 19.028 5.477 1.00 43.15 230 ALA B O 1
ATOM 4395 N N . HIS B 1 231 ? -44.187 17.187 4.971 1.00 33.98 231 HIS B N 1
ATOM 4396 C CA A HIS B 1 231 ? -43.996 17.583 3.585 0.52 35.99 231 HIS B CA 1
ATOM 4397 C CA B HIS B 1 231 ? -44.000 17.581 3.577 0.48 36.33 231 HIS B CA 1
ATOM 4398 C C . HIS B 1 231 ? -45.135 17.126 2.673 1.00 39.55 231 HIS B C 1
ATOM 4399 O O . HIS B 1 231 ? -45.200 17.561 1.519 1.00 49.85 231 HIS B O 1
ATOM 4412 N N . GLY B 1 232 ? -46.036 16.281 3.160 1.00 36.30 232 GLY B N 1
ATOM 4413 C CA . GLY B 1 232 ? -47.112 15.791 2.323 1.00 37.80 232 GLY B CA 1
ATOM 4414 C C . GLY B 1 232 ? -46.718 14.635 1.435 1.00 50.06 232 GLY B C 1
ATOM 4415 O O . GLY B 1 232 ? -47.424 14.342 0.465 1.00 59.84 232 GLY B O 1
ATOM 4416 N N . ASP B 1 233 ? -45.610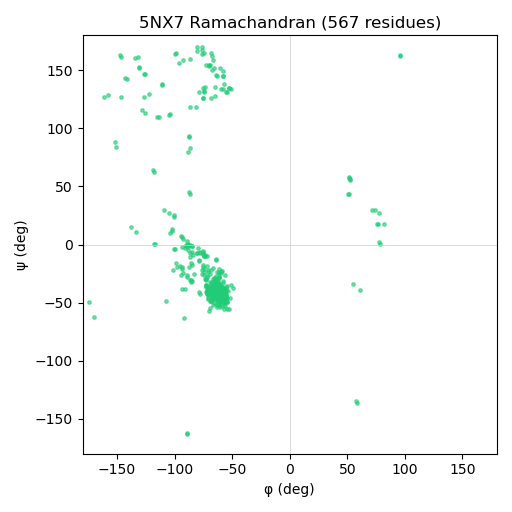 13.974 1.740 1.00 41.92 233 ASP B N 1
ATOM 4417 C CA . ASP B 1 233 ? -45.128 12.859 0.933 1.00 50.67 233 ASP B CA 1
ATOM 4418 C C . ASP B 1 233 ? -45.880 11.586 1.307 1.00 42.44 233 ASP B C 1
ATOM 4419 O O . ASP B 1 233 ? -45.796 11.150 2.460 1.00 39.56 233 ASP B O 1
ATOM 4424 N N . PRO B 1 234 ? -46.615 10.960 0.382 1.00 46.91 234 PRO B N 1
ATOM 4425 C CA . PRO B 1 234 ? -47.371 9.750 0.737 1.00 42.26 234 PRO B CA 1
ATOM 4426 C C . PRO B 1 234 ? -46.529 8.491 0.819 1.00 35.73 234 PRO B C 1
ATOM 4427 O O . PRO B 1 234 ? -47.054 7.444 1.227 1.00 30.04 234 PRO B O 1
ATOM 4431 N N . HIS B 1 235 ? -45.249 8.558 0.454 1.00 34.00 235 HIS B N 1
ATOM 4432 C CA . HIS B 1 235 ? -44.433 7.360 0.273 1.00 27.41 235 HIS B CA 1
ATOM 4433 C C . HIS B 1 235 ? -43.834 6.965 1.617 1.00 23.74 235 HIS B C 1
ATOM 4434 O O . HIS B 1 235 ? -42.680 7.244 1.938 1.00 28.35 235 HIS B O 1
ATOM 4441 N N . ASN B 1 236 ? -44.643 6.253 2.401 1.00 21.08 236 ASN B N 1
ATOM 4442 C CA . ASN B 1 236 ? -44.247 5.809 3.727 1.00 19.01 236 ASN B CA 1
ATOM 4443 C C . ASN B 1 236 ? -45.178 4.673 4.117 1.00 19.05 236 ASN B C 1
ATOM 4444 O O . ASN B 1 236 ? -46.391 4.823 4.018 1.00 19.76 236 ASN B O 1
ATOM 4449 N N . LEU B 1 237 ? -44.600 3.534 4.507 1.00 16.59 237 LEU B N 1
ATOM 4450 C CA . LEU B 1 237 ? -45.417 2.358 4.787 1.00 19.27 237 LEU B CA 1
ATOM 4451 C C . LEU B 1 237 ? -46.489 2.643 5.826 1.00 17.84 237 LEU B C 1
ATOM 4452 O O . LEU B 1 237 ? -47.595 2.102 5.745 1.00 18.03 237 LEU B O 1
ATOM 4457 N N . VAL B 1 238 ? -46.175 3.442 6.845 1.00 17.12 238 VAL B N 1
ATOM 4458 C CA . VAL B 1 238 ? -47.164 3.681 7.893 1.00 16.49 238 VAL B CA 1
ATOM 4459 C C . VAL B 1 238 ? -48.396 4.337 7.292 1.00 20.68 238 VAL B C 1
ATOM 4460 O O . VAL B 1 238 ? -49.539 3.947 7.576 1.00 21.90 238 VAL B O 1
ATOM 4464 N N . LEU B 1 239 ? -48.186 5.352 6.453 1.00 21.36 239 LEU B N 1
ATOM 4465 C CA . LEU B 1 239 ? -49.306 6.037 5.823 1.00 21.44 239 LEU B CA 1
ATOM 4466 C C . LEU B 1 239 ? -50.036 5.115 4.851 1.00 21.76 239 LEU B C 1
ATOM 4467 O O . LEU B 1 239 ? -51.267 5.165 4.745 1.00 24.48 239 LEU B O 1
ATOM 4472 N N . VAL B 1 240 ? -49.284 4.273 4.132 1.00 20.25 240 VAL B N 1
ATOM 4473 C CA . VAL B 1 240 ? -49.880 3.347 3.172 1.00 22.23 240 VAL B CA 1
ATOM 4474 C C . VAL B 1 240 ? -50.752 2.331 3.896 1.00 22.11 240 VAL B C 1
ATOM 4475 O O . VAL B 1 240 ? -51.884 2.058 3.477 1.00 25.33 240 VAL B O 1
ATOM 4479 N N . ILE B 1 241 ? -50.263 1.790 5.014 1.00 24.25 241 ILE B N 1
ATOM 4480 C CA . ILE B 1 241 ? -51.069 0.866 5.815 1.00 25.27 241 ILE B CA 1
ATOM 4481 C C . ILE B 1 241 ? -52.343 1.551 6.284 1.00 29.19 241 ILE B C 1
ATOM 4482 O O . ILE B 1 241 ? -53.447 1.004 6.162 1.00 27.87 241 ILE B O 1
ATOM 4487 N N . GLN B 1 242 ? -52.216 2.756 6.848 1.00 24.23 242 GLN B N 1
ATOM 4488 C CA . GLN B 1 242 ? -53.395 3.426 7.382 1.00 27.65 242 GLN B CA 1
ATOM 4489 C C . GLN B 1 242 ? -54.437 3.638 6.305 1.00 31.60 242 GLN B C 1
ATOM 4490 O O . GLN B 1 242 ? -55.639 3.437 6.529 1.00 30.94 242 GLN B O 1
ATOM 4496 N N . HIS B 1 243 ? -54.000 4.078 5.131 1.00 29.11 243 HIS B N 1
ATOM 4497 C CA . HIS B 1 243 ? -54.938 4.329 4.050 1.00 32.84 243 HIS B CA 1
ATOM 4498 C C . HIS B 1 243 ? -55.610 3.039 3.611 1.00 32.83 243 HIS B C 1
ATOM 4499 O O . HIS B 1 243 ? -56.835 2.984 3.447 1.00 39.31 243 HIS B O 1
ATOM 4506 N N . GLU B 1 244 ? -54.828 1.979 3.428 1.00 29.72 244 GLU B N 1
ATOM 4507 C CA . GLU B 1 244 ? -55.397 0.748 2.896 1.00 34.62 244 GLU B CA 1
ATOM 4508 C C . GLU B 1 244 ? -56.347 0.108 3.897 1.00 38.60 244 GLU B C 1
ATOM 4509 O O . GLU B 1 244 ? -57.423 -0.368 3.524 1.00 36.51 244 GLU B O 1
ATOM 4515 N N . ARG B 1 245 ? -55.965 0.097 5.169 1.00 34.25 245 ARG B N 1
ATOM 4516 C CA . ARG B 1 245 ? -56.685 -0.615 6.211 1.00 30.21 245 ARG B CA 1
ATOM 4517 C C . ARG B 1 245 ? -57.581 0.288 7.035 1.00 32.07 245 ARG B C 1
ATOM 4518 O O . ARG B 1 245 ? -58.312 -0.211 7.901 1.00 33.64 245 ARG B O 1
ATOM 4526 N N . GLN B 1 246 ? -57.561 1.596 6.783 1.00 29.85 246 GLN B N 1
ATOM 4527 C CA . GLN B 1 246 ? -58.296 2.550 7.604 1.00 27.99 246 GLN B CA 1
ATOM 4528 C C . GLN B 1 246 ? -57.990 2.331 9.082 1.00 27.97 246 GLN B C 1
ATOM 4529 O O . GLN B 1 246 ? -58.889 2.335 9.935 1.00 35.54 246 GLN B O 1
ATOM 4535 N N . SER B 1 247 ? -56.714 2.118 9.381 1.00 24.67 247 SER B N 1
ATOM 4536 C CA . SER B 1 247 ? -56.273 1.832 10.735 1.00 23.19 247 SER B CA 1
ATOM 4537 C C . SER B 1 247 ? -55.724 3.095 11.377 1.00 27.13 247 SER B C 1
ATOM 4538 O O . SER B 1 247 ? -55.427 4.095 10.708 1.00 25.08 247 SER B O 1
ATOM 4541 N N . THR B 1 248 ? -55.593 3.038 12.696 1.00 22.17 248 THR B N 1
ATOM 4542 C CA . THR B 1 248 ? -55.046 4.174 13.427 1.00 21.64 248 THR B CA 1
ATOM 4543 C C . THR B 1 248 ? -53.533 4.254 13.253 1.00 21.33 248 THR B C 1
ATOM 4544 O O . THR B 1 248 ? -52.870 3.337 12.757 1.00 19.86 248 THR B O 1
ATOM 4548 N N . ARG B 1 249 ? -52.973 5.373 13.712 1.00 16.96 249 ARG B N 1
ATOM 4549 C CA . ARG B 1 249 ? -51.528 5.551 13.647 1.00 16.29 249 ARG B CA 1
ATOM 4550 C C . ARG B 1 249 ? -50.810 4.490 14.469 1.00 16.09 249 ARG B C 1
ATOM 4551 O O . ARG B 1 249 ? -49.824 3.888 14.011 1.00 16.66 249 ARG B O 1
ATOM 4559 N N . GLN B 1 250 ? -51.301 4.218 15.674 1.00 17.47 250 GLN B N 1
ATOM 4560 C CA A GLN B 1 250 ? -50.662 3.209 16.507 0.64 17.36 250 GLN B CA 1
ATOM 4561 C CA B GLN B 1 250 ? -50.667 3.206 16.512 0.36 18.40 250 GLN B CA 1
ATOM 4562 C C . GLN B 1 250 ? -50.780 1.821 15.887 1.00 16.08 250 GLN B C 1
ATOM 4563 O O . GLN B 1 250 ? -49.848 1.017 15.977 1.00 17.89 250 GLN B O 1
ATOM 4574 N N . GLN B 1 251 ? -51.929 1.501 15.296 1.00 16.22 251 GLN B N 1
ATOM 4575 C CA . GLN B 1 251 ? -52.088 0.194 14.656 1.00 16.34 251 GLN B CA 1
ATOM 4576 C C . GLN B 1 251 ? -51.060 0.024 13.546 1.00 17.88 251 GLN B C 1
ATOM 4577 O O . GLN B 1 251 ? -50.456 -1.052 13.400 1.00 17.76 251 GLN B O 1
ATOM 4583 N N . ALA B 1 252 ? -50.900 1.053 12.714 1.00 17.67 252 ALA B N 1
ATOM 4584 C CA . ALA B 1 252 ? -50.005 0.945 11.567 1.00 16.82 252 ALA B CA 1
ATOM 4585 C C . ALA B 1 252 ? -48.549 0.914 12.019 1.00 16.61 252 ALA B C 1
ATOM 4586 O O . ALA B 1 252 ? -47.729 0.183 11.447 1.00 16.54 252 ALA B O 1
ATOM 4588 N N . LEU B 1 253 ? -48.205 1.702 13.039 1.00 15.26 253 LEU B N 1
ATOM 4589 C CA . LEU B 1 253 ? -46.872 1.614 13.618 1.00 15.36 253 LEU B CA 1
ATOM 4590 C C . LEU B 1 253 ? -46.605 0.224 14.202 1.00 15.39 253 LEU B C 1
ATOM 4591 O O . LEU B 1 253 ? -45.486 -0.303 14.077 1.00 16.02 253 LEU B O 1
ATOM 4596 N N . ALA B 1 254 ? -47.605 -0.382 14.858 1.00 14.74 254 ALA B N 1
ATOM 4597 C CA . ALA B 1 254 ? -47.403 -1.720 15.410 1.00 16.33 254 ALA B CA 1
ATOM 4598 C C . ALA B 1 254 ? -47.241 -2.739 14.296 1.00 16.48 254 ALA B C 1
ATOM 4599 O O . ALA B 1 254 ? -46.435 -3.669 14.418 1.00 16.45 254 ALA B O 1
ATOM 4601 N N . THR B 1 255 ? -47.949 -2.552 13.182 1.00 15.95 255 THR B N 1
ATOM 4602 C CA . THR B 1 255 ? -47.751 -3.421 12.026 1.00 16.67 255 THR B CA 1
ATOM 4603 C C . THR B 1 255 ? -46.335 -3.299 11.469 1.00 15.23 255 THR B C 1
ATOM 4604 O O . THR B 1 255 ? -45.669 -4.304 11.194 1.00 17.20 255 THR B O 1
ATOM 4608 N N . ALA B 1 256 ? -45.854 -2.070 11.291 1.00 15.02 256 ALA B N 1
ATOM 4609 C CA . ALA B 1 256 ? -44.485 -1.888 10.838 1.00 14.61 256 ALA B CA 1
ATOM 4610 C C . ALA B 1 256 ? -43.498 -2.517 11.810 1.00 14.32 256 ALA B C 1
ATOM 4611 O O . ALA B 1 256 ? -42.496 -3.120 11.394 1.00 14.95 256 ALA B O 1
ATOM 4613 N N . ARG B 1 257 ? -43.762 -2.377 13.115 1.00 14.58 257 ARG B N 1
ATOM 4614 C CA . ARG B 1 257 ? -42.883 -2.951 14.127 1.00 14.91 257 ARG B CA 1
ATOM 4615 C C . ARG B 1 257 ? -42.786 -4.459 13.962 1.00 14.83 257 ARG B C 1
ATOM 4616 O O . ARG B 1 257 ? -41.685 -5.029 14.000 1.00 14.92 257 ARG B O 1
ATOM 4624 N N . ARG B 1 258 ? -43.938 -5.133 13.797 1.00 14.58 258 ARG B N 1
ATOM 4625 C CA . ARG B 1 258 ? -43.913 -6.584 13.611 1.00 15.13 258 ARG B CA 1
ATOM 4626 C C . ARG B 1 258 ? -43.131 -6.965 12.357 1.00 16.71 258 ARG B C 1
ATOM 4627 O O . ARG B 1 258 ? -42.452 -7.993 12.335 1.00 16.90 258 ARG B O 1
ATOM 4635 N N . MET B 1 259 ? -43.264 -6.180 11.293 1.00 14.87 259 MET B N 1
ATOM 4636 C CA . MET B 1 259 ? -42.553 -6.491 10.059 1.00 15.09 259 MET B CA 1
ATOM 4637 C C . MET B 1 259 ? -41.055 -6.331 10.246 1.00 14.90 259 MET B C 1
ATOM 4638 O O . MET B 1 259 ? -40.281 -7.193 9.828 1.00 15.50 259 MET B O 1
ATOM 4643 N N . ILE B 1 260 ? -40.635 -5.216 10.854 1.00 14.00 260 ILE B N 1
ATOM 4644 C CA . ILE B 1 260 ? -39.223 -5.005 11.160 1.00 15.07 260 ILE B CA 1
ATOM 4645 C C . ILE B 1 260 ? -38.676 -6.164 11.975 1.00 16.45 260 ILE B C 1
ATOM 4646 O O . ILE B 1 260 ? -37.597 -6.705 11.676 1.00 16.67 260 ILE B O 1
ATOM 4651 N N . ASP B 1 261 ? -39.387 -6.545 13.046 1.00 15.49 261 ASP B N 1
ATOM 4652 C CA . ASP B 1 261 ? -38.889 -7.613 13.902 1.00 15.63 261 ASP B CA 1
ATOM 4653 C C . ASP B 1 261 ? -38.782 -8.928 13.143 1.00 14.38 261 ASP B C 1
ATOM 4654 O O . ASP B 1 261 ? -37.852 -9.713 13.373 1.00 15.51 261 ASP B O 1
ATOM 4659 N N . GLU B 1 262 ? -39.738 -9.206 12.250 1.00 15.35 262 GLU B N 1
ATOM 4660 C CA . GLU B 1 262 ? -39.686 -10.450 11.483 1.00 15.41 262 GLU B CA 1
ATOM 4661 C C . GLU B 1 262 ? -38.487 -10.468 10.539 1.00 15.64 262 GLU B C 1
ATOM 4662 O O . GLU B 1 262 ? -37.800 -11.481 10.428 1.00 16.02 262 GLU B O 1
ATOM 4668 N N . TRP B 1 263 ? -38.209 -9.362 9.858 1.00 14.72 263 TRP B N 1
ATOM 4669 C CA . TRP B 1 263 ? -37.044 -9.323 8.978 1.00 14.85 263 TRP B CA 1
ATOM 4670 C C . TRP B 1 263 ? -35.743 -9.460 9.764 1.00 15.43 263 TRP B C 1
ATOM 4671 O O . TRP B 1 263 ? -34.808 -10.128 9.311 1.00 16.86 263 TRP B O 1
ATOM 4682 N N . THR B 1 264 ? -35.660 -8.833 10.938 1.00 14.54 264 THR B N 1
ATOM 4683 C CA . THR B 1 264 ? -34.459 -8.973 11.761 1.00 13.75 264 THR B CA 1
ATOM 4684 C C . THR B 1 264 ? -34.255 -10.425 12.157 1.00 14.00 264 THR B C 1
ATOM 4685 O O . THR B 1 264 ? -33.146 -10.967 12.094 1.00 14.80 264 THR B O 1
ATOM 4689 N N . ASP B 1 265 ? -35.335 -11.060 12.598 1.00 15.02 265 ASP B N 1
ATOM 4690 C CA . ASP B 1 265 ? -35.274 -12.467 12.974 1.00 15.05 265 ASP B CA 1
ATOM 4691 C C . ASP B 1 265 ? -34.862 -13.349 11.796 1.00 16.07 265 ASP B C 1
ATOM 4692 O O . ASP B 1 265 ? -34.054 -14.275 11.950 1.00 16.17 265 ASP B O 1
ATOM 4697 N N . THR B 1 266 ? -35.408 -13.082 10.605 1.00 15.40 266 THR B N 1
ATOM 4698 C CA . THR B 1 266 ? -35.040 -13.868 9.434 1.00 15.63 266 THR B CA 1
ATOM 4699 C C . THR B 1 266 ? -33.564 -13.689 9.123 1.00 15.09 266 THR B C 1
ATOM 4700 O O . THR B 1 266 ? -32.872 -14.651 8.804 1.00 16.70 266 THR B O 1
ATOM 4704 N N . PHE B 1 267 ? -33.055 -12.462 9.247 1.00 14.23 267 PHE B N 1
ATOM 4705 C CA . PHE B 1 267 ? -31.637 -12.234 8.984 1.00 13.70 267 PHE B CA 1
ATOM 4706 C C . PHE B 1 267 ? -30.761 -13.078 9.908 1.00 13.72 267 PHE B C 1
ATOM 4707 O O . PHE B 1 267 ? -29.884 -13.822 9.451 1.00 14.82 267 PHE B O 1
ATOM 4715 N N . ILE B 1 268 ? -30.990 -12.986 11.225 1.00 14.11 268 ILE B N 1
ATOM 4716 C CA . ILE B 1 268 ? -30.076 -13.628 12.154 1.00 14.73 268 ILE B CA 1
ATOM 4717 C C . ILE B 1 268 ? -30.244 -15.140 12.181 1.00 15.02 268 ILE B C 1
ATOM 4718 O O . ILE B 1 268 ? -29.288 -15.841 12.529 1.00 15.76 268 ILE B O 1
ATOM 4723 N N . ARG B 1 269 ? -31.422 -15.670 11.796 1.00 15.52 269 ARG B N 1
ATOM 4724 C CA . ARG B 1 269 ? -31.635 -17.113 11.637 1.00 16.03 269 ARG B CA 1
ATOM 4725 C C . ARG B 1 269 ? -30.975 -17.673 10.385 1.00 15.53 269 ARG B C 1
ATOM 4726 O O . ARG B 1 269 ? -30.744 -18.886 10.320 1.00 16.99 269 ARG B O 1
ATOM 4734 N N . THR B 1 270 ? -30.683 -16.830 9.398 1.00 15.02 270 THR B N 1
ATOM 4735 C CA . THR B 1 270 ? -30.171 -17.259 8.098 1.00 15.37 270 THR B CA 1
ATOM 4736 C C . THR B 1 270 ? -28.647 -17.241 8.041 1.00 16.54 270 THR B C 1
ATOM 4737 O O . THR B 1 270 ? -28.044 -18.142 7.445 1.00 16.88 270 THR B O 1
ATOM 4741 N N . GLU B 1 271 ? -28.032 -16.231 8.658 1.00 14.60 271 GLU B N 1
ATOM 4742 C CA A GLU B 1 271 ? -26.571 -16.120 8.703 0.42 14.26 271 GLU B CA 1
ATOM 4743 C CA B GLU B 1 271 ? -26.574 -16.129 8.652 0.58 14.49 271 GLU B CA 1
ATOM 4744 C C . GLU B 1 271 ? -25.860 -17.410 9.069 1.00 16.79 271 GLU B C 1
ATOM 4745 O O . GLU B 1 271 ? -24.835 -17.732 8.437 1.00 16.67 271 GLU B O 1
ATOM 4756 N N . PRO B 1 272 ? -26.306 -18.166 10.077 1.00 14.63 272 PRO B N 1
ATOM 4757 C CA . PRO B 1 272 ? -25.567 -19.380 10.473 1.00 15.79 272 PRO B CA 1
ATOM 4758 C C . PRO B 1 272 ? -25.511 -20.447 9.411 1.00 14.95 272 PRO B C 1
ATOM 4759 O O . PRO B 1 272 ? -24.702 -21.369 9.540 1.00 17.03 272 PRO B O 1
ATOM 4763 N N . ARG B 1 273 ? -26.320 -20.347 8.366 1.00 15.82 273 ARG B N 1
ATOM 4764 C CA . ARG B 1 273 ? -26.288 -21.334 7.302 1.00 16.99 273 ARG B CA 1
ATOM 4765 C C . ARG B 1 273 ? -25.132 -21.125 6.342 1.00 17.29 273 ARG B C 1
ATOM 4766 O O . ARG B 1 273 ? -24.844 -22.029 5.550 1.00 16.61 273 ARG B O 1
ATOM 4774 N N . LEU B 1 274 ? -24.476 -19.974 6.379 1.00 16.27 274 LEU B N 1
ATOM 4775 C CA . LEU B 1 274 ? -23.547 -19.659 5.305 1.00 15.00 274 LEU B CA 1
ATOM 4776 C C . LEU B 1 274 ? -22.306 -20.543 5.267 1.00 19.31 274 LEU B C 1
ATOM 4777 O O . LEU B 1 274 ? -21.892 -20.911 4.168 1.00 16.76 274 LEU B O 1
ATOM 4782 N N . PRO B 1 275 ? -21.652 -20.871 6.383 1.00 14.83 275 PRO B N 1
ATOM 4783 C CA . PRO B 1 275 ? -20.420 -21.676 6.259 1.00 16.01 275 PRO B CA 1
ATOM 4784 C C . PRO B 1 275 ? -20.677 -23.024 5.614 1.00 19.40 275 PRO B C 1
ATOM 4785 O O . PRO B 1 275 ? -19.951 -23.407 4.688 1.00 18.89 275 PRO B O 1
ATOM 4789 N N . ALA B 1 276 ? -21.736 -23.722 6.022 1.00 16.11 276 ALA B N 1
ATOM 4790 C CA . ALA B 1 276 ? -22.040 -25.020 5.421 1.00 17.28 276 ALA B CA 1
ATOM 4791 C C . ALA B 1 276 ? -22.425 -24.877 3.961 1.00 19.96 276 ALA B C 1
ATOM 4792 O O . ALA B 1 276 ? -22.106 -25.741 3.140 1.00 19.96 276 ALA B O 1
ATOM 4794 N N . LEU B 1 277 ? -23.105 -23.785 3.613 1.00 17.24 277 LEU B N 1
ATOM 4795 C CA . LEU B 1 277 ? -23.450 -23.539 2.221 1.00 16.25 277 LEU B CA 1
ATOM 4796 C C . LEU B 1 277 ? -22.194 -23.366 1.387 1.00 17.83 277 LEU B C 1
ATOM 4797 O O . LEU B 1 277 ? -22.063 -23.939 0.290 1.00 18.91 277 LEU B O 1
ATOM 4802 N N . CYS B 1 278 ? -21.239 -22.592 1.894 1.00 16.98 278 CYS B N 1
ATOM 4803 C CA . CYS B 1 278 ? -19.985 -22.405 1.188 1.00 14.79 278 CYS B CA 1
ATOM 4804 C C . CYS B 1 278 ? -19.268 -23.727 0.996 1.00 22.15 278 CYS B C 1
ATOM 4805 O O . CYS B 1 278 ? -18.625 -23.944 -0.035 1.00 20.76 278 CYS B O 1
ATOM 4808 N N . GLY B 1 279 ? -19.346 -24.603 1.991 1.00 18.41 279 GLY B N 1
ATOM 4809 C CA . GLY B 1 279 ? -18.759 -25.924 1.863 1.00 19.23 279 GLY B CA 1
ATOM 4810 C C . GLY B 1 279 ? -19.397 -26.725 0.748 1.00 24.99 279 GLY B C 1
ATOM 4811 O O . GLY B 1 279 ? -18.699 -27.354 -0.049 1.00 24.13 279 GLY B O 1
ATOM 4812 N N . ARG B 1 280 ? -20.732 -26.696 0.661 1.00 21.20 280 ARG B N 1
ATOM 4813 C CA . ARG B 1 280 ? -21.423 -27.446 -0.385 1.00 20.30 280 ARG B CA 1
ATOM 4814 C C . ARG B 1 280 ? -21.115 -26.906 -1.769 1.00 24.48 280 ARG B C 1
ATOM 4815 O O . ARG B 1 280 ? -21.132 -27.669 -2.746 1.00 26.73 280 ARG B O 1
ATOM 4823 N N . LEU B 1 281 ? -20.836 -25.607 -1.880 1.00 25.08 281 LEU B N 1
ATOM 4824 C CA . LEU B 1 281 ? -20.516 -25.016 -3.167 1.00 27.38 281 LEU B CA 1
ATOM 4825 C C . LEU B 1 281 ? -19.024 -25.049 -3.470 1.00 29.66 281 LEU B C 1
ATOM 4826 O O . LEU B 1 281 ? -18.616 -24.573 -4.533 1.00 31.26 281 LEU B O 1
ATOM 4831 N N . GLY B 1 282 ? -18.208 -25.571 -2.560 1.00 26.29 282 GLY B N 1
ATOM 4832 C CA . GLY B 1 282 ? -16.774 -25.680 -2.804 1.00 27.47 282 GLY B CA 1
ATOM 4833 C C . GLY B 1 282 ? -16.030 -24.358 -2.790 1.00 25.34 282 GLY B C 1
ATOM 4834 O O . GLY B 1 282 ? -15.014 -24.224 -3.476 1.00 28.37 282 GLY B O 1
ATOM 4835 N N . ILE B 1 283 ? -16.505 -23.387 -2.029 1.00 23.02 283 ILE B N 1
ATOM 4836 C CA . ILE B 1 283 ? -15.902 -22.051 -2.015 1.00 21.05 283 ILE B CA 1
ATOM 4837 C C . ILE B 1 283 ? -14.601 -22.094 -1.217 1.00 26.46 283 ILE B C 1
ATOM 4838 O O . ILE B 1 283 ? -14.622 -22.490 -0.048 1.00 22.24 283 ILE B O 1
ATOM 4843 N N . PRO B 1 284 ? -13.471 -21.647 -1.773 1.00 25.94 284 PRO B N 1
ATOM 4844 C CA . PRO B 1 284 ? -12.233 -21.595 -0.975 1.00 24.38 284 PRO B CA 1
ATOM 4845 C C . PRO B 1 284 ? -12.373 -20.675 0.237 1.00 21.67 284 PRO B C 1
ATOM 4846 O O . PRO B 1 284 ? -13.119 -19.700 0.221 1.00 21.06 284 PRO B O 1
ATOM 4850 N N . LEU B 1 285 ? -11.609 -20.977 1.290 1.00 27.99 285 LEU B N 1
ATOM 4851 C CA . LEU B 1 285 ? -11.782 -20.261 2.558 1.00 22.99 285 LEU B CA 1
ATOM 4852 C C . LEU B 1 285 ? -11.579 -18.750 2.412 1.00 23.55 285 LEU B C 1
ATOM 4853 O O . LEU B 1 285 ? -12.267 -17.960 3.065 1.00 23.08 285 LEU B O 1
ATOM 4858 N N . ALA B 1 286 ? -10.622 -18.321 1.577 1.00 28.39 286 ALA B N 1
ATOM 4859 C CA . ALA B 1 286 ? -10.385 -16.886 1.431 1.00 27.52 286 ALA B CA 1
ATOM 4860 C C . ALA B 1 286 ? -11.591 -16.184 0.821 1.00 26.46 286 ALA B C 1
ATOM 4861 O O . ALA B 1 286 ? -11.932 -15.054 1.195 1.00 28.64 286 ALA B O 1
ATOM 4863 N N . ASP B 1 287 ? -12.256 -16.844 -0.121 1.00 28.91 287 ASP B N 1
ATOM 4864 C CA . ASP B 1 287 ? -13.472 -16.282 -0.690 1.00 23.54 287 ASP B CA 1
ATOM 4865 C C . ASP B 1 287 ? -14.598 -16.262 0.323 1.00 23.85 287 ASP B C 1
ATOM 4866 O O . ASP B 1 287 ? -15.440 -15.355 0.308 1.00 22.14 287 ASP B O 1
ATOM 4871 N N . ARG B 1 288 ? -14.646 -17.248 1.215 1.00 19.02 288 ARG B N 1
ATOM 4872 C CA . ARG B 1 288 ? -15.671 -17.212 2.237 1.00 17.20 288 ARG B CA 1
ATOM 4873 C C . ARG B 1 288 ? -15.512 -15.972 3.101 1.00 16.28 288 ARG B C 1
ATOM 4874 O O . ARG B 1 288 ? -16.506 -15.347 3.481 1.00 16.28 288 ARG B O 1
ATOM 4882 N N . THR B 1 289 ? -14.274 -15.591 3.430 1.00 16.75 289 THR B N 1
ATOM 4883 C CA A THR B 1 289 ? -14.113 -14.422 4.291 0.61 18.12 289 THR B CA 1
ATOM 4884 C CA B THR B 1 289 ? -14.108 -14.418 4.284 0.39 18.39 289 THR B CA 1
ATOM 4885 C C . THR B 1 289 ? -14.644 -13.168 3.608 1.00 16.64 289 THR B C 1
ATOM 4886 O O . THR B 1 289 ? -15.154 -12.275 4.290 1.00 17.05 289 THR B O 1
ATOM 4893 N N . SER B 1 290 ? -14.571 -13.092 2.274 1.00 18.12 290 SER B N 1
ATOM 4894 C CA A SER B 1 290 ? -15.208 -11.978 1.572 0.60 15.54 290 SER B CA 1
ATOM 4895 C CA B SER B 1 290 ? -15.207 -11.978 1.575 0.40 17.78 290 SER B CA 1
ATOM 4896 C C . SER B 1 290 ? -16.711 -11.968 1.826 1.00 17.35 290 SER B C 1
ATOM 4897 O O . SER B 1 290 ? -17.302 -10.925 2.113 1.00 15.15 290 SER B O 1
ATOM 4902 N N . LEU B 1 291 ? -17.348 -13.129 1.726 1.00 14.82 291 LEU B N 1
ATOM 4903 C CA . LEU B 1 291 ? -18.770 -13.211 2.035 1.00 13.28 291 LEU B CA 1
ATOM 4904 C C . LEU B 1 291 ? -19.058 -12.776 3.466 1.00 15.07 291 LEU B C 1
ATOM 4905 O O . LEU B 1 291 ? -19.995 -12.011 3.712 1.00 14.41 291 LEU B O 1
ATOM 4910 N N . TYR B 1 292 ? -18.269 -13.267 4.429 1.00 13.72 292 TYR B N 1
ATOM 4911 C CA . TYR B 1 292 ? -18.500 -12.942 5.825 1.00 14.99 292 TYR B CA 1
ATOM 4912 C C . TYR B 1 292 ? -18.306 -11.458 6.071 1.00 12.42 292 TYR B C 1
ATOM 4913 O O . TYR B 1 292 ? -18.967 -10.898 6.951 1.00 13.73 292 TYR B O 1
ATOM 4922 N N . THR B 1 293 ? -17.406 -10.827 5.322 1.00 12.00 293 THR B N 1
ATOM 4923 C CA . THR B 1 293 ? -17.191 -9.390 5.472 1.00 12.08 293 THR B CA 1
ATOM 4924 C C . THR B 1 293 ? -18.387 -8.599 4.949 1.00 14.14 293 THR B C 1
ATOM 4925 O O . THR B 1 293 ? -18.841 -7.628 5.591 1.00 14.27 293 THR B O 1
ATOM 4929 N N . ALA B 1 294 ? -18.914 -8.992 3.797 1.00 12.77 294 ALA B N 1
ATOM 4930 C CA . ALA B 1 294 ? -20.106 -8.335 3.265 1.00 13.14 294 ALA B CA 1
ATOM 4931 C C . ALA B 1 294 ? -21.291 -8.505 4.203 1.00 13.94 294 ALA B C 1
ATOM 4932 O O . ALA B 1 294 ? -22.080 -7.580 4.372 1.00 13.88 294 ALA B O 1
ATOM 4934 N N . VAL B 1 295 ? -21.441 -9.684 4.820 1.00 13.62 295 VAL B N 1
ATOM 4935 C CA . VAL B 1 295 ? -22.531 -9.904 5.768 1.00 14.17 295 VAL B CA 1
ATOM 4936 C C . VAL B 1 295 ? -22.350 -9.033 7.009 1.00 14.49 295 VAL B C 1
ATOM 4937 O O . VAL B 1 295 ? -23.329 -8.476 7.526 1.00 15.04 295 VAL B O 1
ATOM 4941 N N . GLU B 1 296 ? -21.106 -8.893 7.509 1.00 12.96 296 GLU B N 1
ATOM 4942 C CA . GLU B 1 296 ? -20.852 -7.936 8.576 1.00 12.50 296 GLU B CA 1
ATOM 4943 C C . GLU B 1 296 ? -21.243 -6.532 8.145 1.00 13.82 296 GLU B C 1
ATOM 4944 O O . GLU B 1 296 ? -21.781 -5.758 8.957 1.00 12.64 296 GLU B O 1
ATOM 4950 N N . GLY B 1 297 ? -20.955 -6.168 6.891 1.00 13.57 297 GLY B N 1
ATOM 4951 C CA . GLY B 1 297 ? -21.388 -4.878 6.376 1.00 12.29 297 GLY B CA 1
ATOM 4952 C C . GLY B 1 297 ? -22.899 -4.726 6.410 1.00 13.34 297 GLY B C 1
ATOM 4953 O O . GLY B 1 297 ? -23.426 -3.647 6.709 1.00 13.24 297 GLY B O 1
ATOM 4954 N N . MET B 1 298 ? -23.624 -5.799 6.120 1.00 11.92 298 MET B N 1
ATOM 4955 C CA . MET B 1 298 ? -25.081 -5.753 6.235 1.00 11.19 298 MET B CA 1
ATOM 4956 C C . MET B 1 298 ? -25.530 -5.529 7.676 1.00 12.27 298 MET B C 1
ATOM 4957 O O . MET B 1 298 ? -26.454 -4.734 7.921 1.00 13.77 298 MET B O 1
ATOM 4962 N N . ARG B 1 299 ? -24.909 -6.222 8.641 1.00 11.89 299 ARG B N 1
ATOM 4963 C CA . ARG B 1 299 ? -25.229 -5.998 10.049 1.00 11.60 299 ARG B CA 1
ATOM 4964 C C . ARG B 1 299 ? -24.984 -4.544 10.431 1.00 12.57 299 ARG B C 1
ATOM 4965 O O . ARG B 1 299 ? -25.820 -3.915 11.090 1.00 12.87 299 ARG B O 1
ATOM 4973 N N . ALA B 1 300 ? -23.825 -4.017 10.045 1.00 11.69 300 ALA B N 1
ATOM 4974 C CA . ALA B 1 300 ? -23.480 -2.636 10.346 1.00 11.24 300 ALA B CA 1
ATOM 4975 C C . ALA B 1 300 ? -24.444 -1.665 9.685 1.00 13.15 300 ALA B C 1
ATOM 4976 O O . ALA B 1 300 ? -24.742 -0.602 10.242 1.00 12.21 300 ALA B O 1
ATOM 4978 N N . ALA B 1 301 ? -24.907 -1.991 8.488 1.00 11.76 301 ALA B N 1
ATOM 4979 C CA . ALA B 1 301 ? -25.897 -1.157 7.811 1.00 13.44 301 ALA B CA 1
ATOM 4980 C C . ALA B 1 301 ? -27.235 -1.170 8.541 1.00 11.59 301 ALA B C 1
ATOM 4981 O O . ALA B 1 301 ? -27.856 -0.122 8.713 1.00 12.75 301 ALA B O 1
ATOM 4983 N N . ILE B 1 302 ? -27.717 -2.345 8.946 1.00 10.86 302 ILE B N 1
ATOM 4984 C CA . ILE B 1 302 ? -28.999 -2.419 9.657 1.00 11.77 302 ILE B CA 1
ATOM 4985 C C . ILE B 1 302 ? -28.930 -1.597 10.935 1.00 13.99 302 ILE B C 1
ATOM 4986 O O . ILE B 1 302 ? -29.808 -0.776 11.219 1.00 13.72 302 ILE B O 1
ATOM 4991 N N . ARG B 1 303 ? -27.868 -1.803 11.725 1.00 12.59 303 ARG B N 1
ATOM 4992 C CA . ARG B 1 303 ? -27.754 -1.088 12.985 1.00 12.78 303 ARG B CA 1
ATOM 4993 C C . ARG B 1 303 ? -27.439 0.375 12.745 1.00 12.76 303 ARG B C 1
ATOM 4994 O O . ARG B 1 303 ? -27.948 1.245 13.466 1.00 12.44 303 ARG B O 1
ATOM 5002 N N . GLY B 1 304 ? -26.553 0.667 11.786 1.00 12.51 304 GLY B N 1
ATOM 5003 C CA . GLY B 1 304 ? -26.194 2.052 11.548 1.00 11.96 304 GLY B CA 1
ATOM 5004 C C . GLY B 1 304 ? -27.361 2.864 11.060 1.00 12.35 304 GLY B C 1
ATOM 5005 O O . GLY B 1 304 ? -27.521 4.022 11.449 1.00 13.40 304 GLY B O 1
ATOM 5006 N N . ASN B 1 305 ? -28.177 2.287 10.177 1.00 13.32 305 ASN B N 1
ATOM 5007 C CA . ASN B 1 305 ? -29.405 2.962 9.766 1.00 14.77 305 ASN B CA 1
ATOM 5008 C C . ASN B 1 305 ? -30.281 3.300 10.963 1.00 13.81 305 ASN B C 1
ATOM 5009 O O . ASN B 1 305 ? -30.812 4.409 11.063 1.00 14.21 305 ASN B O 1
ATOM 5014 N N . TYR B 1 306 ? -30.485 2.340 11.860 1.00 12.54 306 TYR B N 1
ATOM 5015 C CA . TYR B 1 306 ? -31.329 2.582 13.027 1.00 11.53 306 TYR B CA 1
ATOM 5016 C C . TYR B 1 306 ? -30.748 3.703 13.881 1.00 14.73 306 TYR B C 1
ATOM 5017 O O . TYR B 1 306 ? -31.447 4.651 14.241 1.00 13.72 306 TYR B O 1
ATOM 5026 N N . ASP B 1 307 ? -29.467 3.593 14.233 1.00 13.39 307 ASP B N 1
ATOM 5027 C CA . ASP B 1 307 ? -28.888 4.580 15.129 1.00 11.58 307 ASP B CA 1
ATOM 5028 C C . ASP B 1 307 ? -28.870 5.957 14.484 1.00 13.93 307 ASP B C 1
ATOM 5029 O O . ASP B 1 307 ? -29.112 6.966 15.161 1.00 15.34 307 ASP B O 1
ATOM 5034 N N . TRP B 1 308 ? -28.575 6.027 1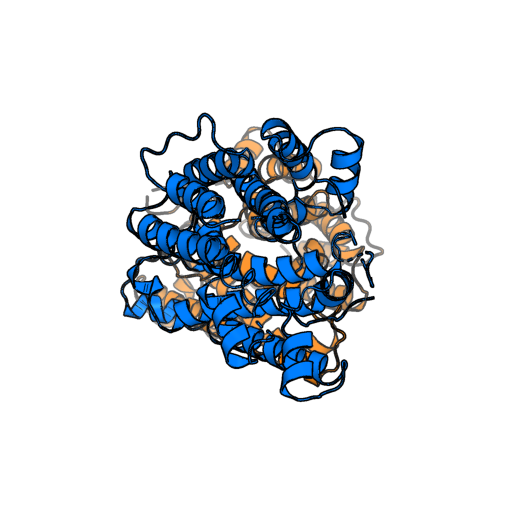3.184 1.00 13.02 308 TRP B N 1
ATOM 5035 C CA . TRP B 1 308 ? -28.523 7.327 12.528 1.00 14.11 308 TRP B CA 1
ATOM 5036 C C . TRP B 1 308 ? -29.920 7.936 12.364 1.00 12.93 308 TRP B C 1
ATOM 5037 O O . TRP B 1 308 ? -30.117 9.126 12.632 1.00 14.45 308 TRP B O 1
ATOM 5048 N N . CYS B 1 309 ? -30.897 7.155 11.886 1.00 12.39 309 CYS B N 1
ATOM 5049 C CA . CYS B 1 309 ? -32.256 7.670 11.767 1.00 13.45 309 CYS B CA 1
ATOM 5050 C C . CYS B 1 309 ? -32.782 8.139 13.116 1.00 15.48 309 CYS B C 1
ATOM 5051 O O . CYS B 1 309 ? -33.525 9.117 13.181 1.00 17.14 309 CYS B O 1
ATOM 5054 N N . ALA B 1 310 ? -32.372 7.483 14.200 1.00 15.36 310 ALA B N 1
ATOM 5055 C CA . ALA B 1 310 ? -32.836 7.867 15.525 1.00 14.84 310 ALA B CA 1
ATOM 5056 C C . ALA B 1 310 ? -32.203 9.187 15.980 1.00 18.48 310 ALA B C 1
ATOM 5057 O O . ALA B 1 310 ? -32.855 9.979 16.660 1.00 22.31 310 ALA B O 1
ATOM 5059 N N . GLU B 1 311 ? -30.927 9.434 15.630 1.00 16.03 311 GLU B N 1
ATOM 5060 C CA . GLU B 1 311 ? -30.207 10.610 16.119 1.00 16.89 311 GLU B CA 1
ATOM 5061 C C . GLU B 1 311 ? -30.277 11.827 15.197 1.00 17.65 311 GLU B C 1
ATOM 5062 O O . GLU B 1 311 ? -30.102 12.951 15.687 1.00 20.99 311 GLU B O 1
ATOM 5068 N N . THR B 1 312 ? -30.504 11.659 13.887 1.00 16.71 312 THR B N 1
ATOM 5069 C CA . THR B 1 312 ? -30.298 12.782 12.967 1.00 16.68 312 THR B CA 1
ATOM 5070 C C . THR B 1 312 ? -31.380 13.859 13.039 1.00 19.37 312 THR B C 1
ATOM 5071 O O . THR B 1 312 ? -32.591 13.578 13.073 1.00 19.58 312 THR B O 1
ATOM 5075 N N A ASN B 1 313 ? -30.912 15.116 13.046 0.54 17.91 313 ASN B N 1
ATOM 5076 N N B ASN B 1 313 ? -30.950 15.122 13.031 0.46 17.22 313 ASN B N 1
ATOM 5077 C CA A ASN B 1 313 ? -31.775 16.285 12.932 0.54 20.11 313 ASN B CA 1
ATOM 5078 C CA B ASN B 1 313 ? -31.903 16.222 12.976 0.46 18.52 313 ASN B CA 1
ATOM 5079 C C A ASN B 1 313 ? -32.627 16.239 11.668 0.54 18.56 313 ASN B C 1
ATOM 5080 C C B ASN B 1 313 ? -32.545 16.377 11.597 0.46 18.65 313 ASN B C 1
ATOM 5081 O O A ASN B 1 313 ? -33.733 16.793 11.657 0.54 21.78 313 ASN B O 1
ATOM 5082 O O B ASN B 1 313 ? -33.424 17.226 11.434 0.46 21.59 313 ASN B O 1
ATOM 5091 N N . ARG B 1 314 ? -32.144 15.584 10.608 1.00 20.12 314 ARG B N 1
ATOM 5092 C CA . ARG B 1 314 ? -32.902 15.532 9.356 1.00 20.88 314 ARG B CA 1
ATOM 5093 C C . ARG B 1 314 ? -34.341 15.100 9.617 1.00 20.54 314 ARG B C 1
ATOM 5094 O O . ARG B 1 314 ? -35.262 15.587 8.955 1.00 23.38 314 ARG B O 1
ATOM 5102 N N . TYR B 1 315 ? -34.543 14.224 10.604 1.00 21.08 315 TYR B N 1
ATOM 5103 C CA . TYR B 1 315 ? -35.864 13.700 10.976 1.00 19.33 315 TYR B CA 1
ATOM 5104 C C . TYR B 1 315 ? -36.336 14.251 12.303 1.00 24.96 315 TYR B C 1
ATOM 5105 O O . TYR B 1 315 ? -37.539 14.213 12.596 1.00 25.16 315 TYR B O 1
ATOM 5114 N N . VAL B 1 317 ? -36.161 16.700 14.174 1.00 27.93 317 VAL B N 1
ATOM 5115 C CA . VAL B 1 317 ? -36.643 18.088 14.138 1.00 45.07 317 VAL B CA 1
ATOM 5116 C C . VAL B 1 317 ? -38.175 18.144 14.057 1.00 62.85 317 VAL B C 1
ATOM 5117 O O . VAL B 1 317 ? -38.825 18.994 14.681 1.00 48.81 317 VAL B O 1
ATOM 5119 N N . HIS B 1 318 ? -38.738 17.232 13.273 1.00 38.43 318 HIS B N 1
ATOM 5120 C CA . HIS B 1 318 ? -40.173 17.157 13.030 1.00 48.83 318 HIS B CA 1
ATOM 5121 C C . HIS B 1 318 ? -40.918 16.303 14.057 1.00 45.17 318 HIS B C 1
ATOM 5122 O O . HIS B 1 318 ? -42.149 16.188 13.971 1.00 39.73 318 HIS B O 1
ATOM 5129 N N . ARG B 1 319 ? -40.216 15.700 15.016 1.00 38.96 319 ARG B N 1
ATOM 5130 C CA . ARG B 1 319 ? -40.856 14.867 16.034 1.00 52.56 319 ARG B CA 1
ATOM 5131 C C . ARG B 1 319 ? -41.334 15.723 17.209 1.00 59.24 319 ARG B C 1
ATOM 5132 O O . ARG B 1 319 ? -40.846 16.835 17.399 1.00 42.35 319 ARG B O 1
ATOM 5140 N N . PRO B 1 320 ? -42.282 15.203 18.010 1.00 51.15 320 PRO B N 1
ATOM 5141 C CA . PRO B 1 320 ? -42.779 15.964 19.167 1.00 48.19 320 PRO B CA 1
ATOM 5145 N N . THR B 1 328 ? -33.442 23.505 5.518 1.00 52.34 328 THR B N 1
ATOM 5146 C CA . THR B 1 328 ? -33.016 22.850 4.282 1.00 55.30 328 THR B CA 1
ATOM 5147 C C . THR B 1 328 ? -31.745 23.515 3.729 1.00 33.99 328 THR B C 1
ATOM 5148 O O . THR B 1 328 ? -31.662 24.734 3.657 1.00 35.00 328 THR B O 1
ATOM 5150 N N . PRO B 1 329 ? -30.747 22.723 3.344 1.00 30.34 329 PRO B N 1
ATOM 5151 C CA . PRO B 1 329 ? -29.492 23.299 2.835 1.00 29.72 329 PRO B CA 1
ATOM 5152 C C . PRO B 1 329 ? -29.386 23.441 1.320 1.00 41.45 329 PRO B C 1
ATOM 5153 O O . PRO B 1 329 ? -28.306 23.798 0.838 1.00 43.45 329 PRO B O 1
ATOM 5157 N N . TRP B 1 330 ? -30.438 23.194 0.547 1.00 39.54 330 TRP B N 1
ATOM 5158 C CA . TRP B 1 330 ? -30.254 23.094 -0.903 1.00 56.86 330 TRP B CA 1
ATOM 5159 C C . TRP B 1 330 ? -30.633 24.389 -1.615 1.00 63.08 330 TRP B C 1
ATOM 5160 O O . TRP B 1 330 ? -31.659 24.996 -1.316 1.00 84.81 330 TRP B O 1
#

Nearest PDB structures (foldseek):
  5nx7-assembly1_A  TM=1.003E+00  e=2.134E-42  Streptomyces clavuligerus
  5nx7-assembly1_B  TM=9.963E-01  e=3.073E-41  Streptomyces clavuligerus
  5nx6-assembly1_B  TM=9.924E-01  e=1.980E-40  Streptomyces clavuligerus
  6wkh-assembly2_B  TM=9.424E-01  e=4.369E-16  Streptomyces sp.
  6wkg-assembly2_B  TM=9.387E-01  e=1.923E-15  Streptomyces sp.

InterPro domains:
  IPR008949 Isoprenoid synthase domain superfamily [G3DSA:1.10.600.10] (4-316)
  IPR008949 Isoprenoid synthase domain superfamily [SSF48576] (7-312)
  IPR034686 Terpene cyclase-like 2 [PTHR35201] (59-316)
  IPR034686 Terpene cyclase-like 2 [SFLDG01020] (7-317)

Foldseek 3Di:
DADDACQPDDFAFAPCLVVLLVVLLVVCVVLVLFDDDVLSVVVVLQSQQRLLRLLLRHFDDPLSNLSSNVRVLCVSVVVVLLVACVQLVLLLQLLDPPDDCPPHDSSSVSSNVSNCSQPVVDDPVLSVQLSVQSNLQSCLSVVCVVPVVPQDALVVLLCSQQRRHCLSNVLSSLCRSLVQDQPPVCCPDPLNVLLSRLLSNLLLQLLLRLLVLVCVVSVNCSGSLNNCCVVVVDDSVVSVVVSNVSNVVSSVSNVVRVVCLVVVCVVVVPDPVNSVSVVSSSVSSSSSSSSSNVSSNPGCVSCSCGRD/DADDACQPDDFAFAPCLVVLLVVLLVVCVVLVLFDDDVLSVVVVLQSQLRLLRLLLRHFDDPLSNLSSNVSVLCVSVVVVLLVACVQLVLLLQLLDPPDDCPPHDSSSVSSNVSNCSQPVVDDPVLSVQLSVLSNLQSCLSVVVVVPPCDALVVLLCSQQRRHDLSNVLSSLCRSLVFDQDPVCCPDPLNVLLSRLLSNLLLQLLLRLLVLVCVVSVNCNGSLNNCCVVVVDDSVVSVVVSNVSNVVSSVSNVVRVVCLVVVCVVVVPDPVNSVSVVSSSVSSSSSSSSSNVSSNPGCVSCSDDDRD

B-factor: mean 27.78, std 15.34, range [10.3, 122.06]

Solvent-accessible surface area: 24764 Å² total; per-residue (Å²): 113,62,63,93,6,29,1,14,3,4,55,15,43,0,25,23,74,68,134,1,38,80,90,3,3,59,31,0,92,80,48,42,18,2,113,27,111,83,18,30,66,54,0,71,170,22,35,0,1,55,4,0,0,24,3,2,0,33,16,96,38,146,26,0,29,1,0,0,4,1,12,0,0,36,4,8,0,38,28,77,54,86,104,88,47,54,38,0,83,108,0,38,29,2,11,67,122,217,23,94,32,112,78,31,77,54,7,2,61,0,0,26,46,0,9,80,65,0,10,80,66,18,35,114,112,0,59,201,36,0,56,74,34,4,40,72,11,0,54,27,8,70,79,74,49,65,53,78,109,110,84,27,68,23,73,88,6,30,108,55,63,48,29,14,12,20,4,12,2,8,15,2,2,2,3,13,6,39,146,5,47,3,22,41,80,0,27,102,15,103,22,0,77,44,0,16,73,3,0,6,4,1,10,6,0,0,24,0,5,2,1,4,63,18,24,74,73,109,61,34,47,20,0,0,0,37,0,1,36,111,85,130,149,19,81,77,146,103,0,30,41,13,0,77,147,40,0,64,97,33,10,54,23,1,12,120,13,23,25,122,4,24,60,13,0,39,150,76,58,11,82,54,82,63,33,31,26,0,8,17,0,9,4,0,3,19,3,0,2,23,3,11,14,17,6,1,17,73,5,35,13,11,85,73,105,122,6,113,112,59,63,96,6,28,0,15,2,4,54,15,38,0,26,26,79,67,136,1,37,78,92,3,3,60,33,0,91,81,47,43,18,3,113,27,113,84,18,31,66,52,0,70,169,22,34,0,2,55,6,0,0,19,3,1,0,32,15,96,38,146,26,0,29,0,0,0,4,2,11,0,0,37,5,8,0,37,30,77,50,82,102,81,49,79,34,0,81,101,0,37,30,1,9,49,122,206,25,94,30,112,78,34,79,53,7,1,60,0,0,26,44,0,10,77,61,1,11,82,62,18,39,94,77,0,57,151,33,0,52,74,34,4,40,75,10,0,52,31,7,67,88,76,46,92,57,77,124,85,65,16,72,84,9,30,112,58,61,48,32,13,13,17,5,13,2,9,17,2,2,2,2,13,6,38,142,5,47,4,18,50,73,0,30,104,15,102,21,0,75,43,0,17,72,3,0,6,4,1,10,5,0,0,24,1,6,3,0,3,52,18,20,77,75,110,61,36,59,28,0,0,0,36,6,0,36,139,84,124,148,19,82,79,148,104,0,31,40,10,0,76,148,44,0,64,98,35,10,54,23,1,13,119,14,22,28,121,4,22,59,13,0,39,151,76,58,10,84,52,82,62,32,31,32,0,8,16,0,10,4,0,3,19,3,0,3,22,3,11,14,17,6,1,18,74,5,35,14,11,87,73,61,138,119,6,112

GO terms:
  GO:0000287 magnesium ion binding (F, IDA)
  GO:0102313 1,8-cineole synthase activity (F, IDA)
  GO:0033383 geranyl diphosphate metabolic process (P, IDA)
  GO:0102313 1,8-cineole synthase activity (F, EXP)